Protein AF-A0A6S6TJG1-F1 (afdb_monomer_lite)

Foldseek 3Di:
DDDDDPDPPPPDDDDPDPPPPDPPPPPPPPPDPDPPPPDPPDPPDADDDDPLVVQLVLLVVLLVVLVVLLVLLLLLVVLVCVLVLVPQPCCVVCVPVNVVSVVVNVVSVVVNVDDGHPVNSVVSVVSVVVSVVSVVVSVVCVVVLLVVLVCLLVVLVVLLVLQDAPVLSVLLVVLSVLSVVLNVVLVVLVVVVVVVPDPVSVSVSSSVNSVSSSSNSVSSVSNVVSSVVSVVVLVVLVVLLVVLLVVVVVVVVVVVVVCVVVVPDPVCQQQPQDVHHGNLLLVLLLVLQSVLVVVCPVVDRRSVVPRSNCVSVVLSVVSSVLLRVLLVLVVVVCVVPPDDDSCPSSVLSNNSSNDVVSSVVSVVVSVVVVVCVVVVVPDPPPPDDPDDDDPDDDDDDDDDDDDDDDDDDDDDDDDDDDDDDDDDDDDDDDPDDDDDDDDDDDDD

Radius of gyration: 41.94 Å; chains: 1; bounding box: 108×70×112 Å

Sequence (444 aa):
MPSNNPNKIQQVQPPFIYQQVAPTVPLSQETTPKVILKKALNWSKPSINMRAADVETCAKGFIQNIRENLANLRHLHKALMSANSAALPYQEEYAYKTEEYNTLLHDINELERGEITQDTIVELKIVVDQLTFDRVRIDSIFPEIIDKAMQMEEQMAEVLSTIQFDDFHAKAAIKLSQIKASEQKMILEDQQSAEEGDTKSTISSAVYMIGIFNEMKASENHIIALKAQNDQRGQKTKTSFLVGMASILLAFILLLVSFYYFDISWKDIKDYPILGIPMGVCIWSFIGSFAAMLTQFNKEPIHKFGDPLKWVIIRPVLGVVMGAAIYLALFSLVLTGKSQNPLLPLLVAFFVGYSDTFTFNIMASIQNIISSLFNSADHSDIKNNPQPVYMVAPAVQTATPVMTTQPMATVVAAQTAANLATALPDEYEEFGDNIAPLHTSVTQ

Organism: NCBI:txid1331704

pLDDT: mean 76.15, std 20.41, range [33.38, 95.62]

Secondary structure (DSSP, 8-state):
------------PPP-----------------------PPP--------S-HHHHHHHHHHHHHHHHHHHHHHHHHHHHHHH-GGG--HHHHHTTTHHHHHHHHHHHHHHHTTS---HHHHHHHHHHHHHHHHHHHHHHTTHHHHHHHHHHHHHHHHHHHHH--SHHHHHHHHHHHHHHHHHHHHHHHHHHHHHHH--TTHHHHHHHHHHHHHHHHHHHHHHHHHHHHHHHHHHHHHHHHHHHHHHHHHHHHHHHHHHHHHTT--HHHHHH-EETTEEHHHHHHHHHHHHHHHHHHHHHS-GGGSSSHHHHHHHHHHHHHHHHHHHHHHHHHHHTTS----THHHHHHHHHHHH-HHHHHHHHHHHHHHHHHHHHHHS-TT-SS--------PPP--PPPP----PPPP-----------------------------------

Structure (mmCIF, N/CA/C/O backbone):
data_AF-A0A6S6TJG1-F1
#
_entry.id   AF-A0A6S6TJG1-F1
#
loop_
_atom_site.group_PDB
_atom_site.id
_atom_site.type_symbol
_atom_site.label_atom_id
_atom_site.label_alt_id
_atom_site.label_comp_id
_atom_site.label_asym_id
_atom_site.label_entity_id
_atom_site.label_seq_id
_atom_site.pdbx_PDB_ins_code
_atom_site.Cartn_x
_atom_site.Cartn_y
_atom_site.Cartn_z
_atom_site.occupancy
_atom_site.B_iso_or_equiv
_atom_site.auth_seq_id
_atom_site.auth_comp_id
_atom_site.auth_asym_id
_atom_site.auth_atom_id
_atom_site.pdbx_PDB_model_num
ATOM 1 N N . MET A 1 1 ? 58.229 8.015 -3.952 1.00 38.66 1 MET A N 1
ATOM 2 C CA . MET A 1 1 ? 57.204 9.019 -3.594 1.00 38.66 1 MET A CA 1
ATOM 3 C C . MET A 1 1 ? 56.064 8.301 -2.884 1.00 38.66 1 MET A C 1
ATOM 5 O O . MET A 1 1 ? 55.680 7.244 -3.371 1.00 38.66 1 MET A O 1
ATOM 9 N N . PRO A 1 2 ? 55.600 8.787 -1.722 1.00 42.06 2 PRO A N 1
ATOM 10 C CA . PRO A 1 2 ? 54.623 8.088 -0.892 1.00 42.06 2 PRO A CA 1
ATOM 11 C C . PRO A 1 2 ? 53.196 8.290 -1.422 1.00 42.06 2 PRO A C 1
ATOM 13 O O . PRO A 1 2 ? 52.820 9.398 -1.799 1.00 42.06 2 PRO A O 1
ATOM 16 N N . SER A 1 3 ? 52.401 7.219 -1.443 1.00 39.78 3 SER A N 1
ATOM 17 C CA . SER A 1 3 ? 50.975 7.246 -1.773 1.00 39.78 3 SER A CA 1
ATOM 18 C C . SER A 1 3 ? 50.171 7.693 -0.551 1.00 39.78 3 SER A C 1
ATOM 20 O O . SER A 1 3 ? 50.041 6.955 0.428 1.00 39.78 3 SER A O 1
ATOM 22 N N . ASN A 1 4 ? 49.651 8.913 -0.615 1.00 43.28 4 ASN A N 1
ATOM 23 C CA . ASN A 1 4 ? 48.774 9.499 0.388 1.00 43.28 4 ASN A CA 1
ATOM 24 C C . ASN A 1 4 ? 47.350 8.967 0.156 1.00 43.28 4 ASN A C 1
ATOM 26 O O . ASN A 1 4 ? 46.780 9.198 -0.907 1.00 43.28 4 ASN A O 1
ATOM 30 N N . ASN A 1 5 ? 46.805 8.217 1.114 1.00 45.69 5 ASN A N 1
ATOM 31 C CA . ASN A 1 5 ? 45.474 7.614 1.038 1.00 45.69 5 ASN A CA 1
ATOM 32 C C . ASN A 1 5 ? 44.566 8.299 2.080 1.00 45.69 5 ASN A C 1
ATOM 34 O O . ASN A 1 5 ? 44.650 7.955 3.262 1.00 45.69 5 ASN A O 1
ATOM 38 N N . PRO A 1 6 ? 43.745 9.299 1.708 1.00 53.91 6 PRO A N 1
ATOM 39 C CA . PRO A 1 6 ? 42.924 10.036 2.653 1.00 53.91 6 PRO A CA 1
ATOM 40 C C . PRO A 1 6 ? 41.524 9.427 2.662 1.00 53.91 6 PRO A C 1
ATOM 42 O O . PRO A 1 6 ? 40.637 9.922 1.988 1.00 53.91 6 PRO A O 1
ATOM 45 N N . ASN A 1 7 ? 41.337 8.314 3.370 1.00 44.50 7 ASN A N 1
ATOM 46 C CA . ASN A 1 7 ? 40.012 7.848 3.794 1.00 44.50 7 ASN A CA 1
ATOM 47 C C . ASN A 1 7 ? 40.171 6.789 4.885 1.00 44.50 7 ASN A C 1
ATOM 49 O O . ASN A 1 7 ? 39.952 5.595 4.692 1.00 44.50 7 ASN A O 1
ATOM 53 N N . LYS A 1 8 ? 40.592 7.248 6.065 1.00 43.47 8 LYS A N 1
ATOM 54 C CA . LYS A 1 8 ? 40.466 6.485 7.304 1.00 43.47 8 LYS A CA 1
ATOM 55 C C . LYS A 1 8 ? 39.212 7.002 8.002 1.00 43.47 8 LYS A C 1
ATOM 57 O O . LYS A 1 8 ? 39.265 7.976 8.744 1.00 43.47 8 LYS A O 1
ATOM 62 N N . ILE A 1 9 ? 38.074 6.391 7.683 1.00 48.03 9 ILE A N 1
ATOM 63 C CA . ILE A 1 9 ? 36.818 6.635 8.391 1.00 48.03 9 ILE A CA 1
ATOM 64 C C . ILE A 1 9 ? 37.043 6.172 9.832 1.00 48.03 9 ILE A C 1
ATOM 66 O O . ILE A 1 9 ? 37.312 4.997 10.085 1.00 48.03 9 ILE A O 1
ATOM 70 N N . GLN A 1 10 ? 37.016 7.125 10.760 1.00 45.81 10 GLN A N 1
ATOM 71 C CA . GLN A 1 10 ? 36.992 6.871 12.193 1.00 45.81 10 GLN A CA 1
ATOM 72 C C . GLN A 1 10 ? 35.753 6.022 12.496 1.00 45.81 10 GLN A C 1
ATOM 74 O O . GLN A 1 10 ? 34.625 6.493 12.377 1.00 45.81 10 GLN A O 1
ATOM 79 N N . GLN A 1 11 ? 35.964 4.756 12.863 1.00 43.72 11 GLN A N 1
ATOM 80 C CA . GLN A 1 11 ? 34.932 3.948 13.499 1.00 43.72 11 GLN A CA 1
ATOM 81 C C . GLN A 1 11 ? 34.626 4.578 14.857 1.00 43.72 11 GLN A C 1
ATOM 83 O O . GLN A 1 11 ? 35.399 4.448 15.806 1.00 43.72 11 GLN A O 1
ATOM 88 N N . VAL A 1 12 ? 33.508 5.295 14.928 1.00 47.50 12 VAL A N 1
ATOM 89 C CA . VAL A 1 12 ? 32.898 5.701 16.190 1.00 47.50 12 VAL A CA 1
ATOM 90 C C . VAL A 1 12 ? 32.362 4.426 16.835 1.00 47.50 12 VAL A C 1
ATOM 92 O O . VAL A 1 12 ? 31.430 3.806 16.328 1.00 47.50 12 VAL A O 1
ATOM 95 N N . GLN A 1 13 ? 33.013 3.997 17.915 1.00 48.50 13 GLN A N 1
ATOM 96 C CA . GLN A 1 13 ? 32.517 2.938 18.790 1.00 48.50 13 GLN A CA 1
ATOM 97 C C . GLN A 1 13 ? 31.127 3.347 19.300 1.00 48.50 13 GLN A C 1
ATOM 99 O O . GLN A 1 13 ? 31.011 4.424 19.892 1.00 48.50 13 GLN A O 1
ATOM 104 N N . PRO A 1 14 ? 30.073 2.540 19.087 1.00 51.69 14 PRO A N 1
ATOM 105 C CA . PRO A 1 14 ? 28.789 2.817 19.707 1.00 51.69 14 PRO A CA 1
ATOM 106 C C . PRO A 1 14 ? 28.931 2.693 21.234 1.00 51.69 14 PRO A C 1
ATOM 108 O O . PRO A 1 14 ? 29.676 1.829 21.712 1.00 51.69 14 PRO A O 1
ATOM 111 N N . PRO A 1 15 ? 28.247 3.545 22.016 1.00 52.75 15 PRO A N 1
ATOM 112 C CA . PRO A 1 15 ? 28.256 3.431 23.463 1.00 52.75 15 PRO A CA 1
ATOM 113 C C . PRO A 1 15 ? 27.665 2.078 23.868 1.00 52.75 15 PRO A C 1
ATOM 115 O O . PRO A 1 15 ? 26.568 1.709 23.450 1.00 52.75 15 PRO A O 1
ATOM 118 N N . PHE A 1 16 ? 28.409 1.338 24.689 1.00 43.03 16 PHE A N 1
ATOM 119 C CA . PHE A 1 16 ? 27.901 0.173 25.401 1.00 43.03 16 PHE A CA 1
ATOM 120 C C . PHE A 1 16 ? 26.727 0.618 26.281 1.00 43.03 16 PHE A C 1
ATOM 122 O O . PHE A 1 16 ? 26.923 1.214 27.340 1.00 43.03 16 PHE A O 1
ATOM 129 N N . ILE A 1 17 ? 25.503 0.337 25.837 1.00 42.91 17 ILE A N 1
ATOM 130 C CA . ILE A 1 17 ? 24.326 0.409 26.694 1.00 42.91 17 ILE A CA 1
ATOM 131 C C . ILE A 1 17 ? 24.387 -0.822 27.593 1.00 42.91 17 ILE A C 1
ATOM 133 O O . ILE A 1 17 ? 24.185 -1.950 27.145 1.00 42.91 17 ILE A O 1
ATOM 137 N N . TYR A 1 18 ? 24.704 -0.606 28.869 1.00 41.16 18 TYR A N 1
ATOM 138 C CA . TYR A 1 18 ? 24.461 -1.601 29.903 1.00 41.16 18 TYR A CA 1
ATOM 139 C C . TYR A 1 18 ? 22.956 -1.850 29.949 1.00 41.16 18 TYR A C 1
ATOM 141 O O . TYR A 1 18 ? 22.193 -1.023 30.445 1.00 41.16 18 TYR A O 1
ATOM 149 N N . GLN A 1 19 ? 22.535 -2.986 29.400 1.00 43.06 19 GLN A N 1
ATOM 150 C CA . GLN A 1 19 ? 21.195 -3.514 29.578 1.00 43.06 19 GLN A CA 1
ATOM 151 C C . GLN A 1 19 ? 21.042 -3.840 31.066 1.00 43.06 19 GLN A C 1
ATOM 153 O O . GLN A 1 19 ? 21.477 -4.887 31.543 1.00 43.06 19 GLN A O 1
ATOM 158 N N . GLN A 1 20 ? 20.503 -2.884 31.824 1.00 41.50 20 GLN A N 1
ATOM 159 C CA . GLN A 1 20 ? 20.025 -3.135 33.173 1.00 41.50 20 GLN A CA 1
ATOM 160 C C . GLN A 1 20 ? 18.897 -4.153 33.046 1.00 41.50 20 GLN A C 1
ATOM 162 O O . GLN A 1 20 ? 17.798 -3.846 32.590 1.00 41.50 20 GLN A O 1
ATOM 167 N N . VAL A 1 21 ? 19.215 -5.397 33.393 1.00 40.41 21 VAL A N 1
ATOM 168 C CA . VAL A 1 21 ? 18.238 -6.460 33.578 1.00 40.41 21 VAL A CA 1
ATOM 169 C C . VAL A 1 21 ? 17.347 -5.996 34.723 1.00 40.41 21 VAL A C 1
ATOM 171 O O . VAL A 1 21 ? 17.777 -5.973 35.878 1.00 40.41 21 VAL A O 1
ATOM 174 N N . ALA A 1 22 ? 16.141 -5.534 34.393 1.00 40.31 22 ALA A N 1
ATOM 175 C CA . ALA A 1 22 ? 15.134 -5.240 35.395 1.00 40.31 22 ALA A CA 1
ATOM 176 C C . ALA A 1 22 ? 14.932 -6.504 36.249 1.00 40.31 22 ALA A C 1
ATOM 178 O O . ALA A 1 22 ? 14.878 -7.605 35.688 1.00 40.31 22 ALA A O 1
ATOM 179 N N . PRO A 1 23 ? 14.864 -6.387 37.586 1.00 40.28 23 PRO A N 1
ATOM 180 C CA . PRO A 1 23 ? 14.582 -7.529 38.436 1.00 40.28 23 PRO A CA 1
ATOM 181 C C . PRO A 1 23 ? 13.266 -8.149 37.980 1.00 40.28 23 PRO A C 1
ATOM 183 O O . PRO A 1 23 ? 12.257 -7.457 37.845 1.00 40.28 23 PRO A O 1
ATOM 186 N N . THR A 1 24 ? 13.305 -9.450 37.713 1.00 33.66 24 THR A N 1
ATOM 187 C CA . THR A 1 24 ? 12.147 -10.271 37.389 1.00 33.66 24 THR A CA 1
ATOM 188 C C . THR A 1 24 ? 11.162 -10.149 38.546 1.00 33.66 24 THR A C 1
ATOM 190 O O . THR A 1 24 ? 11.296 -10.824 39.565 1.00 33.66 24 THR A O 1
ATOM 193 N N . VAL A 1 25 ? 10.201 -9.235 38.425 1.00 41.84 25 VAL A N 1
ATOM 194 C CA . VAL A 1 25 ? 9.031 -9.213 39.294 1.00 41.84 25 VAL A CA 1
ATOM 195 C C . VAL A 1 25 ? 8.291 -10.506 38.963 1.00 41.84 25 VAL A C 1
ATOM 197 O O . VAL A 1 25 ? 7.924 -10.691 37.799 1.00 41.84 25 VAL A O 1
ATOM 200 N N . PRO A 1 26 ? 8.137 -11.452 39.905 1.00 36.06 26 PRO A N 1
ATOM 201 C CA . PRO A 1 26 ? 7.325 -12.623 39.639 1.00 36.06 26 PRO A CA 1
ATOM 202 C C . PRO A 1 26 ? 5.933 -12.115 39.273 1.00 36.06 26 PRO A C 1
ATOM 204 O O . PRO A 1 26 ? 5.315 -11.405 40.067 1.00 36.06 26 PRO A O 1
ATOM 207 N N . LEU A 1 27 ? 5.474 -12.436 38.057 1.00 40.00 27 LEU A N 1
ATOM 208 C CA . LEU A 1 27 ? 4.069 -12.307 37.693 1.00 40.00 27 LEU A CA 1
ATOM 209 C C . LEU A 1 27 ? 3.284 -13.003 38.804 1.00 40.00 27 LEU A C 1
ATOM 211 O O . LEU A 1 27 ? 3.310 -14.232 38.915 1.00 40.00 27 LEU A O 1
ATOM 215 N N . SER A 1 28 ? 2.626 -12.212 39.648 1.00 39.94 28 SER A N 1
ATOM 216 C CA . SER A 1 28 ? 1.547 -12.707 40.482 1.00 39.94 28 SER A CA 1
ATOM 217 C C . SER A 1 28 ? 0.580 -13.376 39.524 1.00 39.94 28 SER A C 1
ATOM 219 O O . SER A 1 28 ? 0.011 -12.707 38.665 1.00 39.94 28 SER A O 1
ATOM 221 N N . GLN A 1 29 ? 0.476 -14.702 39.622 1.00 38.44 29 GLN A N 1
ATOM 222 C CA . GLN A 1 29 ? -0.538 -15.473 38.925 1.00 38.44 29 GLN A CA 1
ATOM 223 C C . GLN A 1 29 ? -1.871 -14.782 39.173 1.00 38.44 29 GLN A C 1
ATOM 225 O O . GLN A 1 29 ? -2.368 -14.751 40.302 1.00 38.44 29 GLN A O 1
ATOM 230 N N . GLU A 1 30 ? -2.394 -14.181 38.112 1.00 40.59 30 GLU A N 1
ATOM 231 C CA . GLU A 1 30 ? -3.728 -13.630 38.058 1.00 40.59 30 GLU A CA 1
ATOM 232 C C . GLU A 1 30 ? -4.656 -14.806 38.347 1.00 40.59 30 GLU A C 1
ATOM 234 O O . GLU A 1 30 ? -4.825 -15.734 37.554 1.00 40.59 30 GLU A O 1
ATOM 239 N N . THR A 1 31 ? -5.126 -14.857 39.589 1.00 38.66 31 THR A N 1
ATOM 240 C CA . THR A 1 31 ? -6.076 -15.863 40.025 1.00 38.66 31 THR A CA 1
ATOM 241 C C . THR A 1 31 ? -7.331 -15.566 39.236 1.00 38.66 31 THR A C 1
ATOM 243 O O . THR A 1 31 ? -8.020 -14.590 39.516 1.00 38.66 31 THR A O 1
ATOM 246 N N . THR A 1 32 ? -7.585 -16.381 38.207 1.00 36.81 32 THR A N 1
ATOM 247 C CA . THR A 1 32 ? -8.809 -16.340 37.406 1.00 36.81 32 THR A CA 1
ATOM 248 C C . THR A 1 32 ? -9.986 -16.086 38.344 1.00 36.81 32 THR A C 1
ATOM 250 O O . THR A 1 32 ? -10.170 -16.886 39.276 1.00 36.81 32 THR A O 1
ATOM 253 N N . PRO A 1 33 ? -10.734 -14.980 38.170 1.00 39.66 33 PRO A N 1
ATOM 254 C CA . PRO A 1 33 ? -11.817 -14.629 39.068 1.00 39.66 33 PRO A CA 1
ATOM 255 C C . PRO A 1 33 ? -12.759 -15.822 39.156 1.00 39.66 33 PRO A C 1
ATOM 257 O O . PRO A 1 33 ? -13.234 -16.358 38.154 1.00 39.66 33 PRO A O 1
ATOM 260 N N . LYS A 1 34 ? -12.939 -16.297 40.387 1.00 37.41 34 LYS A N 1
ATOM 261 C CA . LYS A 1 34 ? -13.770 -17.446 40.725 1.00 37.41 34 LYS A CA 1
ATOM 262 C C . LYS A 1 34 ? -15.137 -17.213 40.086 1.00 37.41 34 LYS A C 1
ATOM 264 O O . LYS A 1 34 ? -15.815 -16.265 40.470 1.00 37.41 34 LYS A O 1
ATOM 269 N N . VAL A 1 35 ? -15.512 -18.044 39.111 1.00 38.50 35 VAL A N 1
ATOM 270 C CA . VAL A 1 35 ? -16.829 -17.999 38.461 1.00 38.50 35 VAL A CA 1
ATOM 271 C C . VAL A 1 35 ? -17.874 -18.055 39.570 1.00 38.50 35 VAL A C 1
ATOM 273 O O . VAL A 1 35 ? -18.066 -19.095 40.205 1.00 38.50 35 VAL A O 1
ATOM 276 N N . ILE A 1 36 ? -18.489 -16.908 39.865 1.00 42.81 36 ILE A N 1
ATOM 277 C CA . ILE A 1 36 ? -19.581 -16.817 40.823 1.00 42.81 36 ILE A CA 1
ATOM 278 C C . ILE A 1 36 ? -20.730 -17.559 40.156 1.00 42.81 36 ILE A C 1
ATOM 280 O O . ILE A 1 36 ? -21.345 -17.079 39.206 1.00 42.81 36 ILE A O 1
ATOM 284 N N . LEU A 1 37 ? -20.946 -18.795 40.599 1.00 38.03 37 LEU A N 1
ATOM 285 C CA . LEU A 1 37 ? -22.048 -19.626 40.150 1.00 38.03 37 LEU A CA 1
ATOM 286 C C . LEU A 1 37 ? -23.336 -18.823 40.376 1.00 38.03 37 LEU A C 1
ATOM 288 O O . LEU A 1 37 ? -23.649 -18.494 41.522 1.00 38.03 37 LEU A O 1
ATOM 292 N N . LYS A 1 38 ? -24.042 -18.479 39.289 1.00 47.28 38 LYS A N 1
ATOM 293 C CA . LYS A 1 38 ? -25.323 -17.761 39.310 1.00 47.28 38 LYS A CA 1
ATOM 294 C C . LYS A 1 38 ? -26.325 -18.560 40.143 1.00 47.28 38 LYS A C 1
ATOM 296 O O . LYS A 1 38 ? -26.996 -19.462 39.647 1.00 47.28 38 LYS A O 1
ATOM 301 N N . LYS A 1 39 ? -26.404 -18.256 41.436 1.00 48.22 39 LYS A N 1
ATOM 302 C CA . LYS A 1 39 ? -27.516 -18.678 42.276 1.00 48.22 39 LYS A CA 1
ATOM 303 C C . LYS A 1 39 ? -28.707 -17.846 41.817 1.00 48.22 39 LYS A C 1
ATOM 305 O O . LYS A 1 39 ? -28.625 -16.624 41.852 1.00 48.22 39 LYS A O 1
ATOM 310 N N . ALA A 1 40 ? -29.762 -18.502 41.334 1.00 50.19 40 ALA A N 1
ATOM 311 C CA . ALA A 1 40 ? -31.008 -17.826 40.995 1.00 50.19 40 ALA A CA 1
ATOM 312 C C . ALA A 1 40 ? -31.434 -16.966 42.195 1.00 50.19 40 ALA A C 1
ATOM 314 O O . ALA A 1 40 ? -31.509 -17.481 43.318 1.00 50.19 40 ALA A O 1
ATOM 315 N N . LEU A 1 41 ? -31.614 -15.668 41.952 1.00 51.19 41 LEU A N 1
ATOM 316 C CA . LEU A 1 41 ? -31.981 -14.684 42.966 1.00 51.19 41 LEU A CA 1
ATOM 317 C C . LEU A 1 41 ? -33.288 -15.164 43.618 1.00 51.19 41 LEU A C 1
ATOM 319 O O . LEU A 1 41 ? -34.272 -15.438 42.928 1.00 51.19 41 LEU A O 1
ATOM 323 N N . ASN A 1 42 ? -33.257 -15.424 44.926 1.00 49.28 42 ASN A N 1
ATOM 324 C CA . ASN A 1 42 ? -34.335 -16.117 45.632 1.00 49.28 42 ASN A CA 1
ATOM 325 C C . ASN A 1 42 ? -35.021 -15.137 46.585 1.00 49.28 42 ASN A C 1
ATOM 327 O O . ASN A 1 42 ? -34.634 -15.001 47.743 1.00 49.28 42 ASN A O 1
ATOM 331 N N . TRP A 1 43 ? -36.034 -14.453 46.059 1.00 56.00 43 TRP A N 1
ATOM 332 C CA . TRP A 1 43 ? -36.631 -13.230 46.606 1.00 56.00 43 TRP A CA 1
ATOM 333 C C . TRP A 1 43 ? -37.670 -13.423 47.726 1.00 56.00 43 TRP A C 1
ATOM 335 O O . TRP A 1 43 ? -38.373 -12.488 48.094 1.00 56.00 43 TRP A O 1
ATOM 345 N N . SER A 1 44 ? -37.841 -14.631 48.269 1.00 47.59 44 SER A N 1
ATOM 346 C CA . SER A 1 44 ? -39.080 -14.992 48.977 1.00 47.59 44 SER A CA 1
ATOM 347 C C . SER A 1 44 ? -39.031 -14.942 50.515 1.00 47.59 44 SER A C 1
ATOM 349 O O . SER A 1 44 ? -39.733 -15.734 51.152 1.00 47.59 44 SER A O 1
ATOM 351 N N . LYS A 1 45 ? -38.213 -14.096 51.162 1.00 47.28 45 LYS A N 1
ATOM 352 C CA . LYS A 1 45 ? -38.188 -14.027 52.642 1.00 47.28 45 LYS A CA 1
ATOM 353 C C . LYS A 1 45 ? -38.297 -12.596 53.193 1.00 47.28 45 LYS A C 1
ATOM 355 O O . LYS A 1 45 ? -37.415 -11.786 52.938 1.00 47.28 45 LYS A O 1
ATOM 360 N N . PRO A 1 46 ? -39.338 -12.285 53.991 1.00 46.16 46 PRO A N 1
ATOM 361 C CA . PRO A 1 46 ? -39.485 -10.977 54.618 1.00 46.16 46 PRO A CA 1
ATOM 362 C C . PRO A 1 46 ? -38.555 -10.857 55.834 1.00 46.16 46 PRO A C 1
ATOM 364 O O . PRO A 1 46 ? -38.589 -11.693 56.741 1.00 46.16 46 PRO A O 1
ATOM 367 N N . SER A 1 47 ? -37.725 -9.813 55.859 1.00 50.69 47 SER A N 1
ATOM 368 C CA . SER A 1 47 ? -36.842 -9.468 56.978 1.00 50.69 47 SER A CA 1
ATOM 369 C C . SER A 1 47 ? -37.293 -8.179 57.692 1.00 50.69 47 SER A C 1
ATOM 371 O O . SER A 1 47 ? -38.129 -7.420 57.213 1.00 50.69 47 SER A O 1
ATOM 373 N N . ILE A 1 48 ? -36.813 -8.020 58.926 1.00 51.03 48 ILE A N 1
ATOM 374 C CA . ILE A 1 48 ? -37.413 -7.267 60.039 1.00 51.03 48 ILE A CA 1
ATOM 375 C C . ILE A 1 48 ? -37.280 -5.733 59.916 1.00 51.03 48 ILE A C 1
ATOM 377 O O . ILE A 1 48 ? -36.191 -5.217 59.697 1.00 51.03 48 ILE A O 1
ATOM 381 N N . ASN A 1 49 ? -38.406 -5.045 60.169 1.00 50.44 49 ASN A N 1
ATOM 382 C CA . ASN A 1 49 ? -38.650 -3.620 60.483 1.00 50.44 49 ASN A CA 1
ATOM 383 C C . ASN A 1 49 ? -37.432 -2.671 60.599 1.00 50.44 49 ASN A C 1
ATOM 385 O O . ASN A 1 49 ? -37.092 -2.181 61.678 1.00 50.44 49 ASN A O 1
ATOM 389 N N . MET A 1 50 ? -36.862 -2.300 59.457 1.00 51.88 50 MET A N 1
ATOM 390 C CA . MET A 1 50 ? -36.353 -0.944 59.224 1.00 51.88 50 MET A CA 1
ATOM 391 C C . MET A 1 50 ? -37.545 -0.066 58.786 1.00 51.88 50 MET A C 1
ATOM 393 O O . MET A 1 50 ? -38.538 -0.604 58.294 1.00 51.88 50 MET A O 1
ATOM 397 N N . ARG A 1 51 ? -37.523 1.265 58.978 1.00 64.25 51 ARG A N 1
ATOM 398 C CA . ARG A 1 51 ? -38.625 2.137 58.511 1.00 64.25 51 ARG A CA 1
ATOM 399 C C . ARG A 1 51 ? -38.812 1.930 57.003 1.00 64.25 51 ARG A C 1
ATOM 401 O O . ARG A 1 51 ? -37.956 2.337 56.229 1.00 64.25 51 ARG A O 1
ATOM 408 N N . ALA A 1 52 ? -39.923 1.309 56.601 1.00 70.44 52 ALA A N 1
ATOM 409 C CA . ALA A 1 52 ? -40.181 0.886 55.220 1.00 70.44 52 ALA A CA 1
ATOM 410 C C . ALA A 1 52 ? -39.974 2.004 54.176 1.00 70.44 52 ALA A C 1
ATOM 412 O O . ALA A 1 52 ? -39.494 1.745 53.077 1.00 70.44 52 ALA A O 1
ATOM 413 N N . ALA A 1 53 ? -40.245 3.259 54.552 1.00 77.25 53 ALA A N 1
ATOM 414 C CA . ALA A 1 53 ? -40.039 4.427 53.697 1.00 77.25 53 ALA A CA 1
ATOM 415 C C . ALA A 1 53 ? -38.560 4.689 53.330 1.00 77.25 53 ALA A C 1
ATOM 417 O O . ALA A 1 53 ? -38.274 5.123 52.212 1.00 77.25 53 ALA A O 1
ATOM 418 N N . ASP A 1 54 ? -37.615 4.407 54.235 1.00 85.19 54 ASP A N 1
ATOM 419 C CA . ASP A 1 54 ? -36.181 4.629 53.992 1.00 85.19 54 ASP A CA 1
ATOM 420 C C . ASP A 1 54 ? -35.617 3.558 53.040 1.00 85.19 54 ASP A C 1
ATOM 422 O O . ASP A 1 54 ? -34.798 3.857 52.170 1.00 85.19 54 ASP A O 1
ATOM 426 N N . VAL A 1 55 ? -36.114 2.321 53.161 1.00 86.38 55 VAL A N 1
ATOM 427 C CA . VAL A 1 55 ? -35.751 1.171 52.314 1.00 86.38 55 VAL A CA 1
ATOM 428 C C . VAL A 1 55 ? -36.214 1.401 50.875 1.00 86.38 55 VAL A C 1
ATOM 430 O O . VAL A 1 55 ? -35.418 1.292 49.944 1.00 86.38 55 VAL A O 1
ATOM 433 N N . GLU A 1 56 ? -37.477 1.791 50.686 1.00 87.12 56 GLU A N 1
ATOM 434 C CA . GLU A 1 56 ? -38.039 2.053 49.356 1.00 87.12 56 GLU A CA 1
ATOM 435 C C . GLU A 1 56 ? -37.316 3.214 48.651 1.00 87.12 56 GLU A C 1
ATOM 437 O O . GLU A 1 56 ? -36.967 3.117 47.473 1.00 87.12 56 GLU A O 1
ATOM 442 N N . THR A 1 57 ? -37.034 4.301 49.379 1.00 91.38 57 THR A N 1
ATOM 443 C CA . THR A 1 57 ? -36.314 5.464 48.835 1.00 91.38 57 THR A CA 1
ATOM 444 C C . THR A 1 57 ? -34.887 5.094 48.426 1.00 91.38 57 THR A C 1
ATOM 446 O O . THR A 1 57 ? -34.431 5.468 47.345 1.00 91.38 57 THR A O 1
ATOM 449 N N . CYS A 1 58 ? -34.188 4.316 49.259 1.00 91.12 58 CYS A N 1
ATOM 450 C CA . CYS A 1 58 ? -32.836 3.847 48.973 1.00 91.12 58 CYS A CA 1
ATOM 451 C C . CYS A 1 58 ? -32.800 2.922 47.745 1.00 91.12 58 CYS A C 1
ATOM 453 O O . CYS A 1 58 ? -31.982 3.120 46.845 1.00 91.12 58 CYS A O 1
ATOM 455 N N . ALA A 1 59 ? -33.730 1.967 47.660 1.00 92.31 59 ALA A N 1
ATOM 456 C CA . ALA A 1 59 ? -33.840 1.054 46.528 1.00 92.31 59 ALA A CA 1
ATOM 457 C C . ALA A 1 59 ? -34.138 1.786 45.211 1.00 92.31 59 ALA A C 1
ATOM 459 O O . ALA A 1 59 ? -33.482 1.511 44.208 1.00 92.31 59 ALA A O 1
ATOM 460 N N . LYS A 1 60 ? -35.050 2.772 45.208 1.00 93.50 60 LYS A N 1
ATOM 461 C CA . LYS A 1 60 ? -35.314 3.614 44.025 1.00 93.50 60 LYS A CA 1
ATOM 462 C C . LYS A 1 60 ? -34.062 4.356 43.556 1.00 93.50 60 LYS A C 1
ATOM 464 O O . LYS A 1 60 ? -33.790 4.389 42.357 1.00 93.50 60 LYS A O 1
ATOM 469 N N . GLY A 1 61 ? -33.274 4.891 44.493 1.00 94.06 61 GLY A N 1
ATOM 470 C CA . GLY A 1 61 ? -31.989 5.523 44.187 1.00 94.06 61 GLY A CA 1
ATOM 471 C C . GLY A 1 61 ? -31.003 4.563 43.513 1.00 94.06 61 GLY A C 1
ATOM 472 O O . GLY A 1 61 ? -30.403 4.911 42.495 1.00 94.06 61 GLY A O 1
ATOM 473 N N . PHE A 1 62 ? -30.881 3.332 44.023 1.00 94.56 62 PHE A N 1
ATOM 474 C CA . PHE A 1 62 ? -30.042 2.302 43.404 1.00 94.56 62 PHE A CA 1
ATOM 475 C C . PHE A 1 62 ? -30.546 1.878 42.023 1.00 94.56 62 PHE A C 1
ATOM 477 O O . PHE A 1 62 ? -29.753 1.823 41.090 1.00 94.56 62 PHE A O 1
ATOM 484 N N . ILE A 1 63 ? -31.848 1.634 41.858 1.00 94.81 63 ILE A N 1
ATOM 485 C CA . ILE A 1 63 ? -32.446 1.258 40.566 1.00 94.81 63 ILE A CA 1
ATOM 486 C C . ILE A 1 63 ? -32.168 2.333 39.508 1.00 94.81 63 ILE A C 1
ATOM 488 O O . ILE A 1 63 ? -31.761 2.009 38.391 1.00 94.81 63 ILE A O 1
ATOM 492 N N . GLN A 1 64 ? -32.341 3.613 39.854 1.00 95.38 64 GLN A N 1
ATOM 493 C CA . GLN A 1 64 ? -32.049 4.722 38.947 1.00 95.38 64 GLN A CA 1
ATOM 494 C C . GLN A 1 64 ? -30.563 4.768 38.565 1.00 95.38 64 GLN A C 1
ATOM 496 O O . GLN A 1 64 ? -30.245 4.854 37.379 1.00 95.38 64 GLN A O 1
ATOM 501 N N . ASN A 1 65 ? -29.667 4.657 39.550 1.00 92.94 65 ASN A N 1
ATOM 502 C CA . ASN A 1 65 ? -28.221 4.628 39.327 1.00 92.94 65 ASN A CA 1
ATOM 503 C C . ASN A 1 65 ? -27.810 3.462 38.409 1.00 92.94 65 ASN A C 1
ATOM 505 O O . ASN A 1 65 ? -27.061 3.654 37.451 1.00 92.94 65 ASN A O 1
ATOM 509 N N . ILE A 1 66 ? -28.350 2.265 38.652 1.00 94.31 66 ILE A N 1
ATOM 510 C CA . ILE A 1 66 ? -28.054 1.091 37.834 1.00 94.31 66 ILE A CA 1
ATOM 511 C C . ILE A 1 66 ? -28.555 1.279 36.400 1.00 94.31 66 ILE A C 1
ATOM 513 O O . ILE A 1 66 ? -27.817 0.983 35.463 1.00 94.31 66 ILE A O 1
ATOM 517 N N . ARG A 1 67 ? -29.779 1.782 36.199 1.00 95.31 67 ARG A N 1
ATOM 518 C CA . ARG A 1 67 ? -30.321 2.033 34.852 1.00 95.31 67 ARG A CA 1
ATOM 519 C C . ARG A 1 67 ? -29.440 2.989 34.054 1.00 95.31 67 ARG A C 1
ATOM 521 O O . ARG A 1 67 ? -29.170 2.726 32.884 1.00 95.31 67 ARG A O 1
ATOM 528 N N . GLU A 1 68 ? -28.983 4.065 34.687 1.00 92.56 68 GLU A N 1
ATOM 529 C CA . GLU A 1 68 ? -28.082 5.037 34.069 1.00 92.56 68 GLU A CA 1
ATOM 530 C C . GLU A 1 68 ? -26.730 4.402 33.708 1.00 92.56 68 GLU A C 1
ATOM 532 O O . GLU A 1 68 ? -26.293 4.487 32.559 1.00 92.56 68 GLU A O 1
ATOM 537 N N . ASN A 1 69 ? -26.110 3.675 34.643 1.00 91.56 69 ASN A N 1
ATOM 538 C CA . ASN A 1 69 ? -24.844 2.983 34.397 1.00 91.56 69 ASN A CA 1
ATOM 539 C C . ASN A 1 69 ? -24.959 1.895 33.320 1.00 91.56 69 ASN A C 1
ATOM 541 O O . ASN A 1 69 ? -24.088 1.799 32.461 1.00 91.56 69 ASN A O 1
ATOM 545 N N . LEU A 1 70 ? -26.039 1.111 33.303 1.00 94.38 70 LEU A N 1
ATOM 546 C CA . LEU A 1 70 ? -26.289 0.104 32.268 1.00 94.38 70 LEU A CA 1
ATOM 547 C C . LEU A 1 70 ? -26.491 0.722 30.892 1.00 94.38 70 LEU A C 1
ATOM 549 O O . LEU A 1 70 ? -25.970 0.193 29.914 1.00 94.38 70 LEU A O 1
ATOM 553 N N . ALA A 1 71 ? -27.253 1.813 30.789 1.00 92.62 71 ALA A N 1
ATOM 554 C CA . ALA A 1 71 ? -27.445 2.499 29.515 1.00 92.62 71 ALA A CA 1
ATOM 555 C C . ALA A 1 71 ? -26.093 2.955 28.952 1.00 92.62 71 ALA A C 1
ATOM 557 O O . ALA A 1 71 ? -25.755 2.646 27.808 1.00 92.62 71 ALA A O 1
ATOM 558 N N . ASN A 1 72 ? -25.284 3.587 29.797 1.00 90.94 72 ASN A N 1
ATOM 559 C CA . ASN A 1 72 ? -23.948 4.048 29.454 1.00 90.94 72 ASN A CA 1
ATOM 560 C C . ASN A 1 72 ? -23.008 2.897 29.055 1.00 90.94 72 ASN A C 1
ATOM 562 O O . ASN A 1 72 ? -22.403 2.940 27.985 1.00 90.94 72 ASN A O 1
ATOM 566 N N . LEU A 1 73 ? -22.941 1.829 29.857 1.00 92.75 73 LEU A N 1
ATOM 567 C CA . LEU A 1 73 ? -22.124 0.645 29.572 1.00 92.75 73 LEU A CA 1
ATOM 568 C C . LEU A 1 73 ? -22.560 -0.067 28.291 1.00 92.75 73 LEU A C 1
ATOM 570 O O . LEU A 1 73 ? -21.711 -0.538 27.541 1.00 92.75 73 LEU A O 1
ATOM 574 N N . ARG A 1 74 ? -23.862 -0.120 27.989 1.00 94.31 74 ARG A N 1
ATOM 575 C CA . ARG A 1 74 ? -24.368 -0.687 26.729 1.00 94.31 74 ARG A CA 1
ATOM 576 C C . ARG A 1 74 ? -23.946 0.143 25.524 1.00 94.31 74 ARG A C 1
ATOM 578 O O . ARG A 1 74 ? -23.545 -0.436 24.516 1.00 94.31 74 ARG A O 1
ATOM 585 N N . HIS A 1 75 ? -24.021 1.471 25.610 1.00 91.44 75 HIS A N 1
ATOM 586 C CA . HIS A 1 75 ? -23.545 2.353 24.541 1.00 91.44 75 HIS A CA 1
ATOM 587 C C . HIS A 1 75 ? -22.043 2.193 24.307 1.00 91.44 75 HIS A C 1
ATOM 589 O O . HIS A 1 75 ? -21.616 2.019 23.166 1.00 91.44 75 HIS A O 1
ATOM 595 N N . LEU A 1 76 ? -21.270 2.166 25.389 1.00 92.25 76 LEU A N 1
ATOM 596 C CA . LEU A 1 76 ? -19.826 1.988 25.366 1.00 92.25 76 LEU A CA 1
ATOM 597 C C . LEU A 1 76 ? -19.423 0.631 24.788 1.00 92.25 76 LEU A C 1
ATOM 599 O O . LEU A 1 76 ? -18.621 0.548 23.863 1.00 92.25 76 LEU A O 1
ATOM 603 N N . HIS A 1 77 ? -20.051 -0.436 25.274 1.00 94.12 77 HIS A N 1
ATOM 604 C CA . HIS A 1 77 ? -19.841 -1.787 24.779 1.00 94.12 77 HIS A CA 1
ATOM 605 C C . HIS A 1 77 ? -20.208 -1.898 23.295 1.00 94.12 77 HIS A C 1
ATOM 607 O O . HIS A 1 77 ? -19.439 -2.449 22.516 1.00 94.12 77 HIS A O 1
ATOM 613 N N . LYS A 1 78 ? -21.333 -1.315 22.861 1.00 94.38 78 LYS A N 1
ATOM 614 C CA . LYS A 1 78 ? -21.710 -1.281 21.440 1.00 94.38 78 LYS A CA 1
ATOM 615 C C . LYS A 1 78 ? -20.669 -0.543 20.592 1.00 94.38 78 LYS A C 1
ATOM 617 O O . LYS A 1 78 ? -20.351 -1.014 19.503 1.00 94.38 78 LYS A O 1
ATOM 622 N N . ALA A 1 79 ? -20.134 0.578 21.078 1.00 92.25 79 ALA A N 1
ATOM 623 C CA . ALA A 1 79 ? -19.063 1.302 20.398 1.00 92.25 79 ALA A CA 1
ATOM 624 C C . ALA A 1 79 ? -17.798 0.433 20.280 1.00 92.25 79 ALA A C 1
ATOM 626 O O . ALA A 1 79 ? -17.283 0.259 19.176 1.00 92.25 79 ALA A O 1
ATOM 627 N N . LEU A 1 80 ? -17.368 -0.211 21.370 1.00 91.88 80 LEU A N 1
ATOM 628 C CA . LEU A 1 80 ? -16.220 -1.126 21.379 1.00 91.88 80 LEU A CA 1
ATOM 629 C C . LEU A 1 80 ? -16.413 -2.325 20.444 1.00 91.88 80 LEU A C 1
ATOM 631 O O . LEU A 1 80 ? -15.495 -2.685 19.715 1.00 91.88 80 LEU A O 1
ATOM 635 N N . MET A 1 81 ? -17.608 -2.915 20.402 1.00 92.44 81 MET A N 1
ATOM 636 C CA . MET A 1 81 ? -17.923 -4.022 19.491 1.00 92.44 81 MET A CA 1
ATOM 637 C C . MET A 1 81 ? -18.054 -3.571 18.032 1.00 92.44 81 MET A C 1
ATOM 639 O O . MET A 1 81 ? -17.875 -4.374 17.127 1.00 92.44 81 MET A O 1
ATOM 643 N N . SER A 1 82 ? -18.352 -2.296 17.767 1.00 89.69 82 SER A N 1
ATOM 644 C CA . SER A 1 82 ? -18.339 -1.760 16.398 1.00 89.69 82 SER A CA 1
ATOM 645 C C . SER A 1 82 ? -16.920 -1.553 15.862 1.00 89.69 82 SER A C 1
ATOM 647 O O . SER A 1 82 ? -16.713 -1.542 14.648 1.00 89.69 82 SER A O 1
ATOM 649 N N . ALA A 1 83 ? -15.932 -1.458 16.756 1.00 87.50 83 ALA A N 1
ATOM 650 C CA . ALA A 1 83 ? -14.531 -1.244 16.429 1.00 87.50 83 ALA A CA 1
ATOM 651 C C . ALA A 1 83 ? -13.809 -2.515 15.951 1.00 87.50 83 ALA A C 1
ATOM 653 O O . ALA A 1 83 ? -12.679 -2.780 16.351 1.00 87.50 83 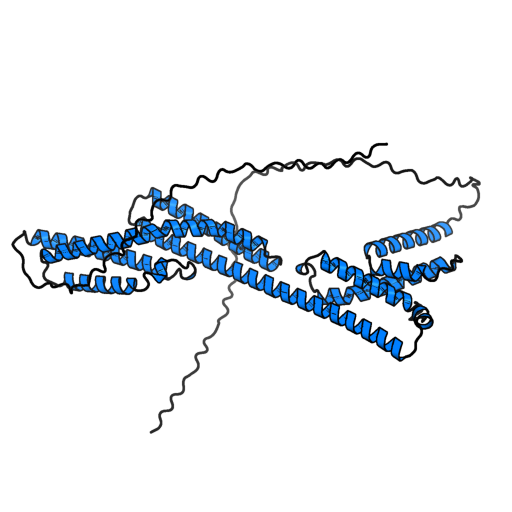ALA A O 1
ATOM 654 N N . ASN A 1 84 ? -14.441 -3.337 15.109 1.00 84.44 84 ASN A N 1
ATOM 655 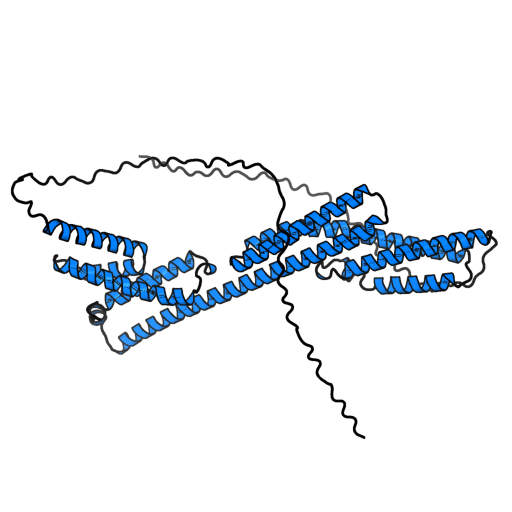C CA . ASN A 1 84 ? -13.928 -4.655 14.694 1.00 84.44 84 ASN A CA 1
ATOM 656 C C . ASN A 1 84 ? -12.514 -4.610 14.090 1.00 84.44 84 ASN A C 1
ATOM 658 O O . ASN A 1 84 ? -11.760 -5.573 14.170 1.00 84.44 84 ASN A O 1
ATOM 662 N N . SER A 1 85 ? -12.134 -3.482 13.492 1.00 75.75 85 SER A N 1
ATOM 663 C CA . SER A 1 85 ? -10.802 -3.266 12.925 1.00 75.75 85 SER A CA 1
ATOM 664 C C . SER A 1 85 ? -9.695 -3.083 13.970 1.00 75.75 85 SER A C 1
ATOM 666 O O . SER A 1 85 ? -8.519 -3.121 13.625 1.00 75.75 85 SER A O 1
ATOM 668 N N . ALA A 1 86 ? -10.055 -2.852 15.231 1.00 77.31 86 ALA A N 1
ATOM 669 C CA . ALA A 1 86 ? -9.132 -2.613 16.332 1.00 77.31 86 ALA A CA 1
ATOM 670 C C . ALA A 1 86 ? -8.484 -3.893 16.877 1.00 77.31 86 ALA A C 1
ATOM 672 O O . ALA A 1 86 ? -7.426 -3.804 17.503 1.00 77.31 86 ALA A O 1
ATOM 673 N N . ALA A 1 87 ? -9.130 -5.049 16.663 1.00 86.00 87 ALA A N 1
ATOM 674 C CA . ALA A 1 87 ? -8.761 -6.333 17.261 1.00 86.00 87 ALA A CA 1
ATOM 675 C C . ALA A 1 87 ? -8.447 -6.193 18.765 1.00 86.00 87 ALA A C 1
ATOM 677 O O . ALA A 1 87 ? -7.386 -6.599 19.242 1.00 86.00 87 ALA A O 1
ATOM 678 N N . LEU A 1 88 ? -9.342 -5.528 19.505 1.00 87.00 88 LEU A N 1
ATOM 679 C CA . LEU A 1 88 ? -9.152 -5.310 20.939 1.00 87.00 88 LEU A CA 1
ATOM 680 C C . LEU A 1 88 ? -9.386 -6.633 21.680 1.00 87.00 88 LEU A C 1
ATOM 682 O O . LEU A 1 88 ? -10.409 -7.270 21.418 1.00 87.00 88 LEU A O 1
ATOM 686 N N . PRO A 1 89 ? -8.543 -7.007 22.663 1.00 87.69 89 PRO A N 1
ATOM 687 C CA . PRO A 1 89 ? -8.766 -8.200 23.492 1.00 87.69 89 PRO A CA 1
ATOM 688 C C . PRO A 1 89 ? -10.166 -8.239 24.129 1.00 87.69 89 PRO A C 1
ATOM 690 O O . PRO A 1 89 ? -10.771 -9.297 24.291 1.00 87.69 89 PRO A O 1
ATOM 693 N N . TYR A 1 90 ? -10.724 -7.058 24.411 1.00 89.94 90 TYR A N 1
ATOM 694 C CA . TYR A 1 90 ? -12.082 -6.887 24.917 1.00 89.94 90 TYR A CA 1
ATOM 695 C C . TYR A 1 90 ? -13.168 -7.491 24.008 1.00 89.94 90 TYR A C 1
ATOM 697 O O . TYR A 1 90 ? -14.165 -8.020 24.490 1.00 89.94 90 TYR A O 1
ATOM 705 N N . GLN A 1 91 ? -13.007 -7.441 22.687 1.00 91.25 91 GLN A N 1
ATOM 706 C CA . GLN A 1 91 ? -14.031 -7.950 21.767 1.00 91.25 91 GLN A CA 1
ATOM 707 C C . GLN A 1 91 ? -14.181 -9.470 21.878 1.00 91.25 91 GLN A C 1
ATOM 709 O O . GLN A 1 91 ? -15.299 -9.984 21.830 1.00 91.25 91 GLN A O 1
ATOM 714 N N . GLU A 1 92 ? -13.069 -10.180 22.075 1.00 91.00 92 GLU A N 1
ATOM 715 C CA . GLU A 1 92 ? -13.063 -11.633 22.239 1.00 91.00 92 GLU A CA 1
ATOM 716 C C . GLU A 1 92 ? -13.569 -12.049 23.626 1.00 91.00 92 GLU A C 1
ATOM 718 O O . GLU A 1 92 ? -14.409 -12.943 23.733 1.00 91.00 92 GLU A O 1
ATOM 723 N N . GLU A 1 93 ? -13.111 -11.379 24.690 1.00 93.06 93 GLU A N 1
ATOM 724 C CA . GLU A 1 93 ? -13.467 -11.742 26.070 1.00 93.06 93 GLU A CA 1
ATOM 725 C C . GLU A 1 93 ? -14.939 -11.415 26.405 1.00 93.06 93 GLU A C 1
ATOM 727 O O . GLU A 1 93 ? -15.564 -12.132 27.192 1.00 93.06 93 GLU A O 1
ATOM 732 N N . TYR A 1 94 ? -15.528 -10.378 25.790 1.00 92.75 94 TYR A N 1
ATOM 733 C CA . TYR A 1 94 ? -16.835 -9.834 26.196 1.00 92.75 94 TYR A CA 1
ATOM 734 C C . TYR A 1 94 ? -17.934 -9.890 25.141 1.00 92.75 94 TYR A C 1
ATOM 736 O O . TYR A 1 94 ? -18.956 -9.225 25.309 1.00 92.75 94 TYR A O 1
ATOM 744 N N . ALA A 1 95 ? -17.810 -10.713 24.100 1.00 93.19 95 ALA A N 1
ATOM 745 C CA . ALA A 1 95 ? -18.840 -10.818 23.061 1.00 93.19 95 ALA A CA 1
ATOM 746 C C . ALA A 1 95 ? -20.268 -11.087 23.603 1.00 93.19 95 ALA A C 1
ATOM 748 O O . ALA A 1 95 ? -21.254 -10.676 22.994 1.00 93.19 95 ALA A O 1
ATOM 749 N N . TYR A 1 96 ? -20.393 -11.728 24.774 1.00 94.19 96 TYR A N 1
ATOM 750 C CA . TYR A 1 96 ? -21.672 -12.051 25.422 1.00 94.19 96 TYR A CA 1
ATOM 751 C C . TYR A 1 96 ? -22.203 -10.973 26.390 1.00 94.19 96 TYR A C 1
ATOM 753 O O . TYR A 1 96 ? -23.339 -11.087 26.858 1.00 94.19 96 TYR A O 1
ATOM 761 N N . LYS A 1 97 ? -21.431 -9.919 26.700 1.00 93.75 97 LYS A N 1
ATOM 762 C CA . LYS A 1 97 ? -21.810 -8.911 27.713 1.00 93.75 97 LYS A CA 1
ATOM 763 C C . LYS A 1 97 ? -23.070 -8.134 27.357 1.00 93.75 97 LYS A C 1
ATOM 765 O O . LYS A 1 97 ? -23.826 -7.769 28.251 1.00 93.75 97 LYS A O 1
ATOM 770 N N . THR A 1 98 ? -23.339 -7.930 26.067 1.00 93.56 98 THR A N 1
ATOM 771 C CA . THR A 1 98 ? -24.590 -7.302 25.611 1.00 93.56 98 THR A CA 1
ATOM 772 C C . THR A 1 98 ? -25.817 -8.020 26.176 1.00 93.56 98 THR A C 1
ATOM 774 O O . THR A 1 98 ? -26.733 -7.367 26.676 1.00 93.56 98 THR A O 1
ATOM 777 N N . GLU A 1 99 ? -25.827 -9.353 26.133 1.00 94.25 99 GLU A N 1
ATOM 778 C CA . GLU A 1 99 ? -26.964 -10.146 26.601 1.00 94.25 99 GLU A CA 1
ATOM 779 C C . GLU A 1 99 ? -27.057 -10.165 28.128 1.00 94.25 99 GLU A C 1
ATOM 781 O O . GLU A 1 99 ? -28.151 -10.088 28.690 1.00 94.25 99 GLU A O 1
ATOM 786 N N . GLU A 1 100 ? -25.907 -10.175 28.809 1.00 94.75 100 GLU A N 1
ATOM 787 C CA . GLU A 1 100 ? -25.845 -10.028 30.264 1.00 94.75 100 GLU A CA 1
ATOM 788 C C . GLU A 1 100 ? -26.458 -8.692 30.711 1.00 94.75 100 GLU A C 1
ATOM 790 O O . GLU A 1 100 ? -27.315 -8.679 31.593 1.00 94.75 100 GLU A O 1
ATOM 795 N N . TYR A 1 101 ? -26.105 -7.580 30.056 1.00 95.62 101 TYR A N 1
ATOM 796 C CA . TYR A 1 101 ? -26.666 -6.261 30.366 1.00 95.62 101 TYR A CA 1
ATOM 797 C C . TYR A 1 101 ? -28.162 -6.159 30.053 1.00 95.62 101 TYR A C 1
ATOM 799 O O . TYR A 1 101 ? -28.897 -5.511 30.797 1.00 95.62 101 TYR A O 1
ATOM 807 N N . ASN A 1 102 ? -28.633 -6.793 28.974 1.00 94.31 102 ASN A N 1
ATOM 808 C CA . ASN A 1 102 ? -30.060 -6.838 28.647 1.00 94.31 102 ASN A CA 1
ATOM 809 C C . ASN A 1 102 ? -30.853 -7.631 29.696 1.00 94.31 102 ASN A C 1
ATOM 811 O O . ASN A 1 102 ? -31.910 -7.173 30.132 1.00 94.31 102 ASN A O 1
ATOM 815 N N . THR A 1 103 ? -30.324 -8.783 30.121 1.00 95.06 103 THR A N 1
ATOM 816 C CA . THR A 1 103 ? -30.932 -9.629 31.159 1.00 95.06 103 THR A CA 1
ATOM 817 C C . THR A 1 103 ? -31.005 -8.877 32.482 1.00 95.06 103 THR A C 1
ATOM 819 O O . THR A 1 103 ? -32.063 -8.785 33.090 1.00 95.06 103 THR A O 1
ATOM 822 N N . LEU A 1 104 ? -29.904 -8.244 32.885 1.00 95.12 104 LEU A N 1
ATOM 823 C CA . LEU A 1 104 ? -29.829 -7.513 34.144 1.00 95.12 104 LEU A CA 1
ATOM 824 C C . LEU A 1 104 ? -30.766 -6.291 34.154 1.00 95.12 104 LEU A C 1
ATOM 826 O O . LEU A 1 104 ? -31.409 -6.002 35.161 1.00 95.12 104 LEU A O 1
ATOM 830 N N . LEU A 1 105 ? -30.916 -5.604 33.016 1.00 95.12 105 LEU A N 1
ATOM 831 C CA . LEU A 1 105 ? -31.904 -4.533 32.865 1.00 95.12 105 LEU A CA 1
ATOM 832 C C . LEU A 1 105 ? -33.345 -5.057 32.982 1.00 95.12 105 LEU A C 1
ATOM 834 O O . LEU A 1 105 ? -34.191 -4.383 33.570 1.00 95.12 105 LEU A O 1
ATOM 838 N N . HIS A 1 106 ? -33.632 -6.236 32.422 1.00 95.44 106 HIS A N 1
ATOM 839 C CA . HIS A 1 106 ? -34.936 -6.884 32.553 1.00 95.44 106 HIS A CA 1
ATOM 840 C C . HIS A 1 106 ? -35.233 -7.249 34.014 1.00 95.44 106 HIS A C 1
ATOM 842 O O . HIS A 1 106 ? -36.277 -6.848 34.525 1.00 95.44 106 HIS A O 1
ATOM 848 N N . ASP A 1 107 ? -34.286 -7.892 34.700 1.00 93.81 107 ASP A N 1
ATOM 849 C CA . ASP A 1 107 ? -34.418 -8.295 36.104 1.00 93.81 107 ASP A CA 1
ATOM 850 C C . ASP A 1 107 ? -34.696 -7.089 37.015 1.00 93.81 107 ASP A C 1
ATOM 852 O O . ASP A 1 107 ? -35.570 -7.141 37.877 1.00 93.81 107 ASP A O 1
ATOM 856 N N . ILE A 1 108 ? -34.026 -5.957 36.779 1.00 94.31 108 ILE A N 1
ATOM 857 C CA . ILE A 1 108 ? -34.248 -4.716 37.540 1.00 94.31 108 ILE A CA 1
ATOM 858 C C . ILE A 1 108 ? -35.625 -4.105 37.278 1.00 94.31 108 ILE A C 1
ATOM 860 O O . ILE A 1 108 ? -36.233 -3.537 38.186 1.00 94.31 108 ILE A O 1
ATOM 864 N N . ASN A 1 109 ? -36.136 -4.212 36.051 1.00 93.75 109 ASN A N 1
ATOM 865 C CA . ASN A 1 109 ? -37.477 -3.729 35.729 1.00 93.75 109 ASN A CA 1
ATOM 866 C C . ASN A 1 109 ? -38.568 -4.580 36.390 1.00 93.75 109 ASN A C 1
ATOM 868 O O . ASN A 1 109 ? -39.600 -4.035 36.776 1.00 93.75 109 ASN A O 1
ATOM 872 N N . GLU A 1 110 ? -38.352 -5.888 36.534 1.00 92.62 110 GLU A N 1
ATOM 873 C CA . GLU A 1 110 ? -39.259 -6.754 37.294 1.00 92.62 110 GLU A CA 1
ATOM 874 C C . GLU A 1 110 ? -39.147 -6.497 38.804 1.00 92.62 110 GLU A C 1
ATOM 876 O O . GLU A 1 110 ? -40.163 -6.456 39.497 1.00 92.62 110 GLU A O 1
ATOM 881 N N . LEU A 1 111 ? -37.940 -6.214 39.304 1.00 89.56 111 LEU A N 1
ATOM 882 C CA . LEU A 1 111 ? -37.697 -5.861 40.703 1.00 89.56 111 LEU A CA 1
ATOM 883 C C . LEU A 1 111 ? -38.459 -4.603 41.143 1.00 89.56 111 LEU A C 1
ATOM 885 O O . LEU A 1 111 ? -39.023 -4.568 42.232 1.00 89.56 111 LEU A O 1
ATOM 889 N N . GLU A 1 112 ? -38.510 -3.580 40.286 1.00 90.75 112 GLU A N 1
ATOM 890 C CA . GLU A 1 112 ? -39.241 -2.332 40.552 1.00 90.75 112 GLU A CA 1
ATOM 891 C C . GLU A 1 112 ? -40.757 -2.556 40.700 1.00 90.75 112 GLU A C 1
ATOM 893 O O . GLU A 1 112 ? -41.440 -1.768 41.355 1.00 90.75 112 GLU A O 1
ATOM 898 N N . ARG A 1 113 ? -41.293 -3.634 40.112 1.00 91.06 113 ARG A N 1
ATOM 899 C CA . ARG A 1 113 ? -42.712 -4.007 40.223 1.00 91.06 113 ARG A CA 1
ATOM 900 C C . ARG A 1 113 ? -43.014 -4.861 41.459 1.00 91.06 113 ARG A C 1
ATOM 902 O O . ARG A 1 113 ? -44.188 -5.027 41.789 1.00 91.06 113 ARG A O 1
ATOM 909 N N . GLY A 1 114 ? -41.991 -5.434 42.097 1.00 90.12 114 GLY A N 1
ATOM 910 C CA . GLY A 1 114 ? -42.106 -6.333 43.245 1.00 90.12 114 GLY A CA 1
ATOM 911 C C . GLY A 1 114 ? -42.094 -5.629 44.607 1.00 90.12 114 GLY A C 1
ATOM 912 O O . GLY A 1 114 ? -41.962 -4.411 44.711 1.00 90.12 114 GLY A O 1
ATOM 913 N N . GLU A 1 115 ? -42.230 -6.413 45.681 1.00 91.12 115 GLU A N 1
ATOM 914 C CA . GLU A 1 115 ? -42.104 -5.918 47.058 1.00 91.12 115 GLU A CA 1
ATOM 915 C C . GLU A 1 115 ? -40.620 -5.734 47.418 1.00 91.12 115 GLU A C 1
ATOM 917 O O . GLU A 1 115 ? -39.841 -6.687 47.405 1.00 91.12 115 GLU A O 1
ATOM 922 N N . ILE A 1 116 ? -40.219 -4.499 47.731 1.00 90.44 116 ILE A N 1
ATOM 923 C CA . ILE A 1 116 ? -38.824 -4.153 48.030 1.00 90.44 116 ILE A CA 1
ATOM 924 C C . ILE A 1 116 ? -38.499 -4.528 49.480 1.00 90.44 116 ILE A C 1
ATOM 926 O O . ILE A 1 116 ? -39.003 -3.923 50.427 1.00 90.44 116 ILE A O 1
ATOM 930 N N . THR A 1 117 ? -37.607 -5.501 49.656 1.00 90.81 117 THR A N 1
ATOM 931 C CA . THR A 1 117 ? -37.120 -5.961 50.967 1.00 90.81 117 THR A CA 1
ATOM 932 C C . THR A 1 117 ? -35.694 -5.474 51.252 1.00 90.81 117 THR A C 1
ATOM 934 O O . THR A 1 117 ? -34.994 -4.987 50.365 1.00 90.81 117 THR A O 1
ATOM 937 N N . GLN A 1 118 ? -35.205 -5.638 52.485 1.00 88.12 118 GLN A N 1
ATOM 938 C CA . GLN A 1 118 ? -33.806 -5.321 52.808 1.00 88.12 118 GLN A CA 1
ATOM 939 C C . GLN A 1 118 ? -32.814 -6.183 52.008 1.00 88.12 118 GLN A C 1
ATOM 941 O O . GLN A 1 118 ? -3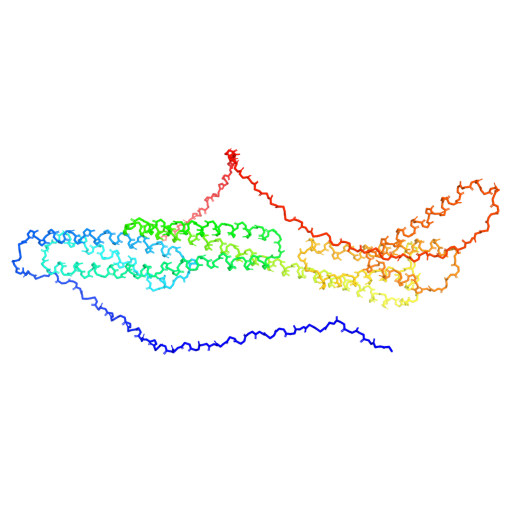1.765 -5.692 51.593 1.00 88.12 118 GLN A O 1
ATOM 946 N N . ASP A 1 119 ? -33.165 -7.444 51.748 1.00 89.19 119 ASP A N 1
ATOM 947 C CA . ASP A 1 119 ? -32.361 -8.355 50.926 1.00 89.19 119 ASP A CA 1
ATOM 948 C C . ASP A 1 119 ? -32.247 -7.814 49.488 1.00 89.19 119 ASP A C 1
ATOM 950 O O . ASP A 1 119 ? -31.178 -7.866 48.883 1.00 89.19 119 ASP A O 1
ATOM 954 N N . THR A 1 120 ? -33.304 -7.154 48.999 1.00 88.88 120 THR A N 1
ATOM 955 C CA . THR A 1 120 ? -33.320 -6.480 47.693 1.00 88.88 120 THR A CA 1
ATOM 956 C C . THR A 1 120 ? -32.271 -5.374 47.591 1.00 88.88 120 THR A C 1
ATOM 958 O O . THR A 1 120 ? -31.586 -5.255 46.578 1.00 88.88 120 THR A O 1
ATOM 961 N N . ILE A 1 121 ? -32.083 -4.588 48.655 1.00 91.94 121 ILE A N 1
ATOM 962 C CA . ILE A 1 121 ? -31.047 -3.545 48.698 1.00 91.94 121 ILE A CA 1
ATOM 963 C C . ILE A 1 121 ? -29.645 -4.157 48.624 1.00 91.94 121 ILE A C 1
ATOM 965 O O . ILE A 1 121 ? -28.769 -3.607 47.956 1.00 91.94 121 ILE A O 1
ATOM 969 N N . VAL A 1 122 ? -29.417 -5.286 49.300 1.00 91.50 122 VAL A N 1
ATOM 970 C CA . VAL A 1 122 ? -28.117 -5.972 49.272 1.00 91.50 122 VAL A CA 1
ATOM 971 C C . VAL A 1 122 ? -27.802 -6.466 47.861 1.00 91.50 122 VAL A C 1
ATOM 973 O O . VAL A 1 122 ? -26.684 -6.275 47.387 1.00 91.50 122 VAL A O 1
ATOM 976 N N . GLU A 1 123 ? -28.782 -7.039 47.167 1.00 89.81 123 GLU A N 1
ATOM 977 C CA . GLU A 1 123 ? -28.606 -7.532 45.797 1.00 89.81 123 GLU A CA 1
ATOM 978 C C . GLU A 1 123 ? -28.408 -6.384 44.794 1.00 89.81 123 GLU A C 1
ATOM 980 O O . GLU A 1 123 ? -27.485 -6.439 43.979 1.00 89.81 123 GLU A O 1
ATOM 985 N N . LEU A 1 124 ? -29.162 -5.284 44.924 1.00 93.44 124 LEU A N 1
ATOM 986 C CA . LEU A 1 124 ? -28.938 -4.057 44.146 1.00 93.44 124 LEU A CA 1
ATOM 987 C C . LEU A 1 124 ? -27.524 -3.498 44.350 1.00 93.44 124 LEU A C 1
ATOM 989 O O . LEU A 1 124 ? -26.886 -3.067 43.391 1.00 93.44 124 LEU A O 1
ATOM 993 N N . LYS A 1 125 ? -27.002 -3.535 45.580 1.00 93.56 125 LYS A N 1
ATOM 994 C CA . LYS A 1 125 ? -25.634 -3.091 45.866 1.00 93.56 125 LYS A CA 1
ATOM 995 C C . LYS A 1 125 ? -24.587 -3.966 45.173 1.00 93.56 125 LYS A C 1
ATOM 997 O O . LYS A 1 125 ? -23.662 -3.424 44.581 1.00 93.56 125 LYS A O 1
ATOM 1002 N N . ILE A 1 126 ? -24.756 -5.291 45.192 1.00 92.88 126 ILE A N 1
ATOM 1003 C CA . ILE A 1 126 ? -23.863 -6.223 44.479 1.00 92.88 126 ILE A CA 1
ATOM 1004 C C . ILE A 1 126 ? -23.843 -5.907 42.979 1.00 92.88 126 ILE A C 1
ATOM 1006 O O . ILE A 1 126 ? -22.778 -5.884 42.365 1.00 92.88 126 ILE A O 1
ATOM 1010 N N . VAL A 1 127 ? -25.009 -5.617 42.398 1.00 94.19 127 VAL A N 1
ATOM 1011 C CA . VAL A 1 127 ? -25.126 -5.221 40.992 1.00 94.19 127 VAL A CA 1
ATOM 1012 C C . VAL A 1 127 ? -24.399 -3.902 40.712 1.00 94.19 127 VAL A C 1
ATOM 1014 O O . VAL A 1 127 ? -23.665 -3.813 39.731 1.00 94.19 127 VAL A O 1
ATOM 1017 N N . VAL A 1 128 ? -24.555 -2.885 41.567 1.00 94.19 128 VAL A N 1
ATO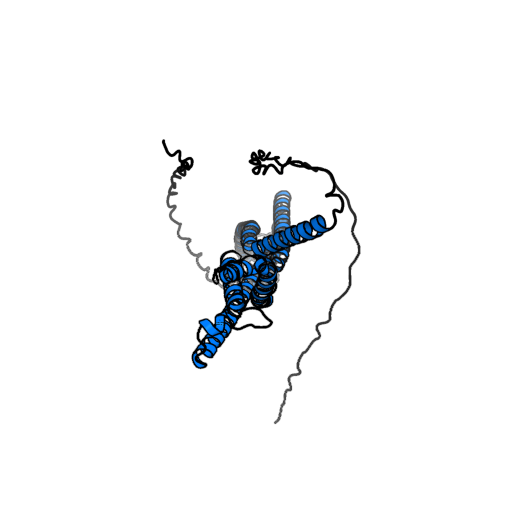M 1018 C CA . VAL A 1 128 ? -23.824 -1.609 41.432 1.00 94.19 128 VAL A CA 1
ATOM 1019 C C . VAL A 1 128 ? -22.315 -1.827 41.495 1.00 94.19 128 VAL A C 1
ATOM 1021 O O . VAL A 1 128 ? -21.587 -1.279 40.665 1.00 94.19 128 VAL A O 1
ATOM 1024 N N . ASP A 1 129 ? -21.844 -2.646 42.435 1.00 93.06 129 ASP A N 1
ATOM 1025 C CA . ASP A 1 129 ? -20.423 -2.963 42.580 1.00 93.06 129 ASP A CA 1
ATOM 1026 C C . ASP A 1 129 ? -19.896 -3.692 41.326 1.00 93.06 129 ASP A C 1
ATOM 1028 O O . ASP A 1 129 ? -18.825 -3.354 40.816 1.00 93.06 129 ASP A O 1
ATOM 1032 N N . GLN A 1 130 ? -20.674 -4.625 40.762 1.00 94.00 130 GLN A N 1
ATOM 1033 C CA . GLN A 1 130 ? -20.331 -5.322 39.517 1.00 94.00 130 GLN A CA 1
ATOM 1034 C C . GLN A 1 130 ? -20.275 -4.375 38.307 1.00 94.00 130 GLN A C 1
ATOM 1036 O O . GLN A 1 130 ? -19.334 -4.446 37.520 1.00 94.00 130 GLN A O 1
ATOM 1041 N N . LEU A 1 131 ? -21.236 -3.460 38.160 1.00 93.69 131 LEU A N 1
ATOM 1042 C CA . LEU A 1 131 ? -21.232 -2.477 37.068 1.00 93.69 131 LEU A CA 1
ATOM 1043 C C . LEU A 1 131 ? -20.097 -1.463 37.214 1.00 93.69 131 LEU A C 1
ATOM 1045 O O . LEU A 1 131 ? -19.512 -1.042 36.219 1.00 93.69 131 LEU A O 1
ATOM 1049 N N . THR A 1 132 ? -19.754 -1.098 38.449 1.00 91.00 132 THR A N 1
ATOM 1050 C CA . THR A 1 132 ? -18.589 -0.253 38.738 1.00 91.00 132 THR A CA 1
ATOM 1051 C C . THR A 1 132 ? -17.301 -0.961 38.327 1.00 91.00 132 THR A C 1
ATOM 1053 O O . THR A 1 132 ? -16.429 -0.343 37.722 1.00 91.00 132 THR A O 1
ATOM 1056 N N . PHE A 1 133 ? -17.195 -2.265 38.589 1.00 93.69 133 PHE A N 1
ATOM 1057 C CA . PHE A 1 133 ? -16.062 -3.068 38.140 1.00 93.69 133 PHE A CA 1
ATOM 1058 C C . PHE A 1 133 ? -15.982 -3.156 36.609 1.00 93.69 133 PHE A C 1
ATOM 1060 O O . PHE A 1 133 ? -14.918 -2.906 36.045 1.00 93.69 133 PHE A O 1
ATOM 1067 N N . ASP A 1 134 ? -17.098 -3.444 35.930 1.00 92.69 134 ASP A N 1
ATOM 1068 C CA . ASP A 1 134 ? -17.152 -3.480 34.462 1.00 92.69 134 ASP A CA 1
ATOM 1069 C C . ASP A 1 134 ? -16.782 -2.108 33.861 1.00 92.69 134 ASP A C 1
ATOM 1071 O O . ASP A 1 134 ? -16.052 -2.053 32.871 1.00 92.69 134 ASP A O 1
ATOM 1075 N N . ARG A 1 135 ? -17.192 -0.999 34.494 1.00 89.81 135 ARG A N 1
ATOM 1076 C CA . ARG A 1 135 ? -16.773 0.358 34.109 1.00 89.81 135 ARG A CA 1
ATOM 1077 C C . ARG A 1 135 ? -15.266 0.549 34.239 1.00 89.81 135 ARG A C 1
ATOM 1079 O O . ARG A 1 135 ? -14.639 0.910 33.255 1.00 89.81 135 ARG A O 1
ATOM 1086 N N . VAL A 1 136 ? -14.679 0.257 35.402 1.00 89.75 136 VAL A N 1
ATOM 1087 C CA . VAL A 1 136 ? -13.223 0.384 35.622 1.00 89.75 136 VAL A CA 1
ATOM 1088 C C . VAL A 1 136 ? -12.437 -0.454 34.613 1.00 89.75 136 VAL A C 1
ATOM 1090 O O . VAL A 1 136 ? -11.391 -0.034 34.121 1.00 89.75 136 VAL A O 1
ATOM 1093 N N . ARG A 1 137 ? -12.951 -1.637 34.270 1.00 90.00 137 ARG A N 1
ATOM 1094 C CA . ARG A 1 137 ? -12.331 -2.512 33.278 1.00 90.00 137 ARG A CA 1
ATOM 1095 C C . ARG A 1 137 ? -12.377 -1.909 31.880 1.00 90.00 137 ARG A C 1
ATOM 1097 O O . ARG A 1 137 ? -11.372 -1.962 31.179 1.00 90.00 137 ARG A O 1
ATOM 1104 N N . ILE A 1 138 ? -13.495 -1.304 31.485 1.00 88.19 138 ILE A N 1
ATOM 1105 C CA . ILE A 1 138 ? -13.567 -0.591 30.207 1.00 88.19 138 ILE A CA 1
ATOM 1106 C C . ILE A 1 138 ? -12.677 0.657 30.224 1.00 88.19 138 ILE A C 1
ATOM 1108 O O . ILE A 1 138 ? -11.941 0.885 29.267 1.00 88.19 138 ILE A O 1
ATOM 1112 N N . ASP A 1 139 ? -12.664 1.401 31.331 1.00 87.38 139 ASP A N 1
ATOM 1113 C CA . ASP A 1 139 ? -11.824 2.587 31.502 1.00 87.38 139 ASP A CA 1
ATOM 1114 C C . ASP A 1 139 ? -10.330 2.248 31.328 1.00 87.38 139 ASP A C 1
ATOM 1116 O O . ASP A 1 139 ? -9.575 3.015 30.732 1.00 87.38 139 ASP A O 1
ATOM 1120 N N . SER A 1 140 ? -9.914 1.049 31.755 1.00 89.62 140 SER A N 1
ATOM 1121 C CA . SER A 1 140 ? -8.540 0.555 31.591 1.00 89.62 140 SER A CA 1
ATOM 1122 C C . SER A 1 140 ? -8.115 0.289 30.139 1.00 89.62 140 SER A C 1
ATOM 1124 O O . SER A 1 140 ? -6.919 0.207 29.871 1.00 89.62 140 SER A O 1
ATOM 1126 N N . ILE A 1 141 ? -9.061 0.193 29.198 1.00 89.44 141 ILE A N 1
ATOM 1127 C CA . ILE A 1 141 ? -8.780 -0.074 27.778 1.00 89.44 141 ILE A CA 1
ATOM 1128 C C . ILE A 1 141 ? -8.510 1.224 27.008 1.00 89.44 141 ILE A C 1
ATOM 1130 O O . ILE A 1 141 ? -7.799 1.201 26.004 1.00 89.44 141 ILE A O 1
ATOM 1134 N N . PHE A 1 142 ? -9.022 2.374 27.462 1.00 87.38 142 PHE A N 1
ATOM 1135 C CA . PHE A 1 142 ? -8.824 3.640 26.741 1.00 87.38 142 PHE A CA 1
ATOM 1136 C C . PHE A 1 142 ? -7.362 4.038 26.571 1.00 87.38 142 PHE A C 1
ATOM 1138 O O . PHE A 1 142 ? -7.009 4.397 25.448 1.00 87.38 142 PHE A O 1
ATOM 1145 N N . PRO A 1 143 ? -6.490 3.924 27.591 1.00 88.19 143 PRO A N 1
ATOM 1146 C CA . PRO A 1 143 ? -5.069 4.186 27.400 1.00 88.19 143 PRO A CA 1
ATOM 1147 C C . PRO A 1 143 ? -4.454 3.335 26.281 1.00 88.19 143 PRO A C 1
ATOM 1149 O O . PRO A 1 143 ? -3.629 3.836 25.526 1.00 88.19 143 PRO A O 1
ATOM 1152 N N . GLU A 1 144 ? -4.889 2.079 26.120 1.00 89.56 144 GLU A N 1
ATOM 1153 C CA . GLU A 1 144 ? -4.421 1.203 25.038 1.00 89.56 144 GLU A CA 1
ATOM 1154 C C . GLU A 1 144 ? -4.927 1.666 23.662 1.00 89.56 144 GLU A C 1
ATOM 1156 O O . GLU A 1 144 ? -4.180 1.638 22.684 1.00 89.56 144 GLU A O 1
ATOM 1161 N N . ILE A 1 145 ? -6.187 2.108 23.570 1.00 88.25 145 ILE A N 1
ATOM 1162 C CA . ILE A 1 145 ? -6.761 2.652 22.328 1.00 88.25 145 ILE A CA 1
ATOM 1163 C C . ILE A 1 145 ? -6.018 3.925 21.914 1.00 8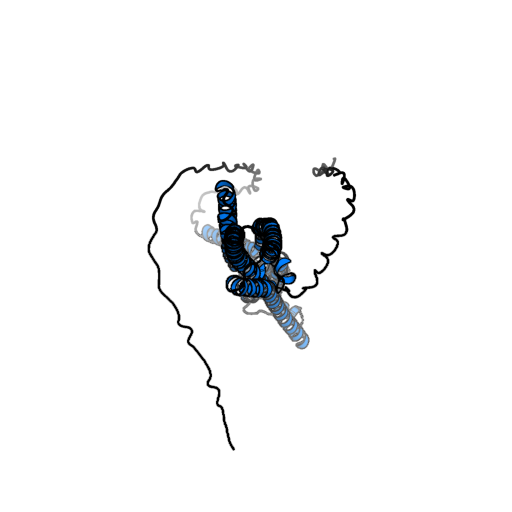8.25 145 ILE A C 1
ATOM 1165 O O . ILE A 1 145 ? -5.658 4.057 20.745 1.00 88.25 145 ILE A O 1
ATOM 1169 N N . ILE A 1 146 ? -5.766 4.832 22.861 1.00 88.44 146 ILE A N 1
ATOM 1170 C CA . ILE A 1 146 ? -5.055 6.093 22.619 1.00 88.44 146 ILE A CA 1
ATOM 1171 C C . ILE A 1 146 ? -3.607 5.812 22.205 1.00 88.44 146 ILE A C 1
ATOM 1173 O O . ILE A 1 146 ? -3.155 6.342 21.195 1.00 88.44 146 ILE A O 1
ATOM 1177 N N . ASP A 1 147 ? -2.896 4.934 22.918 1.00 90.75 147 ASP A N 1
ATOM 1178 C CA . ASP A 1 147 ? -1.523 4.549 22.567 1.00 90.75 147 ASP A CA 1
ATOM 1179 C C . ASP A 1 147 ? -1.441 3.957 21.153 1.00 90.75 147 ASP A C 1
ATOM 1181 O O . ASP A 1 147 ? -0.642 4.402 20.325 1.00 90.75 147 ASP A O 1
ATOM 1185 N N . LYS A 1 148 ? -2.346 3.027 20.818 1.00 90.19 148 LYS A N 1
ATOM 1186 C CA . LYS A 1 148 ? -2.448 2.484 19.458 1.00 90.19 148 LYS A CA 1
ATOM 1187 C C . LYS A 1 148 ? -2.750 3.571 18.432 1.00 90.19 148 LYS A C 1
ATOM 1189 O O . LYS A 1 148 ? -2.151 3.549 17.362 1.00 90.19 148 LYS A O 1
ATOM 1194 N N . ALA A 1 149 ? -3.655 4.503 18.729 1.00 89.38 149 ALA A N 1
ATOM 1195 C CA . ALA A 1 149 ? -3.995 5.601 17.830 1.00 89.38 149 ALA A CA 1
ATOM 1196 C C . ALA A 1 149 ? -2.783 6.496 17.534 1.00 89.38 149 ALA A C 1
ATOM 1198 O O . ALA A 1 149 ? -2.518 6.779 16.369 1.00 89.38 149 ALA A O 1
ATOM 1199 N N . MET A 1 150 ? -2.020 6.882 18.560 1.00 89.31 150 MET A N 1
ATOM 1200 C CA . MET A 1 150 ? -0.815 7.708 18.401 1.00 89.31 150 MET A CA 1
ATOM 1201 C C . MET A 1 150 ? 0.264 6.997 17.572 1.00 89.31 150 MET A C 1
ATOM 1203 O O . MET A 1 150 ? 0.936 7.610 16.747 1.00 89.31 150 MET A O 1
ATOM 1207 N N . GLN A 1 151 ? 0.407 5.679 17.725 1.00 93.06 151 GLN A N 1
ATOM 1208 C CA . GLN A 1 151 ? 1.371 4.902 16.939 1.00 93.06 151 GLN A CA 1
ATOM 1209 C C . GLN A 1 151 ? 0.953 4.725 15.468 1.00 93.06 151 GLN A C 1
ATOM 1211 O O . GLN A 1 151 ? 1.803 4.443 14.619 1.00 93.06 151 GLN A O 1
ATOM 1216 N N . MET A 1 152 ? -0.332 4.899 15.126 1.00 90.94 152 MET A N 1
ATOM 1217 C CA . MET A 1 152 ? -0.807 4.718 13.750 1.00 90.94 152 MET A CA 1
ATOM 1218 C C . MET A 1 152 ? -0.223 5.743 12.774 1.00 90.94 152 MET A C 1
ATOM 1220 O O . MET A 1 152 ? 0.017 5.371 11.625 1.00 90.94 152 MET A O 1
ATOM 1224 N N . GLU A 1 153 ? 0.016 7.001 13.177 1.00 92.38 153 GLU A N 1
ATOM 1225 C CA . GLU A 1 153 ? 0.647 7.991 12.282 1.00 92.38 153 GLU A CA 1
ATOM 1226 C C . GLU A 1 153 ? 2.043 7.508 11.869 1.00 92.38 153 GLU A C 1
ATOM 1228 O O . GLU A 1 153 ? 2.345 7.437 10.676 1.00 92.38 153 GLU A O 1
ATOM 1233 N N . GLU A 1 154 ? 2.871 7.117 12.841 1.00 94.38 154 GLU A N 1
ATOM 1234 C CA . GLU A 1 154 ? 4.244 6.665 12.605 1.00 94.38 154 GLU A CA 1
ATOM 1235 C C . GLU A 1 154 ? 4.281 5.390 11.752 1.00 94.38 154 GLU A C 1
ATOM 1237 O O . GLU A 1 154 ? 4.965 5.342 10.725 1.00 94.38 154 GLU A O 1
ATOM 1242 N N . GLN A 1 155 ? 3.473 4.387 12.110 1.00 92.62 155 GLN A N 1
ATOM 1243 C CA . GLN A 1 155 ? 3.381 3.131 11.360 1.00 92.62 155 GLN A CA 1
ATOM 1244 C C . GLN A 1 155 ? 2.919 3.364 9.917 1.00 92.62 155 GLN A C 1
ATOM 1246 O O . GLN A 1 155 ? 3.458 2.779 8.973 1.00 92.62 155 GLN A O 1
ATOM 1251 N N . MET A 1 156 ? 1.927 4.233 9.707 1.00 94.31 156 MET A N 1
ATOM 1252 C CA . MET A 1 156 ? 1.421 4.517 8.364 1.00 94.31 156 MET A CA 1
ATOM 1253 C C . MET A 1 156 ? 2.360 5.411 7.555 1.00 94.31 156 MET A C 1
ATOM 1255 O O . MET A 1 156 ? 2.401 5.273 6.332 1.00 94.31 156 MET A O 1
ATOM 1259 N N . ALA A 1 157 ? 3.153 6.271 8.196 1.00 93.69 157 ALA A N 1
ATOM 1260 C CA . ALA A 1 157 ? 4.221 7.015 7.535 1.00 93.69 157 ALA A CA 1
ATOM 1261 C C . ALA A 1 157 ? 5.325 6.076 7.020 1.00 93.69 157 ALA A C 1
ATOM 1263 O O . ALA A 1 157 ? 5.785 6.229 5.883 1.00 93.69 157 ALA A O 1
ATOM 1264 N N . GLU A 1 158 ? 5.696 5.053 7.800 1.00 95.44 158 GLU A N 1
ATOM 1265 C CA . GLU A 1 158 ? 6.613 4.007 7.342 1.00 95.44 158 GLU A CA 1
ATOM 1266 C C . GLU A 1 158 ? 6.024 3.260 6.138 1.00 95.44 158 GLU A C 1
ATOM 1268 O O . GLU A 1 158 ? 6.679 3.144 5.099 1.00 95.44 158 GLU A O 1
ATOM 1273 N N . VAL A 1 159 ? 4.761 2.825 6.217 1.00 92.00 159 VAL A N 1
ATOM 1274 C CA . VAL A 1 159 ? 4.086 2.156 5.095 1.00 92.00 159 VAL A CA 1
ATOM 1275 C C . VAL A 1 159 ? 4.036 3.050 3.855 1.00 92.00 159 VAL A C 1
ATOM 1277 O O . VAL A 1 159 ? 4.344 2.577 2.758 1.00 92.00 159 VAL A O 1
ATOM 1280 N N . LEU A 1 160 ? 3.708 4.333 4.010 1.00 93.12 160 LEU A N 1
ATOM 1281 C CA . LEU A 1 160 ? 3.665 5.307 2.921 1.00 93.12 160 LEU A CA 1
ATOM 1282 C C . LEU A 1 160 ? 5.015 5.407 2.199 1.00 93.12 160 LEU A C 1
ATOM 1284 O O . LEU A 1 160 ? 5.043 5.388 0.971 1.00 93.12 160 LEU A O 1
ATOM 1288 N N . SER A 1 161 ? 6.127 5.407 2.943 1.00 92.31 161 SER A N 1
ATOM 1289 C CA . SER A 1 161 ? 7.482 5.455 2.372 1.00 92.31 161 SER A CA 1
ATOM 1290 C C . SER A 1 161 ? 7.821 4.252 1.478 1.00 92.31 161 SER A C 1
ATOM 1292 O O . SER A 1 161 ? 8.694 4.338 0.612 1.00 92.31 161 SER A O 1
ATOM 1294 N N . THR A 1 162 ? 7.112 3.130 1.649 1.00 91.81 162 THR A N 1
ATOM 1295 C CA . THR A 1 162 ? 7.298 1.925 0.826 1.00 91.81 162 THR A CA 1
ATOM 1296 C C . THR A 1 162 ? 6.499 1.946 -0.481 1.00 91.81 162 THR A C 1
ATOM 1298 O O . THR A 1 162 ? 6.789 1.157 -1.385 1.00 91.81 162 THR A O 1
ATOM 1301 N N . ILE A 1 163 ? 5.514 2.841 -0.618 1.00 88.88 163 ILE A N 1
ATOM 1302 C CA . ILE A 1 163 ? 4.683 2.960 -1.822 1.00 88.88 163 ILE A CA 1
ATOM 1303 C C . ILE A 1 163 ? 5.473 3.713 -2.897 1.00 88.88 163 ILE A C 1
ATOM 1305 O O . ILE A 1 163 ? 5.861 4.861 -2.712 1.00 88.88 163 ILE A O 1
ATOM 1309 N N . GLN A 1 164 ? 5.714 3.056 -4.034 1.00 86.31 164 GLN A N 1
ATOM 1310 C CA . GLN A 1 164 ? 6.607 3.566 -5.083 1.00 86.31 164 GLN A CA 1
ATOM 1311 C C . GLN A 1 164 ? 5.878 4.295 -6.214 1.00 86.31 164 GLN A C 1
ATOM 1313 O O . GLN A 1 164 ? 6.489 5.106 -6.902 1.00 86.31 164 GLN A O 1
ATOM 1318 N N . PHE A 1 165 ? 4.608 3.970 -6.465 1.00 84.81 165 PHE A N 1
ATOM 1319 C CA . PHE A 1 165 ? 3.827 4.628 -7.510 1.00 84.81 165 PHE A CA 1
ATOM 1320 C C . PHE A 1 165 ? 3.181 5.915 -6.975 1.00 84.81 165 PHE A C 1
ATOM 1322 O O . PHE A 1 165 ? 2.444 5.877 -5.988 1.00 84.81 165 PHE A O 1
ATOM 1329 N N . ASP A 1 166 ? 3.431 7.041 -7.652 1.00 88.44 166 ASP A N 1
ATOM 1330 C CA . ASP A 1 166 ? 3.016 8.386 -7.221 1.00 88.44 166 ASP A CA 1
ATOM 1331 C C . ASP A 1 166 ? 1.496 8.529 -7.031 1.00 88.44 166 ASP A C 1
ATOM 1333 O O . ASP A 1 166 ? 1.040 9.222 -6.122 1.00 88.44 166 ASP A O 1
ATOM 1337 N N . ASP A 1 167 ? 0.695 7.849 -7.858 1.00 88.69 167 ASP A N 1
ATOM 1338 C CA . ASP A 1 167 ? -0.770 7.861 -7.781 1.00 88.69 167 ASP A CA 1
ATOM 1339 C C . ASP A 1 167 ? -1.288 7.198 -6.494 1.00 88.69 167 ASP A C 1
ATOM 1341 O O . ASP A 1 167 ? -2.185 7.728 -5.832 1.00 88.69 167 ASP A O 1
ATOM 1345 N N . PHE A 1 168 ? -0.708 6.062 -6.107 1.00 88.31 168 PHE A N 1
ATOM 1346 C CA . PHE A 1 168 ? -1.016 5.395 -4.843 1.00 88.31 168 PHE A CA 1
ATOM 1347 C C . PHE A 1 168 ? -0.424 6.140 -3.648 1.00 88.31 168 PHE A C 1
ATOM 1349 O O . PHE A 1 168 ? -1.098 6.262 -2.625 1.00 88.31 168 PHE A O 1
ATOM 1356 N N . HIS A 1 169 ? 0.784 6.691 -3.787 1.00 91.31 169 HIS A N 1
ATOM 1357 C CA . HIS A 1 169 ? 1.433 7.473 -2.741 1.00 91.31 169 HIS A CA 1
ATOM 1358 C C . HIS A 1 169 ? 0.618 8.730 -2.403 1.00 91.31 169 HIS A C 1
ATOM 1360 O O . HIS A 1 169 ? 0.329 8.981 -1.237 1.00 91.31 169 HIS A O 1
ATOM 1366 N N . ALA A 1 170 ? 0.162 9.491 -3.403 1.00 92.56 170 ALA A N 1
ATOM 1367 C CA . ALA A 1 170 ? -0.670 10.675 -3.185 1.00 92.56 170 ALA A CA 1
ATOM 1368 C C . ALA A 1 170 ? -1.993 10.334 -2.473 1.00 92.56 170 ALA A C 1
ATOM 1370 O O . ALA A 1 170 ? -2.382 11.016 -1.524 1.00 92.56 170 ALA A O 1
ATOM 1371 N N . LYS A 1 171 ? -2.664 9.244 -2.875 1.00 90.50 171 LYS A N 1
ATOM 1372 C CA . LYS A 1 171 ? -3.894 8.773 -2.213 1.00 90.50 171 LYS A CA 1
ATOM 1373 C C . LYS A 1 171 ? -3.641 8.350 -0.765 1.00 90.50 171 LYS A C 1
ATOM 1375 O O . LYS A 1 171 ? -4.419 8.710 0.117 1.00 90.50 171 LYS A O 1
ATOM 1380 N N . ALA A 1 172 ? -2.555 7.624 -0.512 1.00 90.44 172 ALA A N 1
ATOM 1381 C CA . ALA A 1 172 ? -2.175 7.205 0.831 1.00 90.44 172 ALA A CA 1
ATOM 1382 C C . ALA A 1 172 ? -1.769 8.400 1.717 1.00 90.44 172 ALA A C 1
ATOM 1384 O O . ALA A 1 172 ? -2.151 8.441 2.881 1.00 90.44 172 ALA A O 1
ATOM 1385 N N . ALA A 1 173 ? -1.106 9.421 1.166 1.00 93.50 173 ALA A N 1
ATOM 1386 C CA . ALA A 1 173 ? -0.748 10.645 1.887 1.00 93.50 173 ALA A CA 1
ATOM 1387 C C . ALA A 1 173 ? -1.979 11.459 2.332 1.00 93.50 173 ALA A C 1
ATOM 1389 O O . ALA A 1 173 ? -2.005 11.995 3.443 1.00 93.50 173 ALA A O 1
ATOM 1390 N N . ILE A 1 174 ? -3.034 11.506 1.507 1.00 94.12 174 ILE A N 1
ATOM 1391 C CA . ILE A 1 174 ? -4.323 12.102 1.899 1.00 94.12 174 ILE A CA 1
ATOM 1392 C C . ILE A 1 174 ? -4.910 11.344 3.098 1.00 94.12 174 ILE A C 1
ATOM 1394 O O . ILE A 1 174 ? -5.365 11.968 4.055 1.00 94.12 174 ILE A O 1
ATOM 1398 N N . LYS A 1 175 ? -4.862 10.005 3.084 1.00 91.69 175 LYS A N 1
ATOM 1399 C CA . LYS A 1 175 ? -5.338 9.172 4.201 1.00 91.69 175 LYS A CA 1
ATOM 1400 C C . LYS A 1 175 ? -4.494 9.326 5.463 1.00 91.69 175 LYS A C 1
ATOM 1402 O O . LYS A 1 175 ? -5.062 9.444 6.542 1.00 91.69 175 LYS A O 1
ATOM 1407 N N . LEU A 1 176 ? -3.175 9.431 5.339 1.00 91.56 176 LEU A N 1
ATOM 1408 C CA . LEU A 1 176 ? -2.297 9.736 6.469 1.00 91.56 176 LEU A CA 1
ATOM 1409 C C . LEU A 1 176 ? -2.631 11.103 7.088 1.00 91.56 176 LEU A C 1
ATOM 1411 O O . LEU A 1 176 ? -2.691 11.239 8.304 1.00 91.56 176 LEU A O 1
ATOM 1415 N N . SER A 1 177 ? -2.944 12.100 6.259 1.00 91.94 177 SER A N 1
ATOM 1416 C CA . SER A 1 177 ? -3.383 13.416 6.744 1.00 91.94 177 SER A CA 1
ATOM 1417 C C . SER A 1 177 ? -4.723 13.340 7.491 1.00 91.94 177 SER A C 1
ATOM 1419 O O . SER A 1 177 ? -4.922 14.064 8.465 1.00 91.94 177 SER A O 1
ATOM 1421 N N . GLN A 1 178 ? -5.630 12.443 7.079 1.00 89.06 178 GLN A N 1
ATOM 1422 C CA . GLN A 1 178 ? -6.875 12.160 7.808 1.00 89.06 178 GLN A CA 1
ATOM 1423 C C . GLN A 1 178 ? -6.602 11.501 9.168 1.00 89.06 178 GLN A C 1
ATOM 1425 O O . GLN A 1 178 ? -7.233 11.887 10.150 1.00 89.06 178 GLN A O 1
ATOM 1430 N N . ILE A 1 179 ? -5.641 10.573 9.246 1.00 87.75 179 ILE A N 1
ATOM 1431 C CA . ILE A 1 179 ? -5.194 9.959 10.511 1.00 87.75 179 ILE A CA 1
ATOM 1432 C C . ILE A 1 179 ? -4.641 11.037 11.448 1.00 87.75 179 ILE A C 1
ATOM 1434 O O . ILE A 1 179 ? -5.124 11.159 12.567 1.00 87.75 179 ILE A O 1
ATOM 1438 N N . LYS A 1 180 ? -3.740 11.898 10.961 1.00 91.06 180 LYS A N 1
ATOM 1439 C CA . LYS A 1 180 ? -3.167 13.008 11.739 1.00 91.06 180 LYS A CA 1
ATOM 1440 C C . LYS A 1 180 ? -4.232 13.976 12.269 1.00 91.06 180 LYS A C 1
ATOM 1442 O O . LYS A 1 180 ? -4.189 14.401 13.419 1.00 91.06 180 LYS A O 1
ATOM 1447 N N . ALA A 1 181 ? -5.213 14.332 11.437 1.00 91.50 181 ALA A N 1
ATOM 1448 C CA . ALA A 1 181 ? -6.321 15.190 11.859 1.00 91.50 181 ALA A CA 1
ATOM 1449 C C . ALA A 1 181 ? -7.212 14.510 12.914 1.00 91.50 181 ALA A C 1
ATOM 1451 O O . ALA A 1 181 ? -7.733 15.174 13.807 1.00 91.50 181 ALA A O 1
ATOM 1452 N N . SER A 1 182 ? -7.388 13.193 12.810 1.00 86.94 182 SER A N 1
ATOM 1453 C CA . SER A 1 182 ? -8.167 12.380 13.751 1.00 86.94 182 SER A CA 1
ATOM 1454 C C . SER A 1 182 ? -7.456 12.242 15.098 1.00 86.94 182 SER A C 1
ATOM 1456 O O . SER A 1 182 ? -8.075 12.430 16.138 1.00 86.94 182 SER A O 1
ATOM 1458 N N . GLU A 1 183 ? -6.142 12.034 15.088 1.00 88.31 183 GLU A N 1
ATOM 1459 C CA . GLU A 1 183 ? -5.303 12.035 16.287 1.00 88.31 183 GLU A CA 1
ATOM 1460 C C . GLU A 1 183 ? -5.378 13.375 17.032 1.00 88.31 183 GLU A C 1
ATOM 1462 O O . GLU A 1 183 ? -5.623 13.403 18.235 1.00 88.31 183 GLU A O 1
ATOM 1467 N N . GLN A 1 184 ? -5.284 14.503 16.318 1.00 92.12 184 GLN A N 1
ATOM 1468 C CA . GLN A 1 184 ? -5.442 15.827 16.933 1.00 92.12 184 GLN A CA 1
ATOM 1469 C C . GLN A 1 184 ? -6.814 16.010 17.590 1.00 92.12 184 GLN A C 1
ATOM 1471 O O . GLN A 1 184 ? -6.895 16.574 18.679 1.00 92.12 184 GLN A O 1
ATOM 1476 N N . LYS A 1 185 ? -7.892 15.520 16.959 1.00 89.44 185 LYS A N 1
ATOM 1477 C CA . LYS A 1 185 ? -9.231 15.534 17.570 1.00 89.44 185 LYS A CA 1
ATOM 1478 C C . LYS A 1 185 ? -9.276 14.698 18.850 1.00 89.44 185 LYS A C 1
ATOM 1480 O O . LYS A 1 185 ? -9.905 15.124 19.808 1.00 89.44 185 LYS A O 1
ATOM 1485 N N . MET A 1 186 ? -8.605 13.547 18.870 1.00 84.81 186 MET A N 1
ATOM 1486 C CA . MET A 1 186 ? -8.541 12.669 20.041 1.00 84.81 186 MET A CA 1
ATOM 1487 C C . MET A 1 186 ? -7.803 13.331 21.210 1.00 84.81 186 MET A C 1
ATOM 1489 O O . MET A 1 186 ? -8.296 13.303 22.330 1.00 84.81 186 MET A O 1
ATOM 1493 N N . ILE A 1 187 ? -6.673 13.995 20.940 1.00 87.75 187 ILE A N 1
ATOM 1494 C CA . ILE A 1 187 ? -5.898 14.732 21.954 1.00 87.75 187 ILE A CA 1
ATOM 1495 C C . ILE A 1 187 ? -6.715 15.889 22.546 1.00 87.75 187 ILE A C 1
ATOM 1497 O O . ILE A 1 187 ? -6.675 16.119 23.752 1.00 87.75 187 ILE A O 1
ATOM 1501 N N . LEU A 1 188 ? -7.452 16.626 21.708 1.00 90.56 188 LEU A N 1
ATOM 1502 C CA . LEU A 1 188 ? -8.304 17.727 22.169 1.00 90.56 188 LEU A CA 1
ATOM 1503 C C . LEU A 1 188 ? -9.452 17.228 23.055 1.00 90.56 188 LEU A C 1
ATOM 1505 O O . LEU A 1 188 ? -9.736 17.844 24.080 1.00 90.56 188 LEU A O 1
ATOM 1509 N N . GLU A 1 189 ? -10.076 16.109 22.687 1.00 87.12 189 GLU A N 1
ATOM 1510 C CA . GLU A 1 189 ? -11.148 15.503 23.482 1.00 87.12 189 GLU A CA 1
ATOM 1511 C C . GLU A 1 189 ? -10.635 14.995 24.843 1.00 87.12 189 GLU A C 1
ATOM 1513 O O . GLU A 1 189 ? -11.293 15.189 25.868 1.00 87.12 189 GLU A O 1
ATOM 1518 N N . ASP A 1 190 ? -9.443 14.391 24.877 1.00 84.50 190 ASP A N 1
ATOM 1519 C CA . ASP A 1 190 ? -8.799 13.926 26.113 1.00 84.50 190 ASP A CA 1
ATOM 1520 C C . ASP A 1 190 ? -8.491 15.099 27.063 1.00 84.50 190 ASP A C 1
ATOM 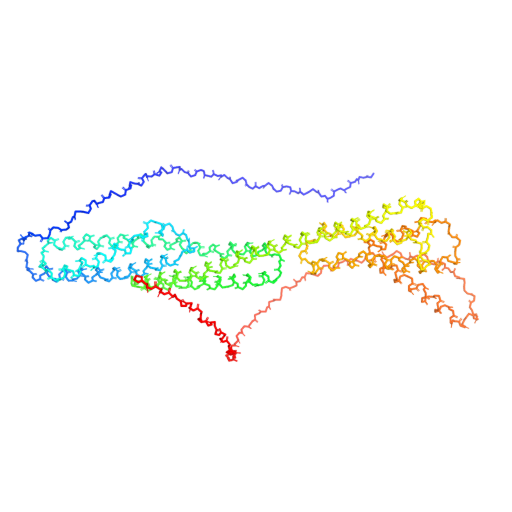1522 O O . ASP A 1 190 ? -8.814 15.059 28.253 1.00 84.50 190 ASP A O 1
ATOM 1526 N N . GLN A 1 191 ? -7.974 16.208 26.521 1.00 88.38 191 GLN A N 1
ATOM 1527 C CA . GLN A 1 191 ? -7.731 17.436 27.285 1.00 88.38 191 GLN A CA 1
ATOM 1528 C C . GLN A 1 191 ? -9.024 18.037 27.844 1.00 88.38 191 GLN A C 1
ATOM 1530 O O . GLN A 1 191 ? -9.076 18.383 29.025 1.00 88.38 191 GLN A O 1
ATOM 1535 N N . GLN A 1 192 ? -10.082 18.118 27.032 1.00 87.38 192 GLN A N 1
ATOM 1536 C CA . GLN A 1 192 ? -11.375 18.637 27.482 1.00 87.38 192 GLN A CA 1
ATOM 1537 C C . GLN A 1 192 ? -11.983 17.756 28.586 1.00 87.38 192 GLN A C 1
ATOM 1539 O O . GLN A 1 192 ? -12.526 18.262 29.572 1.00 87.38 192 GLN A O 1
ATOM 1544 N N . SER A 1 193 ? -11.824 16.437 28.467 1.00 81.81 193 SER A N 1
ATOM 1545 C CA . SER A 1 193 ? -12.291 15.472 29.468 1.00 81.81 193 SER A CA 1
ATOM 1546 C C . SER A 1 193 ? -11.573 15.639 30.813 1.00 81.81 193 SER A C 1
ATOM 1548 O O . SER A 1 193 ? -12.190 15.468 31.866 1.00 81.81 193 SER A O 1
ATOM 1550 N N . ALA A 1 194 ? -10.289 16.010 30.795 1.00 83.88 194 ALA A N 1
ATOM 1551 C CA . ALA A 1 194 ? -9.508 16.275 32.002 1.00 83.88 194 ALA A CA 1
ATOM 1552 C C . ALA A 1 194 ? -9.912 17.582 32.713 1.00 83.88 194 ALA A C 1
ATOM 1554 O O . ALA A 1 194 ? -9.837 17.654 33.941 1.00 83.88 194 ALA A O 1
ATOM 1555 N N . GLU A 1 195 ? -10.350 18.604 31.971 1.00 87.81 195 GLU A N 1
ATOM 1556 C CA . GLU A 1 195 ? -10.750 19.900 32.538 1.00 87.81 195 GLU A CA 1
ATOM 1557 C C . GLU A 1 195 ? -12.147 19.878 33.171 1.00 87.81 195 GLU A C 1
ATOM 1559 O O . GLU A 1 195 ? -12.369 20.525 34.197 1.00 87.81 195 GLU A O 1
ATOM 1564 N N . GLU A 1 196 ? -13.093 19.130 32.595 1.00 83.25 196 GLU A N 1
ATOM 1565 C CA . GLU A 1 196 ? -14.495 19.177 33.031 1.00 83.25 196 GLU A CA 1
ATOM 1566 C C . GLU A 1 196 ? -14.769 18.422 34.342 1.00 83.25 196 GLU A C 1
ATOM 1568 O O . GLU A 1 196 ? -15.775 18.697 34.996 1.00 83.25 196 GLU A O 1
ATOM 1573 N N . GLY A 1 197 ? -13.898 17.500 34.773 1.00 75.19 197 GLY A N 1
ATOM 1574 C CA . GLY A 1 197 ? -13.994 16.799 36.067 1.00 75.19 197 GLY A CA 1
ATOM 1575 C C . GLY A 1 197 ? -15.286 15.991 36.308 1.00 75.19 197 GLY A C 1
ATOM 1576 O O . GLY A 1 197 ? -15.439 15.387 37.372 1.00 75.19 197 GLY A O 1
ATOM 1577 N N . ASP A 1 198 ? -16.218 15.969 35.351 1.00 73.19 198 ASP A N 1
ATOM 1578 C CA . ASP A 1 198 ? -17.518 15.322 35.466 1.00 73.19 198 ASP A CA 1
ATOM 1579 C C . ASP A 1 198 ? -17.476 13.905 34.888 1.00 73.19 198 ASP A C 1
ATOM 1581 O O . ASP A 1 198 ? -17.240 13.661 33.705 1.00 73.19 198 ASP A O 1
ATOM 1585 N N . THR A 1 199 ? -17.796 12.934 35.737 1.00 61.78 199 THR A N 1
ATOM 1586 C CA . THR A 1 199 ? -17.933 11.520 35.377 1.00 61.78 199 THR A CA 1
ATOM 1587 C C . THR A 1 199 ? -18.904 11.237 34.225 1.00 61.78 199 THR A C 1
ATOM 1589 O O . THR A 1 199 ? -18.803 10.157 33.639 1.00 61.78 199 THR A O 1
ATOM 1592 N N . LYS A 1 200 ? -19.830 12.143 33.877 1.00 58.59 200 LYS A N 1
ATOM 1593 C CA . LYS A 1 200 ? -20.700 11.987 32.695 1.00 58.59 200 LYS A CA 1
ATOM 1594 C C . LYS A 1 200 ? -20.013 12.331 31.373 1.00 58.59 200 LYS A C 1
ATOM 1596 O O . LYS A 1 200 ? -20.346 11.696 30.370 1.00 58.59 200 LYS A O 1
ATOM 1601 N N . SER A 1 201 ? -19.044 13.252 31.355 1.00 62.28 201 SER A N 1
ATOM 1602 C CA . SER A 1 201 ? -18.323 13.595 30.118 1.00 62.28 201 SER A CA 1
ATOM 1603 C C . SER A 1 201 ? -17.446 12.428 29.649 1.00 62.28 201 SER A C 1
ATOM 1605 O O . SER A 1 201 ? -17.383 12.151 28.453 1.00 62.28 201 SER A O 1
ATOM 1607 N N . THR A 1 202 ? -16.911 11.639 30.592 1.00 75.38 202 THR A N 1
ATOM 1608 C CA . THR A 1 202 ? -16.002 10.511 30.305 1.00 75.38 202 THR A CA 1
ATOM 1609 C C . THR A 1 202 ? -16.578 9.457 29.356 1.00 75.38 202 THR A C 1
ATOM 1611 O O . THR A 1 202 ? -15.858 8.951 28.505 1.00 75.38 202 THR A O 1
ATOM 1614 N N . ILE A 1 203 ? -17.878 9.145 29.436 1.00 79.00 203 ILE A N 1
ATOM 1615 C CA . ILE A 1 203 ? -18.481 8.078 28.616 1.00 79.00 203 ILE A CA 1
ATOM 1616 C C . ILE A 1 203 ? -18.809 8.579 27.207 1.00 79.00 203 ILE A C 1
ATOM 1618 O O . ILE A 1 203 ? -18.601 7.858 26.233 1.00 79.00 203 ILE A O 1
ATOM 1622 N N . SER A 1 204 ? -19.301 9.815 27.083 1.00 82.69 204 SER A N 1
ATOM 1623 C CA . SER A 1 204 ? -19.545 10.427 25.772 1.00 82.69 204 SER A CA 1
ATOM 1624 C C . SER A 1 204 ? -18.232 10.635 25.016 1.00 82.69 204 SER A C 1
ATOM 1626 O O . SER A 1 204 ? -18.133 10.252 23.850 1.00 82.69 204 SER A O 1
ATOM 1628 N N . SER A 1 205 ? -17.218 11.162 25.708 1.00 85.25 205 SER A N 1
ATOM 1629 C CA . SER A 1 205 ? -15.852 11.320 25.202 1.00 85.25 205 SER A CA 1
ATOM 1630 C C . SER A 1 205 ? -15.263 9.976 24.768 1.00 85.25 205 SER A C 1
ATOM 1632 O O . SER A 1 205 ? -14.824 9.823 23.632 1.00 85.25 205 SER A O 1
ATOM 1634 N N . ALA A 1 206 ? -15.382 8.939 25.599 1.00 86.19 206 ALA A N 1
ATOM 1635 C CA . ALA A 1 206 ? -14.953 7.586 25.263 1.00 86.19 206 ALA A CA 1
ATOM 1636 C C . ALA A 1 206 ? -15.602 7.023 23.986 1.00 86.19 206 ALA A C 1
ATOM 1638 O O . ALA A 1 206 ? -14.913 6.485 23.116 1.00 86.19 206 ALA A O 1
ATOM 1639 N N . VAL A 1 207 ? -16.927 7.142 23.848 1.00 88.69 207 VAL A N 1
ATOM 1640 C CA . VAL A 1 207 ? -17.644 6.704 22.637 1.00 88.69 207 VAL A CA 1
ATOM 1641 C C . VAL A 1 207 ? -17.165 7.482 21.411 1.00 88.69 207 VAL A C 1
ATOM 1643 O O . VAL A 1 207 ? -16.982 6.892 20.344 1.00 88.69 207 VAL A O 1
ATOM 1646 N N . TYR A 1 208 ? -16.929 8.785 21.558 1.00 88.31 208 TYR A N 1
ATOM 1647 C CA . TYR A 1 208 ? -16.413 9.631 20.489 1.00 88.31 208 TYR A CA 1
ATOM 1648 C C . TYR A 1 208 ? -14.975 9.255 20.092 1.00 88.31 208 TYR A C 1
ATOM 1650 O O . TYR A 1 208 ? -14.710 9.071 18.904 1.00 88.31 208 TYR A O 1
ATOM 1658 N N . MET A 1 209 ? -14.080 9.014 21.056 1.00 87.88 209 MET A N 1
ATOM 1659 C CA . MET A 1 209 ? -12.714 8.529 20.813 1.00 87.88 209 MET A CA 1
ATOM 1660 C C . MET A 1 209 ? -12.697 7.184 20.076 1.00 87.88 209 MET A C 1
ATOM 1662 O O . MET A 1 209 ? -11.921 7.010 19.138 1.00 87.88 209 MET A O 1
ATOM 1666 N N . ILE A 1 210 ? -13.592 6.251 20.425 1.00 89.56 210 ILE A N 1
ATOM 1667 C CA . ILE A 1 210 ? -13.751 4.984 19.688 1.00 89.56 210 ILE A CA 1
ATOM 1668 C C . ILE A 1 210 ? -14.204 5.244 18.241 1.00 89.56 210 ILE A C 1
ATOM 1670 O O . ILE A 1 210 ? -13.730 4.587 17.313 1.00 89.56 210 ILE A O 1
ATOM 1674 N N . GLY A 1 211 ? -15.096 6.215 18.031 1.00 89.50 211 GLY A N 1
ATOM 1675 C CA . GLY A 1 211 ? -15.510 6.656 16.698 1.00 89.50 211 GLY A CA 1
ATOM 1676 C C . GLY A 1 211 ? -14.333 7.156 15.858 1.00 89.50 211 GLY A C 1
ATOM 1677 O O . GLY A 1 211 ? -14.122 6.665 14.749 1.00 89.50 211 GLY A O 1
ATOM 1678 N N . ILE A 1 212 ? -13.520 8.057 16.417 1.00 87.94 212 ILE A N 1
ATOM 1679 C CA . ILE A 1 212 ? -12.296 8.570 15.780 1.00 87.94 212 ILE A CA 1
ATOM 1680 C C . ILE A 1 212 ? -11.330 7.422 15.462 1.00 87.94 212 ILE A C 1
ATOM 1682 O O . ILE A 1 212 ? -10.812 7.324 14.349 1.00 87.94 212 ILE A O 1
ATOM 1686 N N . PHE A 1 213 ? -11.116 6.513 16.414 1.00 90.12 213 PHE A N 1
ATOM 1687 C CA . PHE A 1 213 ? -10.241 5.361 16.226 1.00 90.12 213 PHE A CA 1
ATOM 1688 C C . PHE A 1 213 ? -10.693 4.470 15.056 1.00 90.12 213 PHE A C 1
ATOM 1690 O O . PHE A 1 213 ? -9.874 4.002 14.262 1.00 90.12 213 PHE A O 1
ATOM 1697 N N . ASN A 1 214 ? -12.002 4.275 14.887 1.00 90.06 214 ASN A N 1
ATOM 1698 C CA . ASN A 1 214 ? -12.550 3.520 13.760 1.00 90.06 214 ASN A CA 1
ATOM 1699 C C . ASN A 1 214 ? -12.299 4.207 12.412 1.00 90.06 214 ASN A C 1
ATOM 1701 O O . ASN A 1 214 ? -11.968 3.529 11.436 1.00 90.06 214 ASN A O 1
ATOM 1705 N N . GLU A 1 215 ? -12.397 5.536 12.346 1.00 88.00 215 GLU A N 1
ATOM 1706 C CA . GLU A 1 215 ? -12.048 6.306 11.144 1.00 88.00 215 GLU A CA 1
ATOM 1707 C C . GLU A 1 215 ? -10.555 6.180 10.801 1.00 88.00 215 GLU A C 1
ATOM 1709 O O . GLU A 1 215 ? -10.187 5.990 9.632 1.00 88.00 215 GLU A O 1
ATOM 1714 N N . MET A 1 216 ? -9.690 6.216 11.820 1.00 86.06 216 MET A N 1
ATOM 1715 C CA . MET A 1 216 ? -8.252 5.991 11.663 1.00 86.06 216 MET A CA 1
ATOM 1716 C C . MET A 1 216 ? -7.981 4.586 11.121 1.00 86.06 216 MET A C 1
ATOM 1718 O O . MET A 1 216 ? -7.265 4.441 10.129 1.00 86.06 216 MET A O 1
ATOM 1722 N N . LYS A 1 217 ? -8.610 3.550 11.689 1.00 89.56 217 LYS A N 1
ATOM 1723 C CA . LYS A 1 217 ? -8.464 2.162 11.226 1.00 89.56 217 LYS A CA 1
ATOM 1724 C C . LYS A 1 217 ? -8.986 1.930 9.814 1.00 89.56 217 LYS A C 1
ATOM 1726 O O . LYS A 1 217 ? -8.358 1.216 9.033 1.00 89.56 217 LYS A O 1
ATOM 1731 N N . ALA A 1 218 ? -10.106 2.548 9.447 1.00 90.06 218 ALA A N 1
ATOM 1732 C CA . ALA A 1 218 ? -10.599 2.509 8.074 1.00 90.06 218 ALA A CA 1
ATOM 1733 C C . ALA A 1 218 ? -9.584 3.134 7.099 1.00 90.06 218 ALA A C 1
ATOM 1735 O O . ALA A 1 218 ? -9.359 2.607 6.006 1.00 90.06 218 ALA A O 1
ATOM 1736 N N . SER A 1 219 ? -8.934 4.225 7.512 1.00 86.12 219 SER A N 1
ATOM 1737 C CA . SER A 1 219 ? -7.888 4.893 6.732 1.00 86.12 219 SER A CA 1
ATOM 1738 C C . SER A 1 219 ? -6.617 4.045 6.615 1.00 86.12 219 SER A C 1
ATOM 1740 O O . SER A 1 219 ? -6.091 3.913 5.511 1.00 86.12 219 SER A O 1
ATOM 1742 N N . GLU A 1 220 ? -6.173 3.400 7.695 1.00 90.38 220 GLU A N 1
ATOM 1743 C CA . GLU A 1 220 ? -5.068 2.429 7.685 1.00 90.38 220 GLU A CA 1
ATOM 1744 C C . GLU A 1 220 ? -5.348 1.265 6.731 1.00 90.38 220 GLU A C 1
ATOM 1746 O O . GLU A 1 220 ? -4.543 0.988 5.843 1.00 90.38 220 GLU A O 1
ATOM 1751 N N . ASN A 1 221 ? -6.517 0.627 6.839 1.00 92.00 221 ASN A N 1
ATOM 1752 C CA . ASN A 1 221 ? -6.899 -0.472 5.951 1.00 92.00 221 ASN A CA 1
ATOM 1753 C C . ASN A 1 221 ? -6.874 -0.042 4.478 1.00 92.00 221 ASN A C 1
ATOM 1755 O O . ASN A 1 221 ? -6.470 -0.813 3.605 1.00 92.00 221 ASN A O 1
ATOM 1759 N N . HIS A 1 222 ? -7.255 1.206 4.194 1.00 91.75 222 HIS A N 1
ATOM 1760 C CA . HIS A 1 222 ? -7.164 1.769 2.853 1.00 91.75 222 HIS A CA 1
ATOM 1761 C C . HIS A 1 222 ? -5.709 1.947 2.393 1.00 91.75 222 HIS A C 1
ATOM 1763 O O . HIS A 1 222 ? -5.386 1.597 1.260 1.00 91.75 222 HIS A O 1
ATOM 1769 N N . ILE A 1 223 ? -4.814 2.438 3.257 1.00 91.38 223 ILE A N 1
ATOM 1770 C CA . ILE A 1 223 ? -3.375 2.561 2.964 1.00 91.38 223 ILE A CA 1
ATOM 1771 C C . ILE A 1 223 ? -2.754 1.179 2.712 1.00 91.38 223 ILE A C 1
ATOM 1773 O O . ILE A 1 223 ? -2.035 0.999 1.729 1.00 91.38 223 ILE A O 1
ATOM 1777 N N . ILE A 1 224 ? -3.083 0.177 3.532 1.00 93.12 224 ILE A N 1
ATOM 1778 C CA . ILE A 1 224 ? -2.620 -1.208 3.361 1.00 93.12 224 ILE A CA 1
ATOM 1779 C C . ILE A 1 224 ? -3.133 -1.794 2.038 1.00 93.12 224 ILE A C 1
ATOM 1781 O O . ILE A 1 224 ? -2.368 -2.414 1.296 1.00 93.12 224 ILE A O 1
ATOM 1785 N N . ALA A 1 225 ? -4.400 -1.557 1.690 1.00 94.62 225 ALA A N 1
ATOM 1786 C CA . ALA A 1 225 ? -4.960 -1.985 0.411 1.00 94.62 225 ALA A CA 1
ATOM 1787 C C . ALA A 1 225 ? -4.261 -1.304 -0.781 1.00 94.62 225 ALA A C 1
ATOM 1789 O O . ALA A 1 225 ? -3.956 -1.967 -1.775 1.00 94.62 225 ALA A O 1
ATOM 1790 N N . LEU A 1 226 ? -3.952 -0.006 -0.678 1.00 90.44 226 LEU A N 1
ATOM 1791 C CA . LEU A 1 226 ? -3.184 0.725 -1.692 1.00 90.44 226 LEU A CA 1
ATOM 1792 C C . LEU A 1 226 ? -1.761 0.173 -1.832 1.00 90.44 226 LEU A C 1
ATOM 1794 O O . LEU A 1 226 ? -1.285 0.005 -2.954 1.00 90.44 226 LEU A O 1
ATOM 1798 N N . LYS A 1 227 ? -1.104 -0.185 -0.723 1.00 92.62 227 LYS A N 1
ATOM 1799 C CA . LYS A 1 227 ? 0.197 -0.864 -0.742 1.00 92.62 227 LYS A CA 1
ATOM 1800 C C . LYS A 1 227 ? 0.112 -2.214 -1.459 1.00 92.62 227 LYS A C 1
ATOM 1802 O O . LYS A 1 227 ? 0.911 -2.486 -2.350 1.00 92.62 227 LYS A O 1
ATOM 1807 N N . ALA A 1 228 ? -0.891 -3.034 -1.146 1.00 94.06 228 ALA A N 1
ATOM 1808 C CA . ALA A 1 228 ? -1.087 -4.324 -1.807 1.00 94.06 228 ALA A CA 1
ATOM 1809 C C . ALA A 1 228 ? -1.322 -4.168 -3.324 1.00 94.06 228 ALA A C 1
ATOM 1811 O O . ALA A 1 228 ? -0.770 -4.928 -4.124 1.00 94.06 228 ALA A O 1
ATOM 1812 N N . GLN A 1 229 ? -2.084 -3.150 -3.740 1.00 91.00 229 GLN A N 1
ATOM 1813 C CA . GLN A 1 229 ? -2.274 -2.818 -5.157 1.00 91.00 229 GLN A CA 1
ATOM 1814 C C . GLN A 1 229 ? -0.980 -2.330 -5.822 1.00 91.00 229 GLN A C 1
ATOM 1816 O O . GLN A 1 229 ? -0.677 -2.742 -6.945 1.00 91.00 229 GLN A O 1
ATOM 1821 N N . ASN A 1 230 ? -0.198 -1.493 -5.134 1.00 88.88 230 ASN A N 1
ATOM 1822 C CA . ASN A 1 230 ? 1.127 -1.047 -5.567 1.00 88.88 230 ASN A CA 1
ATOM 1823 C C . ASN A 1 230 ? 2.058 -2.246 -5.804 1.00 88.88 230 ASN A C 1
ATOM 1825 O O . ASN A 1 230 ? 2.669 -2.347 -6.869 1.00 88.88 230 ASN A O 1
ATOM 1829 N N . ASP A 1 231 ? 2.099 -3.194 -4.870 1.00 89.19 231 ASP A N 1
ATOM 1830 C CA . ASP A 1 231 ? 2.948 -4.383 -4.956 1.00 89.19 231 ASP A CA 1
ATOM 1831 C C . ASP A 1 231 ? 2.500 -5.311 -6.090 1.00 89.19 231 ASP A C 1
ATOM 1833 O O . ASP A 1 231 ? 3.322 -5.774 -6.889 1.00 89.19 231 ASP A O 1
ATOM 1837 N N . GLN A 1 232 ? 1.187 -5.518 -6.240 1.00 90.94 232 GLN A N 1
ATOM 1838 C CA . GLN A 1 232 ? 0.624 -6.308 -7.333 1.00 90.94 232 GLN A CA 1
ATOM 1839 C C . GLN A 1 232 ? 0.917 -5.673 -8.699 1.00 90.94 232 GLN A C 1
ATOM 1841 O O . GLN A 1 232 ? 1.298 -6.372 -9.644 1.00 90.94 232 GLN A O 1
ATOM 1846 N N . ARG A 1 233 ? 0.764 -4.349 -8.824 1.00 85.69 233 ARG A N 1
ATOM 1847 C CA . ARG A 1 233 ? 1.115 -3.615 -10.045 1.00 85.69 233 ARG A CA 1
ATOM 1848 C C . ARG A 1 233 ? 2.610 -3.731 -10.312 1.00 85.69 233 ARG A C 1
ATOM 1850 O O . ARG A 1 233 ? 2.987 -4.073 -11.426 1.00 85.69 233 ARG A O 1
ATOM 1857 N N . GLY A 1 234 ? 3.447 -3.565 -9.291 1.00 84.38 234 GLY A N 1
ATOM 1858 C CA . GLY A 1 234 ? 4.893 -3.745 -9.377 1.00 84.38 234 GLY A CA 1
ATOM 1859 C C . GLY A 1 234 ? 5.275 -5.116 -9.938 1.00 84.38 234 GLY A C 1
ATOM 1860 O O . GLY A 1 234 ? 6.056 -5.199 -10.885 1.00 84.38 234 GLY A O 1
ATOM 1861 N N . GLN A 1 235 ? 4.678 -6.194 -9.426 1.00 86.81 235 GLN A N 1
ATOM 1862 C CA . GLN A 1 235 ? 4.906 -7.552 -9.930 1.00 86.81 235 GLN A CA 1
ATOM 1863 C C . GLN A 1 235 ? 4.426 -7.742 -11.377 1.00 86.81 235 GLN A C 1
ATOM 1865 O O . GLN A 1 235 ? 5.151 -8.321 -12.193 1.00 86.81 235 GLN A O 1
ATOM 1870 N N . LYS A 1 236 ? 3.241 -7.226 -11.733 1.00 86.44 236 LYS A N 1
ATOM 1871 C CA . LYS A 1 236 ? 2.719 -7.283 -13.111 1.00 86.44 236 LYS A CA 1
ATOM 1872 C C . LYS A 1 236 ? 3.626 -6.543 -14.091 1.00 86.44 236 LYS A C 1
ATOM 1874 O O . LYS A 1 236 ? 3.909 -7.065 -15.169 1.00 86.44 236 LYS A O 1
ATOM 1879 N N . THR A 1 237 ? 4.130 -5.373 -13.708 1.00 82.81 237 THR A N 1
ATOM 1880 C CA . THR A 1 237 ? 5.042 -4.571 -14.528 1.00 82.81 237 THR A CA 1
ATOM 1881 C C . THR A 1 237 ? 6.385 -5.281 -14.713 1.00 82.81 237 THR A C 1
ATOM 1883 O O . THR A 1 237 ? 6.859 -5.390 -15.843 1.00 82.81 237 THR A O 1
ATOM 1886 N N . LYS A 1 238 ? 6.959 -5.860 -13.644 1.00 84.25 238 LYS A N 1
ATOM 1887 C CA . LYS A 1 238 ? 8.178 -6.693 -13.723 1.00 84.25 238 LYS A CA 1
ATOM 1888 C C . LYS A 1 238 ? 8.002 -7.870 -14.679 1.00 84.25 238 LYS A C 1
ATOM 1890 O O . LYS A 1 238 ? 8.851 -8.104 -15.535 1.00 84.25 238 LYS A O 1
ATOM 1895 N N . THR A 1 239 ? 6.886 -8.582 -14.549 1.00 86.88 239 THR A N 1
ATOM 1896 C CA . THR A 1 239 ? 6.583 -9.756 -15.375 1.00 86.88 239 THR A CA 1
ATOM 1897 C C . THR A 1 239 ? 6.398 -9.362 -16.836 1.00 86.88 239 THR A C 1
ATOM 1899 O O . THR A 1 239 ? 7.015 -9.959 -17.709 1.00 86.88 239 THR A O 1
ATOM 1902 N N . SER A 1 240 ? 5.618 -8.313 -17.110 1.00 83.69 240 SER A N 1
ATOM 1903 C CA . SER A 1 240 ? 5.372 -7.830 -18.476 1.00 83.69 240 SER A CA 1
ATOM 1904 C C . SER A 1 240 ? 6.661 -7.371 -19.157 1.00 83.69 240 SER A C 1
ATOM 1906 O O . SER A 1 240 ? 6.894 -7.682 -20.323 1.00 83.69 240 SER A O 1
ATOM 1908 N N . PHE A 1 241 ? 7.537 -6.688 -18.415 1.00 83.38 241 PHE A N 1
ATOM 1909 C CA . PHE A 1 241 ? 8.854 -6.297 -18.906 1.00 83.38 241 PHE A CA 1
ATOM 1910 C C . PHE A 1 241 ? 9.733 -7.513 -19.230 1.00 83.38 241 PHE A C 1
ATOM 1912 O O . PHE A 1 241 ? 10.332 -7.570 -20.302 1.00 83.38 241 PHE A O 1
ATOM 1919 N N . LEU A 1 242 ? 9.788 -8.502 -18.331 1.00 86.88 242 LEU A N 1
ATOM 1920 C CA . LEU A 1 242 ? 10.591 -9.712 -18.518 1.00 86.88 242 LEU A CA 1
ATOM 1921 C C . LEU A 1 242 ? 10.085 -10.549 -19.699 1.00 86.88 242 LEU A C 1
ATOM 1923 O O . LEU A 1 242 ? 10.890 -11.029 -20.490 1.00 86.88 242 LEU A O 1
ATOM 1927 N N . VAL A 1 243 ? 8.764 -10.659 -19.864 1.00 89.75 243 VAL A N 1
ATOM 1928 C CA . VAL A 1 243 ? 8.134 -11.297 -21.029 1.00 89.75 243 VAL A CA 1
ATOM 1929 C C . VAL A 1 243 ? 8.491 -10.547 -22.314 1.00 89.75 243 VAL A C 1
ATOM 1931 O O . VAL A 1 243 ? 8.889 -11.178 -23.291 1.00 89.75 243 VAL A O 1
ATOM 1934 N N . GLY A 1 244 ? 8.426 -9.211 -22.310 1.00 87.25 244 GLY A N 1
ATOM 1935 C CA . GLY A 1 244 ? 8.844 -8.388 -23.445 1.00 87.25 244 GLY A CA 1
ATOM 1936 C C . GLY A 1 244 ? 10.309 -8.627 -23.824 1.00 87.25 244 GLY A C 1
ATOM 1937 O O . GLY A 1 244 ? 10.607 -8.954 -24.971 1.00 87.25 244 GLY A O 1
ATOM 1938 N N . MET A 1 245 ? 11.218 -8.571 -22.849 1.00 86.88 245 MET A N 1
ATOM 1939 C CA . MET A 1 245 ? 12.644 -8.860 -23.040 1.00 86.88 245 MET A CA 1
ATOM 1940 C C . MET A 1 245 ? 12.898 -10.270 -23.576 1.00 86.88 245 MET A C 1
ATOM 1942 O O . MET A 1 245 ? 13.649 -10.441 -24.537 1.00 86.88 245 MET A O 1
ATOM 1946 N N . ALA A 1 246 ? 12.250 -11.277 -22.988 1.00 90.12 246 ALA A N 1
ATOM 1947 C CA . ALA A 1 246 ? 12.361 -12.662 -23.428 1.00 90.12 246 ALA A CA 1
ATOM 1948 C C . ALA A 1 246 ? 11.848 -12.842 -24.864 1.00 90.12 246 ALA A C 1
ATOM 1950 O O . ALA A 1 246 ? 12.475 -13.552 -25.644 1.00 90.12 246 ALA A O 1
ATOM 1951 N N . SER A 1 247 ? 10.759 -12.163 -25.240 1.00 91.31 247 SER A N 1
ATOM 1952 C CA . SER A 1 247 ? 10.201 -12.231 -26.596 1.00 91.31 247 SER A CA 1
ATOM 1953 C C . SER A 1 247 ? 11.143 -11.643 -27.653 1.00 91.31 247 SER A C 1
ATOM 1955 O O . SER A 1 247 ? 11.339 -12.252 -28.703 1.00 91.31 247 SER A O 1
ATOM 1957 N N . ILE A 1 248 ? 11.793 -10.512 -27.354 1.00 89.12 248 ILE A N 1
ATOM 1958 C CA . ILE A 1 248 ? 12.773 -9.879 -28.247 1.00 89.12 248 ILE A CA 1
ATOM 1959 C C . ILE A 1 248 ? 14.012 -10.763 -28.395 1.00 89.12 248 ILE A C 1
ATOM 1961 O O . ILE A 1 248 ? 14.495 -10.979 -29.507 1.00 89.12 248 ILE A O 1
ATOM 1965 N N . LEU A 1 249 ? 14.509 -11.312 -27.285 1.00 88.94 249 LEU A N 1
ATOM 1966 C CA . LEU A 1 249 ? 15.655 -12.216 -27.295 1.00 88.94 249 LEU A CA 1
ATOM 1967 C C . LEU A 1 249 ? 15.347 -13.508 -28.067 1.00 88.94 249 LEU A C 1
ATOM 1969 O O . LEU A 1 249 ? 16.168 -13.952 -28.865 1.00 88.94 249 LEU A O 1
ATOM 1973 N N . LEU A 1 250 ? 14.149 -14.073 -27.895 1.00 93.62 250 LEU A N 1
ATOM 1974 C CA . LEU A 1 250 ? 13.684 -15.233 -28.656 1.00 93.62 250 LEU A CA 1
ATOM 1975 C C . LEU A 1 250 ? 13.620 -14.927 -30.158 1.00 93.62 250 LEU A C 1
ATOM 1977 O O . LEU A 1 250 ? 14.138 -15.704 -30.956 1.00 93.62 250 LEU A O 1
ATOM 1981 N N . ALA A 1 251 ? 13.037 -13.789 -30.547 1.00 91.38 251 ALA A N 1
ATOM 1982 C CA . ALA A 1 251 ? 12.974 -13.364 -31.945 1.00 91.38 251 ALA A CA 1
ATOM 1983 C C . ALA A 1 251 ? 14.377 -13.202 -32.555 1.00 91.38 251 ALA A C 1
ATOM 1985 O O . ALA A 1 251 ? 14.617 -13.634 -33.682 1.00 91.38 251 ALA A O 1
ATOM 1986 N N . PHE A 1 252 ? 15.322 -12.647 -31.792 1.00 87.25 252 PHE A N 1
ATOM 1987 C CA . PHE A 1 252 ? 16.714 -12.514 -32.216 1.00 87.25 252 PHE A CA 1
ATOM 1988 C C . PHE A 1 252 ? 17.407 -13.875 -32.390 1.00 87.25 252 PHE A C 1
ATOM 1990 O O . PHE A 1 252 ? 18.087 -14.093 -33.391 1.00 87.25 252 PHE A O 1
ATOM 1997 N N . ILE A 1 253 ? 17.196 -14.823 -31.470 1.00 90.81 253 ILE A N 1
ATOM 1998 C CA . ILE A 1 253 ? 17.727 -16.191 -31.591 1.00 90.81 253 ILE A CA 1
ATOM 1999 C C . ILE A 1 253 ? 17.143 -16.895 -32.819 1.00 90.81 253 ILE A C 1
ATOM 2001 O O . ILE A 1 253 ? 17.895 -17.495 -33.580 1.00 90.81 253 ILE A O 1
ATOM 2005 N N . LEU A 1 254 ? 15.829 -16.803 -33.046 1.00 94.62 254 LEU A N 1
ATOM 2006 C CA . LEU A 1 254 ? 15.181 -17.396 -34.221 1.00 94.62 254 LEU A CA 1
ATOM 2007 C C . LEU A 1 254 ? 15.747 -16.829 -35.527 1.00 94.62 254 LEU A C 1
ATOM 2009 O O . LEU A 1 254 ? 15.988 -17.583 -36.468 1.00 94.62 254 LEU A O 1
ATOM 2013 N N . LEU A 1 255 ? 16.021 -15.525 -35.566 1.00 88.38 255 LEU A N 1
ATOM 2014 C CA . LEU A 1 255 ? 16.672 -14.872 -36.699 1.00 88.38 255 LEU A CA 1
ATOM 2015 C C . LEU A 1 255 ? 18.095 -15.414 -36.931 1.00 88.38 255 LEU A C 1
ATOM 2017 O O . LEU A 1 255 ? 18.438 -15.748 -38.064 1.00 88.38 255 LEU A O 1
ATOM 2021 N N . LEU A 1 256 ? 18.902 -15.582 -35.876 1.00 86.38 256 LEU A N 1
ATOM 2022 C CA . LEU A 1 256 ? 20.245 -16.174 -35.986 1.00 86.38 256 LEU A CA 1
ATOM 2023 C C . LEU A 1 256 ? 20.210 -17.641 -36.437 1.00 86.38 256 LEU A C 1
ATOM 2025 O O . LEU A 1 256 ? 21.000 -18.043 -37.290 1.00 86.38 256 LEU A O 1
ATOM 2029 N N . VAL A 1 257 ? 19.285 -18.435 -35.893 1.00 91.75 257 VAL A N 1
ATOM 2030 C CA . VAL A 1 257 ? 19.080 -19.837 -36.288 1.00 91.75 257 VAL A CA 1
ATOM 2031 C C . VAL A 1 257 ? 18.651 -19.919 -37.751 1.00 91.75 257 VAL A C 1
ATOM 2033 O O . VAL A 1 257 ? 19.145 -20.775 -38.480 1.00 91.75 257 VAL A O 1
ATOM 2036 N N . SER A 1 258 ? 17.795 -19.006 -38.213 1.00 91.56 258 SER A N 1
ATOM 2037 C CA . SER A 1 258 ? 17.410 -18.937 -39.621 1.00 91.56 258 SER A CA 1
ATOM 2038 C C . SER A 1 258 ? 18.622 -18.698 -40.521 1.00 91.56 258 SER A C 1
ATOM 2040 O O . SER A 1 258 ? 18.764 -19.395 -41.519 1.00 91.56 258 SER A O 1
ATOM 2042 N N . PHE A 1 259 ? 19.519 -17.771 -40.170 1.00 87.88 259 PHE A N 1
ATOM 2043 C CA . PHE A 1 259 ? 20.746 -17.547 -40.943 1.00 87.88 259 PHE A CA 1
ATOM 2044 C C . PHE A 1 259 ? 21.663 -18.768 -40.970 1.00 87.88 259 PHE A C 1
ATOM 2046 O O . PHE A 1 259 ? 22.239 -19.067 -42.014 1.00 87.88 259 PHE A O 1
ATOM 2053 N N . TYR A 1 260 ? 21.755 -19.486 -39.849 1.00 88.50 260 TYR A N 1
ATOM 2054 C CA . TYR A 1 260 ? 22.511 -20.731 -39.770 1.00 88.50 260 TYR A CA 1
ATOM 2055 C C . TYR A 1 260 ? 21.945 -21.809 -40.708 1.00 88.50 260 TYR A C 1
ATOM 2057 O O . TYR A 1 260 ? 22.703 -22.422 -41.448 1.00 88.50 260 TYR A O 1
ATOM 2065 N N . TYR A 1 261 ? 20.621 -22.000 -40.741 1.00 93.44 261 TYR A N 1
ATOM 2066 C CA . TYR A 1 261 ? 19.976 -22.986 -41.622 1.00 93.44 261 TYR A CA 1
ATOM 2067 C C . TYR A 1 261 ? 20.096 -22.668 -43.118 1.00 93.44 261 TYR A C 1
ATOM 2069 O O . TYR A 1 261 ? 20.009 -23.579 -43.936 1.00 93.44 261 TYR A O 1
ATOM 2077 N N . PHE A 1 262 ? 20.278 -21.399 -43.482 1.00 93.06 262 PHE A N 1
ATOM 2078 C CA . PHE A 1 262 ? 20.470 -20.979 -44.872 1.00 93.06 262 PHE A CA 1
ATOM 2079 C C . PHE A 1 262 ? 21.943 -21.000 -45.321 1.00 93.06 262 PHE A C 1
ATOM 2081 O O . PHE A 1 262 ? 22.240 -20.493 -46.401 1.00 93.06 262 PHE A O 1
ATOM 2088 N N . ASP A 1 263 ? 22.859 -21.552 -44.512 1.00 90.62 263 ASP A N 1
ATOM 2089 C CA . ASP A 1 263 ? 24.306 -21.599 -44.782 1.00 90.62 263 ASP A CA 1
ATOM 2090 C C . ASP A 1 263 ? 24.920 -20.221 -45.107 1.00 90.62 263 ASP A C 1
ATOM 2092 O O . ASP A 1 263 ? 25.922 -20.102 -45.818 1.00 90.62 263 ASP A O 1
ATOM 2096 N N . ILE A 1 264 ? 24.340 -19.143 -44.568 1.00 87.75 264 ILE A N 1
ATOM 2097 C CA . ILE A 1 264 ? 24.835 -17.788 -44.812 1.00 87.75 264 ILE A CA 1
ATOM 2098 C C . ILE A 1 264 ? 26.052 -17.556 -43.916 1.00 87.75 264 ILE A C 1
ATOM 2100 O O . ILE A 1 264 ? 25.949 -17.511 -42.687 1.00 87.75 264 ILE A O 1
ATOM 2104 N N . SER A 1 265 ? 27.231 -17.396 -44.520 1.00 89.19 265 SER A N 1
ATOM 2105 C CA . SER A 1 265 ? 28.448 -17.163 -43.749 1.00 89.19 265 SER A CA 1
ATOM 2106 C C . SER A 1 265 ? 28.412 -15.782 -43.085 1.00 89.19 265 SER A C 1
ATOM 2108 O O . SER A 1 265 ? 27.907 -14.812 -43.648 1.00 89.19 265 SER A O 1
ATOM 2110 N N . TRP A 1 266 ? 29.009 -15.642 -41.894 1.00 84.88 266 TRP A N 1
ATOM 2111 C CA . TRP A 1 266 ? 29.096 -14.340 -41.210 1.00 84.88 266 TRP A CA 1
ATOM 2112 C C . TRP A 1 266 ? 29.755 -13.251 -42.071 1.00 84.88 266 TRP A C 1
ATOM 2114 O O . TRP A 1 266 ? 29.454 -12.069 -41.915 1.00 84.88 266 TRP A O 1
ATOM 2124 N N . LYS A 1 267 ? 30.649 -13.641 -42.992 1.00 86.25 267 LYS A N 1
ATOM 2125 C CA . LYS A 1 267 ? 31.273 -12.711 -43.938 1.00 86.25 267 LYS A CA 1
ATOM 2126 C C . LYS A 1 267 ? 30.245 -12.124 -44.901 1.00 86.25 267 LYS A C 1
ATOM 2128 O O . LYS A 1 267 ? 30.290 -10.925 -45.144 1.00 86.25 267 LYS A O 1
ATOM 2133 N N . ASP A 1 268 ? 29.305 -12.940 -45.358 1.00 87.44 268 ASP A N 1
ATOM 2134 C CA . ASP A 1 268 ? 28.238 -12.509 -46.256 1.00 87.44 268 ASP A CA 1
ATOM 2135 C C . ASP A 1 268 ? 27.182 -11.706 -45.490 1.00 87.44 268 ASP A C 1
ATOM 2137 O O . ASP A 1 268 ? 26.759 -10.658 -45.961 1.00 87.44 268 ASP A O 1
ATOM 2141 N N . ILE A 1 269 ? 26.826 -12.123 -44.265 1.00 85.88 269 ILE A N 1
ATOM 2142 C CA . ILE A 1 269 ? 25.867 -11.399 -43.410 1.00 85.88 269 ILE A CA 1
ATOM 2143 C C . ILE A 1 269 ? 26.382 -10.001 -43.088 1.00 85.88 269 ILE A C 1
ATOM 2145 O O . ILE A 1 269 ? 25.663 -9.025 -43.275 1.00 85.88 269 ILE A O 1
ATOM 2149 N N . LYS A 1 270 ? 27.615 -9.875 -42.582 1.00 86.69 270 LYS A N 1
ATOM 2150 C CA . LYS A 1 270 ? 28.109 -8.580 -42.096 1.00 86.69 270 LYS A CA 1
ATOM 2151 C C . LYS A 1 270 ? 28.180 -7.533 -43.212 1.00 86.69 270 LYS A C 1
ATOM 2153 O O . LYS A 1 270 ? 27.973 -6.359 -42.919 1.00 86.69 270 LYS A O 1
ATOM 2158 N N . ASP A 1 271 ? 28.445 -7.968 -44.446 1.00 87.44 271 ASP A N 1
ATOM 2159 C CA . ASP A 1 271 ? 28.602 -7.110 -45.620 1.00 87.44 271 ASP A CA 1
ATOM 2160 C C . ASP A 1 271 ? 27.300 -6.990 -46.444 1.00 87.44 271 ASP A C 1
ATOM 2162 O O . ASP A 1 271 ? 27.240 -6.169 -47.358 1.00 87.44 271 ASP A O 1
ATOM 2166 N N . TYR A 1 272 ? 26.242 -7.748 -46.110 1.00 88.69 272 TYR A N 1
ATOM 2167 C CA . TYR A 1 272 ? 24.958 -7.710 -46.815 1.00 88.69 272 TYR A CA 1
ATOM 2168 C C . TYR A 1 272 ? 24.300 -6.326 -46.680 1.00 88.69 272 TYR A C 1
ATOM 2170 O O . TYR A 1 272 ? 23.971 -5.918 -45.560 1.00 88.69 272 TYR A O 1
ATOM 2178 N N . PRO A 1 273 ? 24.088 -5.584 -47.782 1.00 90.56 273 PRO A N 1
ATOM 2179 C CA . PRO A 1 273 ? 23.545 -4.237 -47.712 1.00 90.56 273 PRO A CA 1
ATOM 2180 C C . PRO A 1 273 ? 22.016 -4.271 -47.604 1.00 90.56 273 PRO A C 1
ATOM 2182 O O . PRO A 1 273 ? 21.319 -4.672 -48.534 1.00 90.56 273 PRO A O 1
ATOM 2185 N N . ILE A 1 274 ? 21.476 -3.767 -46.497 1.00 88.25 274 ILE A N 1
ATOM 2186 C CA . ILE A 1 274 ? 20.051 -3.456 -46.351 1.00 88.25 274 ILE A CA 1
ATOM 2187 C C . ILE A 1 274 ? 19.891 -1.949 -46.517 1.00 88.25 274 ILE A C 1
ATOM 2189 O O . ILE A 1 274 ? 20.371 -1.179 -45.690 1.00 88.25 274 ILE A O 1
ATOM 2193 N N . LEU A 1 275 ? 19.257 -1.515 -47.612 1.00 88.62 275 LEU A N 1
ATOM 2194 C CA . LEU A 1 275 ? 19.118 -0.088 -47.959 1.00 88.62 275 LEU A CA 1
ATOM 2195 C C . LEU A 1 275 ? 20.470 0.662 -48.001 1.00 88.62 275 LEU A C 1
ATOM 2197 O O . LEU A 1 275 ? 20.547 1.844 -47.680 1.00 88.62 275 LEU A O 1
ATOM 2201 N N . GLY A 1 276 ? 21.550 -0.035 -48.378 1.00 86.75 276 GLY A N 1
ATOM 2202 C CA . GLY A 1 276 ? 22.911 0.517 -48.416 1.00 86.75 276 GLY A CA 1
ATOM 2203 C C . GLY A 1 276 ? 23.663 0.492 -47.079 1.00 86.75 276 GLY A C 1
ATOM 2204 O O . GLY A 1 276 ? 24.815 0.915 -47.034 1.00 86.75 276 GLY A O 1
ATOM 2205 N N . ILE A 1 277 ? 23.059 -0.027 -46.006 1.00 90.94 277 ILE A N 1
ATOM 2206 C CA . ILE A 1 277 ? 23.699 -0.191 -44.694 1.00 90.94 277 ILE A CA 1
ATOM 2207 C C . ILE A 1 277 ? 24.079 -1.668 -44.505 1.00 90.94 277 ILE A C 1
ATOM 2209 O O . ILE A 1 277 ? 23.214 -2.532 -44.659 1.00 90.94 277 ILE A O 1
ATOM 2213 N N . PRO A 1 278 ? 25.336 -1.998 -44.161 1.00 91.69 278 PRO A N 1
ATOM 2214 C CA . PRO A 1 278 ? 25.735 -3.373 -43.889 1.00 91.69 278 PRO A CA 1
ATOM 2215 C C . PRO A 1 278 ? 24.946 -3.944 -42.709 1.00 91.69 278 PRO A C 1
ATOM 2217 O O . PRO A 1 278 ? 24.891 -3.330 -41.641 1.00 91.69 278 PRO A O 1
ATOM 2220 N N . MET A 1 279 ? 24.379 -5.140 -42.858 1.00 91.19 279 MET A N 1
ATOM 2221 C CA . MET A 1 279 ? 23.561 -5.769 -41.815 1.00 91.19 279 MET A CA 1
ATOM 2222 C C . MET A 1 279 ? 24.334 -5.964 -40.502 1.00 91.19 279 MET A C 1
ATOM 2224 O O . MET A 1 279 ? 23.751 -5.902 -39.419 1.00 91.19 279 MET A O 1
ATOM 2228 N N . GLY A 1 280 ? 25.664 -6.111 -40.568 1.00 91.69 280 GLY A N 1
ATOM 2229 C CA . GLY A 1 280 ? 26.517 -6.139 -39.381 1.00 91.69 280 GLY A CA 1
ATOM 2230 C C . GLY A 1 280 ? 26.355 -4.896 -38.495 1.00 91.69 280 GLY A C 1
ATOM 2231 O O . GLY A 1 280 ? 26.314 -5.026 -37.274 1.00 91.69 280 GLY A O 1
ATOM 2232 N N . VAL A 1 281 ? 26.196 -3.708 -39.088 1.00 92.94 281 VAL A N 1
ATOM 2233 C CA . VAL A 1 281 ? 25.955 -2.447 -38.363 1.00 92.94 281 VAL A CA 1
ATOM 2234 C C . VAL A 1 281 ? 24.625 -2.523 -37.617 1.00 92.94 281 VAL A C 1
ATOM 2236 O O . VAL A 1 281 ? 24.584 -2.252 -36.420 1.00 92.94 281 VAL A O 1
ATOM 2239 N N . CYS A 1 282 ? 23.556 -2.968 -38.284 1.00 93.12 282 CYS A N 1
ATOM 2240 C CA . CYS A 1 282 ? 22.236 -3.112 -37.670 1.00 93.12 282 CYS A CA 1
ATOM 2241 C C . CYS A 1 282 ? 22.255 -4.089 -36.485 1.00 93.12 282 CYS A C 1
ATOM 2243 O O . CYS A 1 282 ? 21.722 -3.775 -35.422 1.00 93.12 282 CYS A O 1
ATOM 2245 N N . ILE A 1 283 ? 22.909 -5.247 -36.641 1.00 92.06 283 ILE A N 1
ATOM 2246 C CA . ILE A 1 283 ? 23.028 -6.258 -35.579 1.00 92.06 283 ILE A CA 1
ATOM 2247 C C . ILE A 1 283 ? 23.804 -5.695 -34.383 1.00 92.06 283 ILE A C 1
ATOM 2249 O O . ILE A 1 283 ? 23.355 -5.818 -33.246 1.00 92.06 283 ILE A O 1
ATOM 2253 N N . TRP A 1 284 ? 24.946 -5.043 -34.614 1.00 94.31 284 TRP A N 1
ATOM 2254 C CA . TRP A 1 284 ? 25.752 -4.488 -33.524 1.00 94.31 284 TRP A CA 1
ATOM 2255 C C . TRP A 1 284 ? 25.065 -3.324 -32.807 1.00 94.31 284 TRP A C 1
ATOM 2257 O O . TRP A 1 284 ? 25.140 -3.248 -31.580 1.00 94.31 284 TRP A O 1
ATOM 2267 N N . SER A 1 285 ? 24.337 -2.468 -33.525 1.00 94.00 285 SER A N 1
ATOM 2268 C CA . SER A 1 285 ? 23.510 -1.423 -32.913 1.00 94.00 285 SER A CA 1
ATOM 2269 C C . SER A 1 285 ? 22.359 -1.984 -32.089 1.00 94.00 285 SER A C 1
ATOM 2271 O O . SER A 1 285 ? 22.086 -1.484 -30.998 1.00 94.00 285 SER A O 1
ATOM 2273 N N . PHE A 1 286 ? 21.724 -3.057 -32.561 1.00 93.31 286 PHE A N 1
ATOM 2274 C CA . PHE A 1 286 ? 20.710 -3.766 -31.790 1.00 93.31 286 PHE A CA 1
ATOM 2275 C C . PHE A 1 286 ? 21.291 -4.340 -30.489 1.00 93.31 286 PHE A C 1
ATOM 2277 O O . PHE A 1 286 ? 20.734 -4.108 -29.418 1.00 93.31 286 PHE A O 1
ATOM 2284 N N . ILE A 1 287 ? 22.442 -5.021 -30.558 1.00 93.12 287 ILE A N 1
ATOM 2285 C CA . ILE A 1 287 ? 23.127 -5.581 -29.380 1.00 93.12 287 ILE A CA 1
ATOM 2286 C C . ILE A 1 287 ? 23.508 -4.471 -28.392 1.00 93.12 287 ILE A C 1
ATOM 2288 O O . ILE A 1 287 ? 23.302 -4.627 -27.188 1.00 93.12 287 ILE A O 1
ATOM 2292 N N . GLY A 1 288 ? 24.024 -3.341 -28.885 1.00 92.56 288 GLY A N 1
ATOM 2293 C CA . GLY A 1 288 ? 24.330 -2.174 -28.057 1.00 92.56 288 GLY A CA 1
ATOM 2294 C C . GLY A 1 288 ? 23.100 -1.662 -27.312 1.00 92.56 288 GLY A C 1
ATOM 2295 O O . GLY A 1 288 ? 23.130 -1.521 -26.089 1.00 92.56 288 GLY A O 1
ATOM 2296 N N . SER A 1 289 ? 21.990 -1.472 -28.026 1.00 92.38 289 SER A N 1
ATOM 2297 C CA . SER A 1 289 ? 20.728 -1.012 -27.434 1.00 92.38 289 SER A CA 1
ATOM 2298 C C . SER A 1 289 ? 20.156 -1.995 -26.416 1.00 92.38 289 SER A C 1
ATOM 2300 O O . SER A 1 289 ? 19.723 -1.599 -25.333 1.00 92.38 289 SER A O 1
ATOM 2302 N N . PHE A 1 290 ? 20.251 -3.294 -26.696 1.00 90.19 290 PHE A N 1
ATOM 2303 C CA . PHE A 1 290 ? 19.853 -4.336 -25.756 1.00 90.19 290 PHE A CA 1
ATOM 2304 C C . PHE A 1 290 ? 20.723 -4.340 -24.488 1.00 90.19 290 PHE A C 1
ATOM 2306 O O . PHE A 1 290 ? 20.211 -4.465 -23.375 1.00 90.19 290 PHE A O 1
ATOM 2313 N N . ALA A 1 291 ? 22.037 -4.138 -24.618 1.00 91.25 291 ALA A N 1
ATOM 2314 C CA . ALA A 1 291 ? 22.933 -4.012 -23.471 1.00 91.25 291 ALA A CA 1
ATOM 2315 C C . ALA A 1 291 ? 22.603 -2.773 -22.617 1.00 91.25 291 ALA A C 1
ATOM 2317 O O . ALA A 1 291 ? 22.562 -2.865 -21.388 1.00 91.25 291 ALA A O 1
ATOM 2318 N N . ALA A 1 292 ? 22.289 -1.634 -23.242 1.00 89.06 292 ALA A N 1
ATOM 2319 C CA . ALA A 1 292 ? 21.813 -0.446 -22.532 1.00 89.06 292 ALA A CA 1
ATOM 2320 C C . ALA A 1 292 ? 20.537 -0.753 -21.744 1.00 89.06 292 ALA A C 1
ATOM 2322 O O . ALA A 1 292 ? 20.421 -0.413 -20.569 1.00 89.06 292 ALA A O 1
ATOM 2323 N N . MET A 1 293 ? 19.619 -1.486 -22.369 1.00 87.12 293 MET A N 1
ATOM 2324 C CA . MET A 1 293 ? 18.367 -1.911 -21.764 1.00 87.12 293 MET A CA 1
ATOM 2325 C C . MET A 1 293 ? 18.580 -2.771 -20.510 1.00 87.12 293 MET A C 1
ATOM 2327 O O . MET A 1 293 ? 17.969 -2.508 -19.475 1.00 87.12 293 MET A O 1
ATOM 2331 N N . LEU A 1 294 ? 19.495 -3.744 -20.571 1.00 85.88 294 LEU A N 1
ATOM 2332 C CA . LEU A 1 294 ? 19.874 -4.574 -19.422 1.00 85.88 294 LEU A CA 1
ATOM 2333 C C . LEU A 1 294 ? 20.499 -3.748 -18.293 1.00 85.88 294 LEU A C 1
ATOM 2335 O O . LEU A 1 294 ? 20.168 -3.938 -17.123 1.00 85.88 294 LEU A O 1
ATOM 2339 N N . THR A 1 295 ? 21.394 -2.816 -18.630 1.00 86.25 295 THR A N 1
ATOM 2340 C CA . THR A 1 295 ? 22.035 -1.970 -17.612 1.00 86.25 295 THR A CA 1
ATOM 2341 C C . THR A 1 295 ? 21.047 -1.016 -16.954 1.00 86.25 295 THR A C 1
ATOM 2343 O O . THR A 1 295 ? 21.113 -0.823 -15.742 1.00 86.25 295 THR A O 1
ATOM 2346 N N . GLN A 1 296 ? 20.110 -0.453 -17.717 1.00 83.12 296 GLN A N 1
ATOM 2347 C CA . GLN A 1 296 ? 19.089 0.441 -17.187 1.00 83.12 296 GLN A CA 1
ATOM 2348 C C . GLN A 1 296 ? 18.061 -0.309 -16.337 1.00 83.12 296 GLN A C 1
ATOM 2350 O O . GLN A 1 296 ? 17.709 0.174 -15.267 1.00 83.12 296 GLN A O 1
ATOM 2355 N N . PHE A 1 297 ? 17.681 -1.527 -16.728 1.00 80.88 297 PHE A N 1
ATOM 2356 C CA . PHE A 1 297 ? 16.846 -2.398 -15.899 1.00 80.88 297 PHE A CA 1
ATOM 2357 C C . PHE A 1 297 ? 17.475 -2.705 -14.532 1.00 80.88 297 PHE A C 1
ATOM 2359 O O . PHE A 1 297 ? 16.771 -2.795 -13.531 1.00 80.88 297 PHE A O 1
ATOM 2366 N N . ASN A 1 298 ? 18.802 -2.850 -14.475 1.00 80.50 298 ASN A N 1
ATOM 2367 C CA . ASN A 1 298 ? 19.501 -3.109 -13.218 1.00 80.50 298 ASN A CA 1
ATOM 2368 C C . ASN A 1 298 ? 19.672 -1.847 -12.348 1.00 80.50 298 ASN A C 1
ATOM 2370 O O . ASN A 1 298 ? 19.851 -1.948 -11.139 1.00 80.50 298 ASN A O 1
ATOM 2374 N N . LYS A 1 299 ? 19.658 -0.654 -12.956 1.00 81.81 299 LYS A N 1
ATOM 2375 C CA . LYS A 1 299 ? 19.907 0.619 -12.257 1.00 81.81 299 LYS A CA 1
ATOM 2376 C C . LYS A 1 299 ? 18.636 1.320 -11.798 1.00 81.81 299 LYS A C 1
ATOM 2378 O O . LYS A 1 299 ? 18.650 1.954 -10.747 1.00 81.81 299 LYS A O 1
ATOM 2383 N N . GLU A 1 300 ? 17.567 1.255 -12.585 1.00 79.62 300 GLU A N 1
ATOM 2384 C CA . GLU A 1 300 ? 16.353 2.026 -12.344 1.00 79.62 300 GLU A CA 1
ATOM 2385 C C . GLU A 1 300 ? 15.169 1.115 -12.015 1.00 79.62 300 GLU A C 1
ATOM 2387 O O . GLU A 1 300 ? 14.908 0.136 -12.719 1.00 79.62 300 GLU A O 1
ATOM 2392 N N . PRO A 1 301 ? 14.411 1.430 -10.954 1.00 69.06 301 PRO A N 1
ATOM 2393 C CA . PRO A 1 301 ? 13.252 0.644 -10.594 1.00 69.06 301 PRO A CA 1
ATOM 2394 C C . PRO A 1 301 ? 12.137 0.827 -11.633 1.00 69.06 301 PRO A C 1
ATOM 2396 O O . PRO A 1 301 ? 11.837 1.924 -12.106 1.00 69.06 301 PRO A O 1
ATOM 2399 N N . ILE A 1 302 ? 11.511 -0.296 -11.978 1.00 65.06 302 ILE A N 1
ATOM 2400 C CA . ILE A 1 302 ? 10.671 -0.456 -13.173 1.00 65.06 302 ILE A CA 1
ATOM 2401 C C . ILE A 1 302 ? 9.423 0.451 -13.166 1.00 65.06 302 ILE A C 1
ATOM 2403 O O . ILE A 1 302 ? 8.849 0.724 -14.216 1.00 65.06 302 ILE A O 1
ATOM 2407 N N . HIS A 1 303 ? 9.025 0.971 -12.001 1.00 66.25 303 HIS A N 1
ATOM 2408 C CA . HIS A 1 303 ? 7.872 1.863 -11.854 1.00 66.25 303 HIS A CA 1
ATOM 2409 C C . HIS A 1 303 ? 8.036 3.217 -12.564 1.00 66.25 303 HIS A C 1
ATOM 2411 O O . HIS A 1 303 ? 7.030 3.842 -12.882 1.00 66.25 303 HIS A O 1
ATOM 2417 N N . LYS A 1 304 ? 9.269 3.663 -12.852 1.00 70.31 304 LYS A N 1
ATOM 2418 C CA . LYS A 1 304 ? 9.516 4.924 -13.579 1.00 70.31 304 LYS A CA 1
ATOM 2419 C C . LYS A 1 304 ? 9.302 4.808 -15.087 1.00 70.31 304 LYS A C 1
ATOM 2421 O O . LYS A 1 304 ? 9.120 5.814 -15.770 1.00 70.31 304 LYS A O 1
ATOM 2426 N N . PHE A 1 305 ? 9.320 3.589 -15.621 1.00 66.19 305 PHE A N 1
ATOM 2427 C CA . PHE A 1 305 ? 9.109 3.347 -17.042 1.00 66.19 305 PHE A CA 1
ATOM 2428 C C . PHE A 1 305 ? 7.609 3.275 -17.289 1.00 66.19 305 PHE A C 1
ATOM 2430 O O . PHE A 1 305 ? 7.024 2.211 -17.132 1.00 66.19 305 PHE A O 1
ATOM 2437 N N . GLY A 1 306 ? 7.001 4.414 -17.640 1.00 72.12 306 GLY A N 1
ATOM 2438 C CA . GLY A 1 306 ? 5.552 4.567 -17.817 1.00 72.12 306 GLY A CA 1
ATOM 2439 C C . GLY A 1 306 ? 4.860 3.347 -18.436 1.00 72.12 306 GLY A C 1
ATOM 2440 O O . GLY A 1 306 ? 4.242 2.569 -17.720 1.00 72.12 306 GLY A O 1
ATOM 2441 N N . ASP A 1 307 ? 4.958 3.172 -19.754 1.00 77.44 307 ASP A N 1
ATOM 2442 C CA . ASP A 1 307 ? 4.485 1.971 -20.453 1.00 77.44 307 ASP A CA 1
ATOM 2443 C C . ASP A 1 307 ? 5.707 1.094 -20.798 1.00 77.44 307 ASP A C 1
ATOM 2445 O O . ASP A 1 307 ? 6.393 1.361 -21.797 1.00 77.44 307 ASP A O 1
ATOM 2449 N N . PRO A 1 308 ? 6.050 0.086 -19.967 1.00 78.12 308 PRO A N 1
ATOM 2450 C CA . PRO A 1 308 ? 7.300 -0.655 -20.105 1.00 78.12 308 PRO A CA 1
ATOM 2451 C C . PRO A 1 308 ? 7.368 -1.400 -21.430 1.00 78.12 308 PRO A C 1
ATOM 2453 O O . PRO A 1 308 ? 8.444 -1.524 -22.002 1.00 78.12 308 PRO A O 1
ATOM 2456 N N . LEU A 1 309 ? 6.226 -1.871 -21.939 1.00 78.25 309 LEU A N 1
ATOM 2457 C CA . LEU A 1 309 ? 6.163 -2.606 -23.196 1.00 78.25 309 LEU A CA 1
ATOM 2458 C C . LEU A 1 309 ? 6.535 -1.702 -24.377 1.00 78.25 309 LEU A C 1
ATOM 2460 O O . LEU A 1 309 ? 7.341 -2.090 -25.222 1.00 78.25 309 LEU A O 1
ATOM 2464 N N . LYS A 1 310 ? 6.010 -0.468 -24.406 1.00 83.06 310 LYS A N 1
ATOM 2465 C CA . LYS A 1 310 ? 6.405 0.521 -25.419 1.00 83.06 310 LYS A CA 1
ATOM 2466 C C . LYS A 1 310 ? 7.897 0.800 -25.351 1.00 83.06 310 LYS A C 1
ATOM 2468 O O . LYS A 1 310 ? 8.554 0.811 -26.384 1.00 83.06 310 LYS A O 1
ATOM 2473 N N . TRP A 1 311 ? 8.445 0.975 -24.152 1.00 83.44 311 TRP A N 1
ATOM 2474 C CA . TRP A 1 311 ? 9.873 1.234 -23.982 1.00 83.44 311 TRP A CA 1
ATOM 2475 C C . TRP A 1 311 ? 10.746 0.054 -24.444 1.00 83.44 311 TRP A C 1
ATOM 2477 O O . TRP A 1 311 ? 11.723 0.261 -25.164 1.00 83.44 311 TRP A O 1
ATOM 2487 N N . VAL A 1 312 ? 10.345 -1.179 -24.109 1.00 86.12 312 VAL A N 1
ATOM 2488 C CA . VAL A 1 312 ? 11.000 -2.435 -24.519 1.00 86.12 312 VAL A CA 1
ATOM 2489 C C . VAL A 1 312 ? 11.062 -2.580 -26.040 1.00 86.12 312 VAL A C 1
ATOM 2491 O O . VAL A 1 312 ? 12.077 -3.023 -26.566 1.00 86.12 312 VAL A O 1
ATOM 2494 N N . ILE A 1 313 ? 10.005 -2.184 -26.752 1.00 85.50 313 ILE A N 1
ATOM 2495 C CA . ILE A 1 313 ? 9.931 -2.298 -28.215 1.00 85.50 313 ILE A CA 1
ATOM 2496 C C . ILE A 1 313 ? 10.642 -1.129 -28.907 1.00 85.50 313 ILE A C 1
ATOM 2498 O O . ILE A 1 313 ? 11.392 -1.330 -29.861 1.00 85.50 313 ILE A O 1
ATOM 2502 N N . ILE A 1 314 ? 10.418 0.102 -28.441 1.00 87.69 314 ILE A N 1
ATOM 2503 C CA . ILE A 1 314 ? 10.922 1.312 -29.103 1.00 87.69 314 ILE A CA 1
ATOM 2504 C C . ILE A 1 314 ? 12.446 1.396 -29.004 1.00 87.69 314 ILE A C 1
ATOM 2506 O O . ILE A 1 314 ? 13.097 1.798 -29.968 1.00 87.69 314 ILE A O 1
ATOM 2510 N N . ARG A 1 315 ? 13.037 1.012 -27.867 1.00 87.94 315 ARG A N 1
ATOM 2511 C CA . ARG A 1 315 ? 14.463 1.250 -27.614 1.00 87.94 315 ARG A CA 1
ATOM 2512 C C . ARG A 1 315 ? 15.404 0.485 -28.563 1.00 87.94 315 ARG A C 1
ATOM 2514 O O . ARG A 1 315 ? 16.281 1.134 -29.141 1.00 87.94 315 ARG A O 1
ATOM 2521 N N . PRO A 1 316 ? 15.229 -0.826 -28.814 1.00 89.38 316 PRO A N 1
ATOM 2522 C CA . PRO A 1 316 ? 16.046 -1.543 -29.794 1.00 89.38 316 PRO A CA 1
ATOM 2523 C C . PRO A 1 316 ? 15.884 -0.998 -31.216 1.00 89.38 316 PRO A C 1
ATOM 2525 O O . PRO A 1 316 ? 16.877 -0.848 -31.927 1.00 89.38 316 PRO A O 1
ATOM 2528 N N . VAL A 1 317 ? 14.657 -0.634 -31.611 1.00 90.44 317 VAL A N 1
ATOM 2529 C CA . VAL A 1 317 ? 14.381 -0.032 -32.927 1.00 90.44 317 VAL A CA 1
ATOM 2530 C C . VAL A 1 317 ? 15.107 1.305 -33.069 1.00 90.44 317 VAL A C 1
ATOM 2532 O O . VAL A 1 317 ? 15.789 1.527 -34.068 1.00 90.44 317 VAL A O 1
ATOM 2535 N N . LEU A 1 318 ? 15.032 2.167 -32.051 1.00 89.62 318 LEU A N 1
ATOM 2536 C CA . LEU A 1 318 ? 15.728 3.453 -32.035 1.00 89.62 318 LEU A CA 1
ATOM 2537 C C . LEU A 1 318 ? 17.247 3.273 -32.140 1.00 89.62 318 LEU A C 1
ATOM 2539 O O . LEU A 1 318 ? 17.890 3.978 -32.914 1.00 89.62 318 LEU A O 1
ATOM 2543 N N . GLY A 1 319 ? 17.811 2.296 -31.423 1.00 91.69 319 GLY A N 1
ATOM 2544 C CA . GLY A 1 319 ? 19.238 1.979 -31.488 1.00 91.69 319 GLY A CA 1
ATOM 2545 C C . GLY A 1 319 ? 19.693 1.584 -32.894 1.00 91.69 319 GLY A C 1
ATOM 2546 O O . GLY A 1 319 ? 20.713 2.079 -33.370 1.00 91.69 319 GLY A O 1
ATOM 2547 N N . VAL A 1 320 ? 18.914 0.751 -33.592 1.00 93.44 320 VAL A N 1
ATOM 2548 C CA . VAL A 1 320 ? 19.195 0.362 -34.986 1.00 93.44 320 VAL A CA 1
ATOM 2549 C C . VAL A 1 320 ? 19.093 1.559 -35.933 1.00 93.44 320 VAL A C 1
ATOM 2551 O O . VAL A 1 320 ? 19.982 1.748 -36.762 1.00 93.44 320 VAL A O 1
ATOM 2554 N N . VAL A 1 321 ? 18.053 2.389 -35.798 1.00 94.00 321 VAL A N 1
ATOM 2555 C CA . VAL A 1 321 ? 17.853 3.586 -36.637 1.00 94.00 321 VAL A CA 1
ATOM 2556 C C . VAL A 1 321 ? 18.988 4.596 -36.445 1.00 94.00 321 VAL A C 1
ATOM 2558 O O . VAL A 1 321 ? 19.546 5.087 -37.426 1.00 94.00 321 VAL A O 1
ATOM 2561 N N . MET A 1 322 ? 19.380 4.874 -35.200 1.00 92.00 322 MET A N 1
ATOM 2562 C CA . MET A 1 322 ? 20.486 5.789 -34.898 1.00 92.00 322 MET A CA 1
ATOM 2563 C C . MET A 1 322 ? 21.833 5.238 -35.374 1.00 92.00 322 MET A C 1
ATOM 2565 O O . MET A 1 322 ? 22.630 5.970 -35.962 1.00 92.00 322 MET A O 1
ATOM 2569 N N . GLY A 1 323 ? 22.070 3.938 -35.184 1.00 92.25 323 GLY A N 1
ATOM 2570 C CA . GLY A 1 323 ? 23.252 3.243 -35.692 1.00 92.25 323 GLY A CA 1
ATOM 2571 C C . GLY A 1 323 ? 23.398 3.346 -37.206 1.00 92.25 323 GLY A C 1
ATOM 2572 O O . GLY A 1 323 ? 24.465 3.694 -37.711 1.00 92.25 323 GLY A O 1
ATOM 2573 N N . ALA A 1 324 ? 22.299 3.116 -37.924 1.00 93.38 324 ALA A N 1
ATOM 2574 C CA . ALA A 1 324 ? 22.210 3.279 -39.368 1.00 93.38 324 ALA A CA 1
ATOM 2575 C C . ALA A 1 324 ? 22.488 4.724 -39.817 1.00 93.38 324 ALA A C 1
ATOM 2577 O O . ALA A 1 324 ? 23.280 4.942 -40.734 1.00 93.38 324 ALA A O 1
ATOM 2578 N N . ALA A 1 325 ? 21.880 5.716 -39.158 1.00 91.44 325 ALA A N 1
ATOM 2579 C CA . ALA A 1 325 ? 22.072 7.126 -39.490 1.00 91.44 325 ALA A CA 1
ATOM 2580 C C . ALA A 1 325 ? 23.533 7.569 -39.308 1.00 91.44 325 ALA A C 1
ATOM 2582 O O . ALA A 1 325 ? 24.111 8.196 -40.198 1.00 91.44 325 ALA A O 1
ATOM 2583 N N . ILE A 1 326 ? 24.160 7.190 -38.189 1.00 90.38 326 ILE A N 1
ATOM 2584 C CA . ILE A 1 326 ? 25.569 7.504 -37.928 1.00 90.38 326 ILE A CA 1
ATOM 2585 C C . ILE A 1 326 ? 26.487 6.762 -38.896 1.00 90.38 326 ILE A C 1
ATOM 2587 O O . ILE A 1 326 ? 27.458 7.349 -39.370 1.00 90.38 326 ILE A O 1
ATOM 2591 N N . TYR A 1 327 ? 26.172 5.515 -39.251 1.00 91.12 327 TYR A N 1
ATOM 2592 C CA . TYR A 1 327 ? 26.915 4.801 -40.284 1.00 91.12 327 TYR A CA 1
ATOM 2593 C C . TYR A 1 327 ? 26.891 5.550 -41.621 1.00 91.12 327 TYR A C 1
ATOM 2595 O O . TYR A 1 327 ? 27.950 5.750 -42.207 1.00 91.12 327 TYR A O 1
ATOM 2603 N N . LEU A 1 328 ? 25.727 6.020 -42.082 1.00 89.75 328 LEU A N 1
ATOM 2604 C CA . LEU A 1 328 ? 25.619 6.778 -43.336 1.00 89.75 328 LEU A CA 1
ATOM 2605 C C . LEU A 1 328 ? 26.381 8.109 -43.278 1.00 89.75 328 LEU A C 1
ATOM 2607 O O . LEU A 1 328 ? 27.052 8.484 -44.245 1.00 89.75 328 LEU A O 1
ATOM 2611 N N . ALA A 1 329 ? 26.322 8.803 -42.141 1.00 87.25 329 ALA A N 1
ATOM 2612 C CA . ALA A 1 329 ? 27.053 10.048 -41.937 1.00 87.25 329 ALA A CA 1
ATOM 2613 C C . ALA A 1 329 ? 28.575 9.821 -41.951 1.00 87.25 329 ALA A C 1
ATOM 2615 O O . ALA A 1 329 ? 29.309 10.538 -42.632 1.00 87.25 329 ALA A O 1
ATOM 2616 N N . LEU A 1 330 ? 29.052 8.779 -41.262 1.00 85.12 330 LEU A N 1
ATOM 2617 C CA . LEU A 1 330 ? 30.462 8.398 -41.266 1.00 85.12 330 LEU A CA 1
ATOM 2618 C C . LEU A 1 330 ? 30.912 7.884 -42.626 1.00 85.12 330 LEU A C 1
ATOM 2620 O O . LEU A 1 330 ? 31.999 8.236 -43.057 1.00 85.12 330 LEU A O 1
ATOM 2624 N N . PHE A 1 331 ? 30.099 7.095 -43.326 1.00 85.00 331 PHE A N 1
ATOM 2625 C CA . PHE A 1 331 ? 30.411 6.628 -44.674 1.00 85.00 331 PHE A CA 1
ATOM 2626 C C . PHE A 1 331 ? 30.597 7.812 -45.630 1.00 85.00 331 PHE A C 1
ATOM 2628 O O . PHE A 1 331 ? 31.598 7.870 -46.343 1.00 85.00 331 PHE A O 1
ATOM 2635 N N . SER A 1 332 ? 29.707 8.807 -45.555 1.00 81.12 332 SER A N 1
ATOM 2636 C CA . SER A 1 332 ? 29.800 10.055 -46.327 1.00 81.12 332 SER A CA 1
ATOM 2637 C C . SER A 1 332 ? 31.069 10.856 -46.006 1.00 81.12 332 SER A C 1
ATOM 2639 O O . SER A 1 332 ? 31.674 11.429 -46.906 1.00 81.12 332 SER A O 1
ATOM 2641 N N . LEU A 1 333 ? 31.511 10.855 -44.743 1.00 77.88 333 LEU A N 1
ATOM 2642 C CA . LEU A 1 333 ? 32.734 11.532 -44.295 1.00 77.88 333 LEU A CA 1
ATOM 2643 C C . LEU A 1 333 ? 34.021 10.741 -44.616 1.00 77.88 333 LEU A C 1
ATOM 2645 O O . LEU A 1 333 ? 35.071 11.321 -44.893 1.00 77.88 333 LEU A O 1
ATOM 2649 N N . VAL A 1 334 ? 33.967 9.409 -44.576 1.00 74.31 334 VAL A N 1
ATOM 2650 C CA . VAL A 1 334 ? 35.109 8.500 -44.793 1.00 74.31 334 VAL A CA 1
ATOM 2651 C C . VAL A 1 334 ? 35.359 8.243 -46.279 1.00 74.31 334 VAL A C 1
ATOM 2653 O O . VAL A 1 334 ? 36.491 7.944 -46.647 1.00 74.31 334 VAL A O 1
ATOM 2656 N N . LEU A 1 335 ? 34.381 8.468 -47.163 1.00 62.09 335 LEU A N 1
ATOM 2657 C CA . LEU A 1 335 ? 34.600 8.531 -48.618 1.00 62.09 335 LEU A CA 1
ATOM 2658 C C . LEU A 1 335 ? 35.741 9.499 -49.013 1.00 62.09 335 LEU A C 1
ATOM 2660 O O . LEU A 1 335 ? 36.352 9.332 -50.067 1.00 62.09 335 LEU A O 1
ATOM 2664 N N . THR A 1 336 ? 36.100 10.443 -48.137 1.00 60.34 336 THR A N 1
ATOM 2665 C CA . THR A 1 336 ? 37.241 11.362 -48.279 1.00 60.34 336 THR A CA 1
ATOM 2666 C C . THR A 1 336 ? 38.585 10.859 -47.716 1.00 60.34 336 THR A C 1
ATOM 2668 O O . THR A 1 336 ? 39.616 11.468 -47.994 1.00 60.34 336 THR A O 1
ATOM 2671 N N . GLY A 1 337 ? 38.633 9.755 -46.956 1.00 57.94 337 GLY A N 1
ATOM 2672 C CA . GLY A 1 337 ? 39.840 9.281 -46.263 1.00 57.94 337 GLY A CA 1
ATOM 2673 C C . GLY A 1 337 ? 40.032 7.761 -46.319 1.00 57.94 337 GLY A C 1
ATOM 2674 O O . GLY A 1 337 ? 39.214 6.996 -45.821 1.00 57.94 337 GLY A O 1
ATOM 2675 N N . LYS A 1 338 ? 41.160 7.302 -46.879 1.00 58.66 338 LYS A N 1
ATOM 2676 C CA . LYS A 1 338 ? 41.559 5.881 -46.956 1.00 58.66 338 LYS A CA 1
ATOM 2677 C C . LYS A 1 338 ? 41.763 5.269 -45.558 1.00 58.66 338 LYS A C 1
ATOM 2679 O O . LYS A 1 338 ? 42.893 5.188 -45.086 1.00 58.66 338 LYS A O 1
ATOM 2684 N N . SER A 1 339 ? 40.707 4.808 -44.893 1.00 55.84 339 SER A N 1
ATOM 2685 C CA . SER A 1 339 ? 40.818 4.025 -43.654 1.00 55.84 339 SER A CA 1
ATOM 2686 C C . SER A 1 339 ? 40.263 2.613 -43.873 1.00 55.84 339 SER A C 1
ATOM 2688 O O . SER A 1 339 ? 39.135 2.448 -44.329 1.00 55.84 339 SER A O 1
ATOM 2690 N N . GLN A 1 340 ? 41.087 1.596 -43.596 1.00 63.47 340 GLN A N 1
ATOM 2691 C CA . GLN A 1 340 ? 40.862 0.188 -43.963 1.00 63.47 340 GLN A CA 1
ATOM 2692 C C . GLN A 1 340 ? 40.354 -0.697 -42.809 1.00 63.47 340 GLN A C 1
ATOM 2694 O O . GLN A 1 340 ? 40.437 -1.915 -42.912 1.00 63.47 340 GLN A O 1
ATOM 2699 N N . ASN A 1 341 ? 39.853 -0.139 -41.701 1.00 82.75 341 ASN A N 1
ATOM 2700 C CA . ASN A 1 341 ? 39.439 -0.954 -40.551 1.00 82.75 341 ASN A CA 1
ATOM 2701 C C . ASN A 1 341 ? 37.937 -1.298 -40.608 1.00 82.75 341 ASN A C 1
ATOM 2703 O O . ASN A 1 341 ? 37.125 -0.489 -40.158 1.00 82.75 341 ASN A O 1
ATOM 2707 N N . PRO A 1 342 ? 37.538 -2.501 -41.074 1.00 80.25 342 PRO A N 1
ATOM 2708 C CA . PRO A 1 342 ? 36.126 -2.893 -41.174 1.00 80.25 342 PRO A CA 1
ATOM 2709 C C . PRO A 1 342 ? 35.437 -3.055 -39.809 1.00 80.25 342 PRO A C 1
ATOM 2711 O O . PRO A 1 342 ? 34.214 -3.112 -39.740 1.00 80.25 342 PRO A O 1
ATOM 2714 N N . LEU A 1 343 ? 36.204 -3.128 -38.716 1.00 86.56 343 LEU A N 1
ATOM 2715 C CA . LEU A 1 343 ? 35.682 -3.257 -37.351 1.00 86.56 343 LEU A CA 1
ATOM 2716 C C . LEU A 1 343 ? 35.239 -1.926 -36.738 1.00 86.56 343 LEU A C 1
ATOM 2718 O O . LEU A 1 343 ? 34.378 -1.918 -35.863 1.00 86.56 343 LEU A O 1
ATOM 2722 N N . LEU A 1 344 ? 35.810 -0.804 -37.184 1.00 87.69 344 LEU A N 1
ATOM 2723 C CA . LEU A 1 344 ? 35.523 0.503 -36.595 1.00 87.69 344 LEU A CA 1
ATOM 2724 C C . LEU A 1 344 ? 34.047 0.906 -36.767 1.00 87.69 344 LEU A C 1
ATOM 2726 O O . LEU A 1 344 ? 33.441 1.291 -35.767 1.00 87.69 344 LEU A O 1
ATOM 2730 N N . PRO A 1 345 ? 33.417 0.743 -37.950 1.00 88.00 345 PRO A N 1
ATOM 2731 C CA . PRO A 1 345 ? 31.990 1.017 -38.109 1.00 88.00 345 PRO A CA 1
ATOM 2732 C C . PRO A 1 345 ? 31.105 0.156 -37.200 1.00 88.00 345 PRO A C 1
ATOM 2734 O O . PRO A 1 345 ? 30.129 0.660 -36.659 1.00 88.00 345 PRO A O 1
ATOM 2737 N N . LEU A 1 346 ? 31.464 -1.115 -36.985 1.00 90.19 346 LEU A N 1
ATOM 2738 C CA . LEU A 1 346 ? 30.712 -2.041 -36.128 1.00 90.19 346 LEU A CA 1
ATOM 2739 C C . LEU A 1 346 ? 30.803 -1.643 -34.647 1.00 90.19 346 LEU A C 1
ATOM 2741 O O . LEU A 1 346 ? 29.801 -1.645 -33.936 1.00 90.19 346 LEU A O 1
ATOM 2745 N N . LEU A 1 347 ? 31.994 -1.249 -34.190 1.00 91.25 347 LEU A N 1
ATOM 2746 C CA . LEU A 1 347 ? 32.211 -0.774 -32.824 1.00 91.25 347 LEU A CA 1
ATOM 2747 C C . LEU A 1 347 ? 31.466 0.542 -32.562 1.00 91.25 347 LEU A C 1
ATOM 2749 O O . LEU A 1 347 ? 30.819 0.692 -31.527 1.00 91.25 347 LEU A O 1
ATOM 2753 N N . VAL A 1 348 ? 31.514 1.483 -33.509 1.00 90.50 348 VAL A N 1
ATOM 2754 C CA . VAL A 1 348 ? 30.743 2.730 -33.408 1.00 90.50 348 VAL A CA 1
ATOM 2755 C C . VAL A 1 348 ? 29.246 2.427 -33.378 1.00 90.50 348 VAL A C 1
ATOM 2757 O O . VAL A 1 348 ? 28.549 2.948 -32.513 1.00 90.50 348 VAL A O 1
ATOM 2760 N N . ALA A 1 349 ? 28.764 1.540 -34.250 1.00 92.19 349 ALA A N 1
ATOM 2761 C CA . ALA A 1 349 ? 27.368 1.115 -34.291 1.00 92.19 349 ALA A CA 1
ATOM 2762 C C . ALA A 1 349 ? 26.890 0.556 -32.940 1.00 92.19 349 ALA A C 1
ATOM 2764 O O . ALA A 1 349 ? 25.796 0.901 -32.488 1.00 92.19 349 ALA A O 1
ATOM 2765 N N . PHE A 1 350 ? 27.726 -0.244 -32.270 1.00 93.81 350 PHE A N 1
ATOM 2766 C CA . PHE A 1 350 ? 27.462 -0.737 -30.919 1.00 93.81 350 PHE A CA 1
ATOM 2767 C C . PHE A 1 350 ? 27.348 0.394 -29.894 1.00 93.81 350 PHE A C 1
ATOM 2769 O O . PHE A 1 350 ? 26.357 0.460 -29.172 1.00 93.81 350 PHE A O 1
ATOM 2776 N N . PHE A 1 351 ? 28.329 1.301 -29.830 1.00 93.31 351 PHE A N 1
ATOM 2777 C CA . PHE A 1 351 ? 28.317 2.391 -28.847 1.00 93.31 351 PHE A CA 1
ATOM 2778 C C . PHE A 1 351 ? 27.168 3.377 -29.060 1.00 93.31 351 PHE A C 1
ATOM 2780 O O . PHE A 1 351 ? 26.605 3.870 -28.085 1.00 93.31 351 PHE A O 1
ATOM 2787 N N . VAL A 1 352 ? 26.794 3.619 -30.316 1.00 92.00 352 VAL A N 1
ATOM 2788 C CA . VAL A 1 352 ? 25.611 4.403 -30.690 1.00 92.00 352 VAL A CA 1
ATOM 2789 C C . VAL A 1 352 ? 24.339 3.738 -30.180 1.00 92.00 352 VAL A C 1
ATOM 2791 O O . VAL A 1 352 ? 23.538 4.380 -29.510 1.00 92.00 352 VAL A O 1
ATOM 2794 N N . GLY A 1 353 ? 24.180 2.434 -30.418 1.00 89.69 353 GLY A N 1
ATOM 2795 C CA . GLY A 1 353 ? 23.051 1.688 -29.867 1.00 89.69 353 GLY A CA 1
ATOM 2796 C C . GLY A 1 353 ? 23.036 1.696 -28.336 1.00 89.69 353 GLY A C 1
ATOM 2797 O O . GLY A 1 353 ? 21.975 1.799 -27.733 1.00 89.69 353 GLY A O 1
ATOM 2798 N N . TYR A 1 354 ? 24.209 1.606 -27.705 1.00 92.00 354 TYR A N 1
ATOM 2799 C CA . TYR A 1 354 ? 24.349 1.521 -26.252 1.00 92.00 354 TYR A CA 1
ATOM 2800 C C . TYR A 1 354 ? 24.107 2.848 -25.516 1.00 92.00 354 TYR A C 1
ATOM 2802 O O . TYR A 1 354 ? 23.629 2.845 -24.383 1.00 92.00 354 TYR A O 1
ATOM 2810 N N . SER A 1 355 ? 24.461 3.988 -26.109 1.00 91.69 355 SER A N 1
ATOM 2811 C CA . SER A 1 355 ? 24.441 5.275 -25.412 1.00 91.69 355 SER A CA 1
ATOM 2812 C C . SER A 1 355 ? 23.786 6.369 -26.245 1.00 91.69 355 SER A C 1
ATOM 2814 O O . SER A 1 355 ? 24.338 6.853 -27.236 1.00 91.69 355 SER A O 1
ATOM 2816 N N . ASP A 1 356 ? 22.631 6.831 -25.767 1.00 87.44 356 ASP A N 1
ATOM 2817 C CA . ASP A 1 356 ? 21.919 7.972 -26.347 1.00 87.44 356 ASP A CA 1
ATOM 2818 C C . ASP A 1 356 ? 22.788 9.238 -26.268 1.00 87.44 356 ASP A C 1
ATOM 2820 O O . ASP A 1 356 ? 22.935 9.966 -27.247 1.00 87.44 356 ASP A O 1
ATOM 2824 N N . THR A 1 357 ? 23.460 9.467 -25.132 1.00 87.00 357 THR A N 1
ATOM 2825 C CA . THR A 1 357 ? 24.378 10.604 -24.948 1.00 87.00 357 THR A CA 1
ATOM 2826 C C . THR A 1 357 ? 25.521 10.578 -25.960 1.00 87.00 357 THR A C 1
ATOM 2828 O O . THR A 1 357 ? 25.882 11.612 -26.519 1.00 87.00 357 THR A O 1
ATOM 2831 N N . PHE A 1 358 ? 26.089 9.399 -26.220 1.00 85.56 358 PHE A N 1
ATOM 2832 C CA . PHE A 1 358 ? 27.146 9.245 -27.216 1.00 85.56 358 PHE A CA 1
ATOM 2833 C C . PHE A 1 358 ? 26.638 9.577 -28.622 1.00 85.56 358 PHE A C 1
ATOM 2835 O O . PHE A 1 358 ? 27.284 10.334 -29.345 1.00 85.56 358 PHE A O 1
ATOM 2842 N N . THR A 1 359 ? 25.450 9.080 -28.969 1.00 80.56 359 THR A N 1
ATOM 2843 C CA . THR A 1 359 ? 24.769 9.364 -30.239 1.00 80.56 359 THR A CA 1
ATOM 2844 C C . THR A 1 359 ? 24.559 10.864 -30.443 1.00 80.56 359 THR A C 1
ATOM 2846 O O . THR A 1 359 ? 24.947 11.400 -31.482 1.00 80.56 359 THR A O 1
ATOM 2849 N N . PHE A 1 360 ? 24.021 11.569 -29.443 1.00 85.56 360 PHE A N 1
ATOM 2850 C CA . PHE A 1 360 ? 23.808 13.017 -29.526 1.00 85.56 360 PHE A CA 1
ATOM 2851 C C . PHE A 1 360 ? 25.119 13.798 -29.658 1.00 85.56 360 PHE A C 1
ATOM 2853 O O . PHE A 1 360 ? 25.200 14.722 -30.467 1.00 85.56 360 PHE A O 1
ATOM 2860 N N . ASN A 1 361 ? 26.166 13.398 -28.932 1.00 87.56 361 ASN A N 1
ATOM 2861 C CA . ASN A 1 361 ? 27.479 14.040 -29.018 1.00 87.56 361 ASN A CA 1
ATOM 2862 C C . ASN A 1 361 ? 28.126 13.858 -30.399 1.00 87.56 361 ASN A C 1
ATOM 2864 O O . ASN A 1 361 ? 28.689 14.809 -30.943 1.00 87.56 361 ASN A O 1
ATOM 2868 N N . ILE A 1 362 ? 28.022 12.662 -30.992 1.00 83.69 362 ILE A N 1
ATOM 2869 C CA . ILE A 1 362 ? 28.488 12.422 -32.365 1.00 83.69 362 ILE A CA 1
ATOM 2870 C C . ILE A 1 362 ? 27.694 13.273 -33.350 1.00 83.69 362 ILE A C 1
ATOM 2872 O O . ILE A 1 362 ? 28.294 13.926 -34.200 1.00 83.69 362 ILE A O 1
ATOM 2876 N N . MET A 1 363 ? 26.366 13.300 -33.230 1.00 83.31 363 MET A N 1
ATOM 2877 C CA . MET A 1 363 ? 25.520 14.068 -34.141 1.00 83.31 363 MET A CA 1
ATOM 2878 C C . MET A 1 363 ? 25.867 15.561 -34.098 1.00 83.31 363 MET A C 1
ATOM 2880 O O . MET A 1 363 ? 26.052 16.177 -35.147 1.00 83.31 363 MET A O 1
ATOM 2884 N N . ALA A 1 364 ? 26.046 16.121 -32.899 1.00 86.69 364 ALA A N 1
ATOM 2885 C CA . ALA A 1 364 ? 26.480 17.504 -32.718 1.00 86.69 364 ALA A CA 1
ATOM 2886 C C . ALA A 1 364 ? 27.875 17.756 -33.319 1.00 86.69 364 ALA A C 1
ATOM 2888 O O . ALA A 1 364 ? 28.099 18.767 -33.984 1.00 86.69 364 ALA A O 1
ATOM 2889 N N . SER A 1 365 ? 28.815 16.821 -33.145 1.00 86.88 365 SER A N 1
ATOM 2890 C CA . SER A 1 365 ? 30.152 16.919 -33.742 1.00 86.88 365 SER A CA 1
ATOM 2891 C C . SER A 1 365 ? 30.103 16.911 -35.274 1.00 86.88 365 SER A C 1
ATOM 2893 O O . SER A 1 365 ? 30.746 17.748 -35.908 1.00 86.88 365 SER A O 1
ATOM 2895 N N . ILE A 1 366 ? 29.295 16.031 -35.870 1.00 83.56 366 ILE A N 1
ATOM 2896 C CA . ILE A 1 366 ? 29.101 15.951 -37.324 1.00 83.56 366 ILE A CA 1
ATOM 2897 C C . ILE A 1 366 ? 28.463 17.241 -37.853 1.00 83.56 366 ILE A C 1
ATOM 2899 O O . ILE A 1 366 ? 28.945 17.797 -38.838 1.00 83.56 366 ILE A O 1
ATOM 2903 N N . GLN A 1 367 ? 27.431 17.762 -37.182 1.00 85.94 367 GLN A N 1
ATOM 2904 C CA . GLN A 1 367 ? 26.799 19.037 -37.541 1.00 85.94 367 GLN A CA 1
ATOM 2905 C C . GLN A 1 367 ? 27.794 20.202 -37.523 1.00 85.94 367 GLN A C 1
ATOM 2907 O O . GLN A 1 367 ? 27.792 21.020 -38.445 1.00 85.94 367 GLN A O 1
ATOM 2912 N N . ASN A 1 368 ? 28.679 20.256 -36.524 1.00 88.12 368 ASN A N 1
ATOM 2913 C CA . ASN A 1 368 ? 29.718 21.284 -36.436 1.00 88.12 368 ASN A CA 1
ATOM 2914 C C . ASN A 1 368 ? 30.738 21.177 -37.578 1.00 88.12 368 ASN A C 1
ATOM 2916 O O . ASN A 1 368 ? 31.086 22.193 -38.178 1.00 88.12 368 ASN A O 1
ATOM 2920 N N . ILE A 1 369 ? 31.183 19.961 -37.921 1.00 85.19 369 ILE A N 1
ATOM 2921 C CA . ILE A 1 369 ? 32.103 19.734 -39.047 1.00 85.19 369 ILE A CA 1
ATOM 2922 C C . ILE A 1 369 ? 31.445 20.173 -40.357 1.00 85.19 369 ILE A C 1
ATOM 2924 O O . ILE A 1 369 ? 32.035 20.952 -41.102 1.00 85.19 369 ILE A O 1
ATOM 2928 N N . ILE A 1 370 ? 30.208 19.744 -40.614 1.00 82.62 370 ILE A N 1
ATOM 2929 C CA . ILE A 1 370 ? 29.456 20.120 -41.817 1.00 82.62 370 ILE A CA 1
ATOM 2930 C C . ILE A 1 370 ? 29.305 21.643 -41.898 1.00 82.62 370 ILE A C 1
ATOM 2932 O O . ILE A 1 370 ? 29.641 22.238 -42.919 1.00 82.62 370 ILE A O 1
ATOM 2936 N N . SER A 1 371 ? 28.884 22.284 -40.805 1.00 86.19 371 SER A N 1
ATOM 2937 C CA . SER A 1 371 ? 28.738 23.743 -40.748 1.00 86.19 371 SER A CA 1
ATOM 2938 C C . SER A 1 371 ? 30.064 24.457 -41.023 1.00 86.19 371 SER A C 1
ATOM 2940 O O . SER A 1 371 ? 30.090 25.440 -41.756 1.00 86.19 371 SER A O 1
ATOM 2942 N N . SER A 1 372 ? 31.183 23.941 -40.501 1.00 84.50 372 SER A N 1
ATOM 2943 C CA . SER A 1 372 ? 32.514 24.508 -40.754 1.00 84.50 372 SER A CA 1
ATOM 2944 C C . SER A 1 372 ? 32.962 24.361 -42.212 1.00 84.50 372 SER A C 1
ATOM 2946 O O . SER A 1 372 ? 33.562 25.284 -42.757 1.00 84.50 372 SER A O 1
ATOM 2948 N N . LEU A 1 373 ? 32.627 23.246 -42.869 1.00 81.06 373 LEU A N 1
ATOM 2949 C CA . LEU A 1 373 ? 32.965 23.006 -44.272 1.00 81.06 373 LEU A CA 1
ATOM 2950 C C . LEU A 1 373 ? 32.168 23.919 -45.209 1.00 81.06 373 LEU A C 1
ATOM 2952 O O . LEU A 1 373 ? 32.741 24.475 -46.141 1.00 81.06 373 LEU A O 1
ATOM 2956 N N . PHE A 1 374 ? 30.873 24.116 -44.941 1.00 81.38 374 PHE A N 1
ATOM 2957 C CA . PHE A 1 374 ? 30.034 25.010 -45.743 1.00 81.38 374 PHE A CA 1
ATOM 2958 C C . PHE A 1 374 ? 30.361 26.487 -45.501 1.00 81.38 374 PHE A C 1
ATOM 2960 O O . PHE A 1 374 ? 30.508 27.235 -46.463 1.00 81.38 374 PHE A O 1
ATOM 2967 N N . ASN A 1 375 ? 30.585 26.897 -44.249 1.00 80.62 375 ASN A N 1
ATOM 2968 C CA . ASN A 1 375 ? 30.972 28.278 -43.939 1.00 80.62 375 ASN A CA 1
ATOM 2969 C C . ASN A 1 375 ? 32.388 28.620 -44.438 1.00 80.62 375 ASN A C 1
ATOM 2971 O O . ASN A 1 375 ? 32.667 29.773 -44.749 1.00 80.62 375 ASN A O 1
ATOM 2975 N N . SER A 1 376 ? 33.288 27.635 -44.557 1.00 65.12 376 SER A N 1
ATOM 2976 C CA . SER A 1 376 ? 34.624 27.839 -45.136 1.00 65.12 376 SER A CA 1
ATOM 2977 C C . SER A 1 376 ? 34.618 27.934 -46.667 1.00 65.12 376 SER A C 1
ATOM 2979 O O . SER A 1 376 ? 35.603 28.408 -47.234 1.00 65.12 376 SER A O 1
ATOM 2981 N N . ALA A 1 377 ? 33.561 27.475 -47.343 1.00 59.25 377 ALA A N 1
ATOM 2982 C CA . ALA A 1 377 ? 33.461 27.492 -48.803 1.00 59.25 377 ALA A CA 1
ATOM 2983 C C . ALA A 1 377 ? 32.920 28.822 -49.364 1.00 59.25 377 ALA A C 1
ATOM 2985 O O . ALA A 1 377 ? 33.065 29.068 -50.559 1.00 59.25 377 ALA A O 1
ATOM 2986 N N . ASP A 1 378 ? 32.348 29.684 -48.514 1.00 58.97 378 ASP A N 1
ATOM 2987 C CA . ASP A 1 378 ? 31.683 30.936 -48.917 1.00 58.97 378 ASP A CA 1
ATOM 2988 C C . ASP A 1 378 ? 32.546 32.201 -48.710 1.00 58.97 378 ASP A C 1
ATOM 2990 O O . ASP A 1 378 ? 32.084 33.327 -48.877 1.00 58.97 378 ASP A O 1
ATOM 2994 N N . HIS A 1 379 ? 33.833 32.053 -48.367 1.00 52.03 379 HIS A N 1
ATOM 2995 C CA . HIS A 1 379 ? 34.732 33.200 -48.210 1.00 52.03 379 HIS A CA 1
ATOM 2996 C C . HIS A 1 379 ? 35.544 33.478 -49.482 1.00 52.03 379 HIS A C 1
ATOM 2998 O O . HIS A 1 379 ? 36.675 33.023 -49.664 1.00 52.03 379 HIS A O 1
ATOM 3004 N N . SER A 1 380 ? 34.995 34.349 -50.329 1.00 56.84 380 SER A N 1
ATOM 3005 C CA . SER A 1 380 ? 35.717 35.068 -51.387 1.00 56.84 380 SER A CA 1
ATOM 3006 C C . SER A 1 380 ? 36.791 36.049 -50.875 1.00 56.84 380 SER A C 1
ATOM 3008 O O . SER A 1 380 ? 37.385 36.763 -51.680 1.00 56.84 380 SER A O 1
ATOM 3010 N N . ASP A 1 381 ? 37.093 36.065 -49.572 1.00 54.53 381 ASP A N 1
ATOM 3011 C CA . ASP A 1 381 ? 38.106 36.938 -48.958 1.00 54.53 381 ASP A CA 1
ATOM 3012 C C . ASP A 1 381 ? 39.506 36.306 -48.857 1.00 54.53 381 ASP A C 1
ATOM 3014 O O . ASP A 1 381 ? 40.439 36.919 -48.338 1.00 54.53 381 ASP A O 1
ATOM 3018 N N . ILE A 1 382 ? 39.730 35.120 -49.440 1.00 52.88 382 ILE A N 1
ATOM 3019 C CA . ILE A 1 382 ? 41.085 34.561 -49.621 1.00 52.88 382 ILE A CA 1
ATOM 3020 C C . ILE A 1 382 ? 41.746 35.174 -50.871 1.00 52.88 382 ILE A C 1
ATOM 3022 O O . ILE A 1 382 ? 42.196 34.491 -51.789 1.00 52.88 382 ILE A O 1
ATOM 3026 N N . LYS A 1 383 ? 41.814 36.503 -50.925 1.00 49.47 383 LYS A N 1
ATOM 3027 C CA . LYS A 1 383 ? 42.790 37.232 -51.738 1.00 49.47 383 LYS A CA 1
ATOM 3028 C C . LYS A 1 383 ? 43.350 38.348 -50.863 1.00 49.47 383 LYS A C 1
ATOM 3030 O O . LYS A 1 383 ? 42.686 39.353 -50.660 1.00 49.47 383 LYS A O 1
ATOM 3035 N N . ASN A 1 384 ? 44.589 38.152 -50.402 1.00 52.12 384 ASN A N 1
ATOM 3036 C CA . ASN A 1 384 ? 45.489 39.137 -49.768 1.00 52.12 384 ASN A CA 1
ATOM 3037 C C . ASN A 1 384 ? 45.710 39.048 -48.249 1.00 52.12 384 ASN A C 1
ATOM 3039 O O . ASN A 1 384 ? 45.812 40.082 -47.595 1.00 52.12 384 ASN A O 1
ATOM 3043 N N . ASN A 1 385 ? 45.930 37.857 -47.682 1.00 45.25 385 ASN A N 1
ATOM 3044 C CA . ASN A 1 385 ? 46.699 37.810 -46.434 1.00 45.25 385 ASN A CA 1
ATOM 3045 C C . ASN A 1 385 ? 47.591 36.560 -46.325 1.00 45.25 385 ASN A C 1
ATOM 3047 O O . ASN A 1 385 ? 47.110 35.496 -45.936 1.00 45.25 385 ASN A O 1
ATOM 3051 N N . PRO A 1 386 ? 48.892 36.646 -46.665 1.00 48.91 386 PRO A N 1
ATOM 3052 C CA . PRO A 1 386 ? 49.850 35.607 -46.329 1.00 48.91 386 PRO A CA 1
ATOM 3053 C C . PRO A 1 386 ? 50.222 35.753 -44.849 1.00 48.91 386 PRO A C 1
ATOM 3055 O O . PRO A 1 386 ? 51.225 36.379 -44.513 1.00 48.91 386 PRO A O 1
ATOM 3058 N N . GLN A 1 387 ? 49.416 35.183 -43.954 1.00 52.19 387 GLN A N 1
ATOM 3059 C CA . GLN A 1 387 ? 49.874 34.911 -42.593 1.00 52.19 387 GLN A CA 1
ATOM 3060 C C . GLN A 1 387 ? 50.035 33.404 -42.387 1.00 52.19 387 GLN A C 1
ATOM 3062 O O . GLN A 1 387 ? 49.126 32.639 -42.716 1.00 52.19 387 GLN A O 1
ATOM 3067 N N . PRO A 1 388 ? 51.196 32.950 -41.882 1.00 50.72 388 PRO A N 1
ATOM 3068 C CA . PRO A 1 388 ? 51.430 31.543 -41.612 1.00 50.72 388 PRO A CA 1
ATOM 3069 C C . PRO A 1 388 ? 50.487 31.061 -40.507 1.00 50.72 388 PRO A C 1
ATOM 3071 O O . PRO A 1 388 ? 50.420 31.640 -39.422 1.00 50.72 388 PRO A O 1
ATOM 3074 N N . VAL A 1 389 ? 49.769 29.977 -40.799 1.00 49.47 389 VAL A N 1
ATOM 3075 C CA . VAL A 1 389 ? 48.934 29.248 -39.843 1.00 49.47 389 VAL A CA 1
ATOM 3076 C C . VAL A 1 389 ? 49.848 28.640 -38.780 1.00 49.47 389 VAL A C 1
ATOM 3078 O O . VAL A 1 389 ? 50.459 27.593 -38.991 1.00 49.47 389 VAL A O 1
ATOM 3081 N N . TYR A 1 390 ? 49.958 29.298 -37.629 1.00 46.25 390 TYR A N 1
ATOM 3082 C CA . TYR A 1 390 ? 50.483 28.666 -36.426 1.00 46.25 390 TYR A CA 1
ATOM 3083 C C . TYR A 1 390 ? 49.389 27.767 -35.848 1.00 46.25 390 TYR A C 1
ATOM 3085 O O . TYR A 1 390 ? 48.321 28.239 -35.461 1.00 46.25 390 TYR A O 1
ATOM 3093 N N . MET A 1 391 ? 49.655 26.460 -35.786 1.00 46.28 391 MET A N 1
ATOM 3094 C CA . MET A 1 391 ? 48.864 25.534 -34.979 1.00 46.28 391 MET A CA 1
ATOM 3095 C C . MET A 1 391 ? 49.023 25.926 -33.507 1.00 46.28 391 MET A C 1
ATOM 3097 O O . MET A 1 391 ? 50.039 25.629 -32.881 1.00 46.28 391 MET A O 1
ATOM 3101 N N . VAL A 1 392 ? 48.032 26.628 -32.960 1.00 52.59 392 VAL A N 1
ATOM 3102 C CA . VAL A 1 392 ? 47.954 26.906 -31.525 1.00 52.59 392 VAL A CA 1
ATOM 3103 C C . VAL A 1 392 ? 47.467 25.631 -30.842 1.00 52.59 392 VAL A C 1
ATOM 3105 O O . VAL A 1 392 ? 46.347 25.177 -31.074 1.00 52.59 392 VAL A O 1
ATOM 3108 N N . ALA A 1 393 ? 48.335 25.030 -30.028 1.00 49.97 393 ALA A N 1
ATOM 3109 C CA . ALA A 1 393 ? 47.975 23.921 -29.155 1.00 49.97 393 ALA A CA 1
ATOM 3110 C C . ALA A 1 393 ? 46.817 24.339 -28.225 1.00 49.97 393 ALA A C 1
ATOM 3112 O O . ALA A 1 393 ? 46.808 25.481 -27.755 1.00 49.97 393 ALA A O 1
ATOM 3113 N N . PRO A 1 394 ? 45.845 23.453 -27.944 1.00 47.25 394 PRO A N 1
ATOM 3114 C CA . PRO A 1 394 ? 44.709 23.793 -27.099 1.00 47.25 394 PRO A CA 1
ATOM 3115 C C . PRO A 1 394 ? 45.196 24.230 -25.715 1.00 47.25 394 PRO A C 1
ATOM 3117 O O . PRO A 1 394 ? 45.939 23.513 -25.043 1.00 47.25 394 PRO A O 1
ATOM 3120 N N . ALA A 1 395 ? 44.785 25.432 -25.310 1.00 44.31 395 ALA A N 1
ATOM 3121 C CA . ALA A 1 395 ? 45.056 25.960 -23.985 1.00 44.31 395 ALA A CA 1
ATOM 3122 C C . ALA A 1 395 ? 44.457 25.025 -22.927 1.00 44.31 395 ALA A C 1
ATOM 3124 O O . ALA A 1 395 ? 43.284 24.651 -22.990 1.00 44.31 395 ALA A O 1
ATOM 3125 N N . VAL A 1 396 ? 45.284 24.656 -21.950 1.00 49.91 396 VAL A N 1
ATOM 3126 C CA . VAL A 1 396 ? 44.875 23.919 -20.755 1.00 49.91 396 VAL A CA 1
ATOM 3127 C C . VAL A 1 396 ? 43.825 24.758 -20.026 1.00 49.91 396 VAL A C 1
ATOM 3129 O O . VAL A 1 396 ? 44.141 25.821 -19.495 1.00 49.91 396 VAL A O 1
ATOM 3132 N N . GLN A 1 397 ? 42.573 24.294 -20.017 1.00 47.16 397 GLN A N 1
ATOM 3133 C CA . GLN A 1 397 ? 41.521 24.864 -19.180 1.00 47.16 397 GLN A CA 1
ATOM 3134 C C . GLN A 1 397 ? 41.913 24.666 -17.713 1.00 47.16 397 GLN A C 1
ATOM 3136 O O . GLN A 1 397 ? 41.917 23.549 -17.195 1.00 47.16 397 GLN A O 1
ATOM 3141 N N . THR A 1 398 ? 42.271 25.756 -17.041 1.00 43.78 398 THR A N 1
ATOM 3142 C CA . THR A 1 398 ? 42.414 25.788 -15.590 1.00 43.78 398 THR A CA 1
ATOM 3143 C C . THR A 1 398 ? 41.037 25.629 -14.953 1.00 43.78 398 THR A C 1
ATOM 3145 O O . THR A 1 398 ? 40.097 26.361 -15.261 1.00 43.78 398 THR A O 1
ATOM 3148 N N . ALA A 1 399 ? 40.921 24.630 -14.077 1.00 42.94 399 ALA A N 1
ATOM 3149 C CA . ALA A 1 399 ? 39.714 24.335 -13.324 1.00 42.94 399 ALA A CA 1
ATOM 3150 C C . ALA A 1 399 ? 39.242 25.576 -12.550 1.00 42.94 399 ALA A C 1
ATOM 3152 O O . ALA A 1 399 ? 39.973 26.134 -11.730 1.00 42.94 399 ALA A O 1
ATOM 3153 N N . THR A 1 400 ? 38.011 26.001 -12.816 1.00 48.25 400 THR A N 1
ATOM 3154 C CA . THR A 1 400 ? 37.315 27.020 -12.034 1.00 48.25 400 THR A CA 1
ATOM 3155 C C . THR A 1 400 ? 36.923 26.412 -10.681 1.00 48.25 400 THR A C 1
ATOM 3157 O O . THR A 1 400 ? 36.341 25.324 -10.659 1.00 48.25 400 THR A O 1
ATOM 3160 N N . PRO A 1 401 ? 37.227 27.057 -9.541 1.00 44.56 401 PRO A N 1
ATOM 3161 C CA . PRO A 1 401 ? 36.767 26.578 -8.245 1.00 44.56 401 PRO A CA 1
ATOM 3162 C C . PRO A 1 401 ? 35.245 26.727 -8.145 1.00 44.56 401 PRO A C 1
ATOM 3164 O O . PRO A 1 401 ? 34.694 27.814 -8.319 1.00 44.56 401 PRO A O 1
ATOM 3167 N N . VAL A 1 402 ? 34.574 25.614 -7.856 1.00 44.00 402 VAL A N 1
ATOM 3168 C CA . VAL A 1 402 ? 33.146 25.555 -7.540 1.00 44.00 402 VAL A CA 1
ATOM 3169 C C . VAL A 1 402 ? 32.916 26.319 -6.235 1.00 44.00 402 VAL A C 1
ATOM 3171 O O . VAL A 1 402 ? 33.294 25.851 -5.163 1.00 44.00 402 VAL A O 1
ATOM 3174 N N . MET A 1 403 ? 32.306 27.503 -6.316 1.00 40.56 403 MET A N 1
ATOM 3175 C CA . MET A 1 403 ? 31.734 28.157 -5.142 1.00 40.56 403 MET A CA 1
ATOM 3176 C C . MET A 1 403 ? 30.447 27.431 -4.752 1.00 40.56 403 MET A C 1
ATOM 3178 O O . MET A 1 403 ? 29.432 27.524 -5.437 1.00 40.56 403 MET A O 1
ATOM 3182 N N . THR A 1 404 ? 30.488 26.710 -3.635 1.00 41.97 404 THR A N 1
ATOM 3183 C CA . THR A 1 404 ? 29.299 26.241 -2.922 1.00 41.97 404 THR A CA 1
ATOM 3184 C C . THR A 1 404 ? 28.576 27.435 -2.310 1.00 41.97 404 THR A C 1
ATOM 3186 O O . THR A 1 404 ? 28.999 27.960 -1.280 1.00 41.97 404 THR A O 1
ATOM 3189 N N . THR A 1 405 ? 27.478 27.865 -2.925 1.00 45.72 405 THR A N 1
ATOM 3190 C CA . THR A 1 405 ? 26.498 28.731 -2.272 1.00 45.72 405 THR A CA 1
ATOM 3191 C C . THR A 1 405 ? 25.629 27.878 -1.348 1.00 45.72 405 THR A C 1
ATOM 3193 O O . THR A 1 405 ? 24.914 26.977 -1.783 1.00 45.72 405 THR A O 1
ATOM 3196 N N . GLN A 1 406 ? 25.726 28.135 -0.042 1.00 40.91 406 GLN A N 1
ATOM 3197 C CA . GLN A 1 406 ? 24.769 27.631 0.942 1.00 40.91 406 GLN A CA 1
ATOM 3198 C C . GLN A 1 406 ? 23.383 28.235 0.662 1.00 40.91 406 GLN A C 1
ATOM 3200 O O . GLN A 1 406 ? 23.297 29.441 0.413 1.00 40.91 406 GLN A O 1
ATOM 3205 N N . PRO A 1 407 ? 22.290 27.458 0.741 1.00 45.09 407 PRO A N 1
ATOM 3206 C CA . PRO A 1 407 ? 20.954 28.028 0.703 1.00 45.09 407 PRO A CA 1
ATOM 3207 C C . PRO A 1 407 ? 20.665 28.746 2.029 1.00 45.09 407 PRO A C 1
ATOM 3209 O O . PRO A 1 407 ? 20.656 28.131 3.097 1.00 45.09 407 PRO A O 1
ATOM 3212 N N . MET A 1 408 ? 20.428 30.059 1.956 1.00 37.19 408 MET A N 1
ATOM 3213 C CA . MET A 1 408 ? 19.840 30.819 3.057 1.00 37.19 408 MET A CA 1
ATOM 3214 C C . MET A 1 408 ? 18.414 30.326 3.308 1.00 37.19 408 MET A C 1
ATOM 3216 O O . MET A 1 408 ? 17.600 30.232 2.387 1.00 37.19 408 MET A O 1
ATOM 3220 N N . ALA A 1 409 ? 18.113 30.047 4.574 1.00 39.59 409 ALA A N 1
ATOM 3221 C CA . ALA A 1 409 ? 16.766 29.798 5.052 1.00 39.59 409 ALA A CA 1
ATOM 3222 C C . ALA A 1 409 ? 15.893 31.034 4.791 1.00 39.59 409 ALA A C 1
ATOM 3224 O O . ALA A 1 409 ? 16.150 32.114 5.324 1.00 39.59 409 ALA A O 1
ATOM 3225 N N . THR A 1 410 ? 14.855 30.873 3.971 1.00 41.56 410 THR A N 1
ATOM 3226 C CA . THR A 1 410 ? 13.819 31.897 3.830 1.00 41.56 410 THR A CA 1
ATOM 3227 C C . THR A 1 410 ? 12.826 31.707 4.968 1.00 41.56 410 THR A C 1
ATOM 3229 O O . THR A 1 410 ? 12.044 30.760 4.978 1.00 41.56 410 THR A O 1
ATOM 3232 N N . VAL A 1 411 ? 12.887 32.608 5.944 1.00 41.47 411 VAL A N 1
ATOM 3233 C CA . VAL A 1 411 ? 11.838 32.803 6.944 1.00 41.47 411 VAL A CA 1
ATOM 3234 C C . VAL A 1 411 ? 10.696 33.548 6.254 1.00 41.47 411 VAL A C 1
ATOM 3236 O O . VAL A 1 411 ? 10.851 34.716 5.908 1.00 41.47 411 VAL A O 1
ATOM 3239 N N . VAL A 1 412 ? 9.555 32.887 6.051 1.00 40.41 412 VAL A N 1
ATOM 3240 C CA . VAL A 1 412 ? 8.293 33.567 5.724 1.00 40.41 412 VAL A CA 1
ATOM 3241 C C . VAL A 1 412 ? 7.340 33.368 6.892 1.00 40.41 412 VAL A C 1
ATOM 3243 O O . VAL A 1 412 ? 6.766 32.300 7.080 1.00 40.41 412 VAL A O 1
ATOM 3246 N N . ALA A 1 413 ? 7.197 34.424 7.683 1.00 41.16 413 ALA A N 1
ATOM 3247 C CA . ALA A 1 413 ? 6.062 34.626 8.564 1.00 41.16 413 ALA A CA 1
ATOM 3248 C C . ALA A 1 413 ? 5.040 35.508 7.834 1.00 41.16 413 ALA A C 1
ATOM 3250 O O . ALA A 1 413 ? 5.433 36.538 7.289 1.00 41.16 413 ALA A O 1
ATOM 3251 N N . ALA A 1 414 ? 3.764 35.103 7.840 1.00 35.47 414 ALA A N 1
ATOM 3252 C CA . ALA A 1 414 ? 2.595 35.930 8.188 1.00 35.47 414 ALA A CA 1
ATOM 3253 C C . ALA A 1 414 ? 1.282 35.376 7.587 1.00 35.47 414 ALA A C 1
ATOM 3255 O O . ALA A 1 414 ? 1.063 35.406 6.383 1.00 35.47 414 ALA A O 1
ATOM 3256 N N . GLN A 1 415 ? 0.419 34.905 8.493 1.00 33.97 415 GLN A N 1
ATOM 3257 C CA . GLN A 1 415 ? -0.964 35.358 8.714 1.00 33.97 415 GLN A CA 1
ATOM 3258 C C . GLN A 1 415 ? -1.998 35.407 7.562 1.00 33.97 415 GLN A C 1
ATOM 3260 O O . GLN A 1 415 ? -1.981 36.279 6.705 1.00 33.97 415 GLN A O 1
ATOM 3265 N N . THR A 1 416 ? -3.003 34.534 7.735 1.00 35.44 416 THR A N 1
ATOM 3266 C CA . THR A 1 416 ? -4.453 34.827 7.837 1.00 35.44 416 THR A CA 1
ATOM 3267 C C . THR A 1 416 ? -5.174 35.485 6.650 1.00 35.44 416 THR A C 1
ATOM 3269 O O . THR A 1 416 ? -5.019 36.675 6.412 1.00 35.44 416 THR A O 1
ATOM 3272 N N . ALA A 1 417 ? -6.128 34.767 6.039 1.00 33.38 417 ALA A N 1
ATOM 3273 C CA . ALA A 1 417 ? -7.575 34.991 6.226 1.00 33.38 417 ALA A CA 1
ATOM 3274 C C . ALA A 1 417 ? -8.427 34.332 5.122 1.00 33.38 417 ALA A C 1
ATOM 3276 O O . ALA A 1 417 ? -8.155 34.470 3.937 1.00 33.38 417 ALA A O 1
ATOM 3277 N N . ALA A 1 418 ? -9.483 33.652 5.577 1.00 39.44 418 ALA A N 1
ATOM 3278 C CA . ALA A 1 418 ? -10.847 33.639 5.045 1.00 39.44 418 ALA A CA 1
ATOM 3279 C C . ALA A 1 418 ? -11.077 33.925 3.546 1.00 39.44 418 ALA A C 1
ATOM 3281 O O . ALA A 1 418 ? -10.956 35.061 3.099 1.00 39.44 418 ALA A O 1
ATOM 3282 N N . ASN A 1 419 ? -11.553 32.900 2.828 1.00 38.72 419 ASN A N 1
ATOM 3283 C CA . ASN A 1 419 ? -12.750 32.908 1.967 1.00 38.72 419 ASN A CA 1
ATOM 3284 C C . ASN A 1 419 ? -12.629 31.793 0.924 1.00 38.72 419 ASN A C 1
ATOM 3286 O O . ASN A 1 419 ? -11.938 31.977 -0.070 1.00 38.72 419 ASN A O 1
ATOM 3290 N N . LEU A 1 420 ? -13.330 30.671 1.115 1.00 35.31 420 LEU A N 1
ATOM 3291 C CA . LEU A 1 420 ? -13.930 29.929 -0.000 1.00 35.31 420 LEU A CA 1
ATOM 3292 C C . LEU A 1 420 ? -14.982 28.945 0.532 1.00 35.31 420 LEU A C 1
ATOM 3294 O O . LEU A 1 420 ? -14.745 27.757 0.725 1.00 35.31 420 LEU A O 1
ATOM 3298 N N . ALA A 1 421 ? -16.163 29.491 0.805 1.00 37.09 421 ALA A N 1
ATOM 3299 C CA . ALA A 1 421 ? -17.401 28.737 0.724 1.00 37.09 421 ALA A CA 1
ATOM 3300 C C . ALA A 1 421 ? -17.886 28.762 -0.736 1.00 37.09 421 ALA A C 1
ATOM 3302 O O . ALA A 1 421 ? -17.652 29.742 -1.448 1.00 37.09 421 ALA A O 1
ATOM 3303 N N . THR A 1 422 ? -18.670 27.747 -1.106 1.00 39.06 422 THR A N 1
ATOM 3304 C CA . THR A 1 422 ? -19.499 27.616 -2.326 1.00 39.06 422 THR A CA 1
ATOM 3305 C C . THR A 1 422 ? -18.815 27.049 -3.580 1.00 39.06 422 THR A C 1
ATOM 3307 O O . THR A 1 422 ? -18.282 27.794 -4.393 1.00 39.06 422 THR A O 1
ATOM 3310 N N . ALA A 1 423 ? -18.913 25.725 -3.760 1.00 34.34 423 ALA A N 1
ATOM 3311 C CA . ALA A 1 423 ? -19.352 25.071 -5.006 1.00 34.34 423 ALA A CA 1
ATOM 3312 C C . ALA A 1 423 ? -19.379 23.538 -4.818 1.00 34.34 423 ALA A C 1
ATOM 3314 O O . ALA A 1 423 ? -18.361 22.863 -4.952 1.00 34.34 423 ALA A O 1
ATOM 3315 N N . LEU A 1 424 ? -20.557 23.007 -4.484 1.00 41.25 424 LEU A N 1
ATOM 3316 C CA . LEU A 1 424 ? -20.932 21.610 -4.731 1.00 41.25 424 LEU A CA 1
ATOM 3317 C C . LEU A 1 424 ? -21.146 21.411 -6.240 1.00 41.25 424 LEU A C 1
ATOM 3319 O O . LEU A 1 424 ? -21.664 22.320 -6.893 1.00 41.25 424 LEU A O 1
ATOM 3323 N N . PRO A 1 425 ? -20.876 20.209 -6.760 1.00 49.47 425 PRO A N 1
ATOM 3324 C CA . PRO A 1 425 ? -21.766 19.611 -7.738 1.00 49.47 425 PRO A CA 1
ATOM 3325 C C . PRO A 1 425 ? -22.432 18.362 -7.157 1.00 49.47 425 PRO A C 1
ATOM 3327 O O . PRO A 1 425 ? -21.775 17.475 -6.611 1.00 49.47 425 PRO A O 1
ATOM 3330 N N . ASP A 1 426 ? -23.755 18.345 -7.293 1.00 40.47 426 ASP A N 1
ATOM 3331 C CA . ASP A 1 426 ? -24.613 17.173 -7.198 1.00 40.47 426 ASP A CA 1
ATOM 3332 C C . ASP A 1 426 ? -24.192 16.124 -8.233 1.00 40.47 426 ASP A C 1
ATOM 3334 O O . ASP A 1 426 ? -24.155 16.425 -9.422 1.00 40.47 426 ASP A O 1
ATOM 3338 N N . GLU A 1 427 ? -23.934 14.894 -7.792 1.00 38.78 427 GLU A N 1
ATOM 3339 C CA . GLU A 1 427 ? -24.110 13.689 -8.611 1.00 38.78 427 GLU A CA 1
ATOM 3340 C C . GLU A 1 427 ? -24.199 12.472 -7.676 1.00 38.78 427 GLU A C 1
ATOM 3342 O O . GLU A 1 427 ? -23.204 11.882 -7.256 1.00 38.78 427 GLU A O 1
ATOM 3347 N N . TYR A 1 428 ? -25.431 12.134 -7.290 1.00 40.41 428 TYR A N 1
ATOM 3348 C CA . TYR A 1 428 ? -25.771 10.824 -6.745 1.00 40.41 428 TYR A CA 1
ATOM 3349 C C . TYR A 1 428 ? -26.214 9.951 -7.919 1.00 40.41 428 TYR A C 1
ATOM 3351 O O . TYR A 1 428 ? -27.323 10.120 -8.424 1.00 40.41 428 TYR A O 1
ATOM 3359 N N . GLU A 1 429 ? -25.354 9.029 -8.359 1.00 42.47 429 GLU A N 1
ATOM 3360 C CA . GLU A 1 429 ? -25.790 7.913 -9.199 1.00 42.47 429 GLU A CA 1
ATOM 3361 C C . GLU A 1 429 ? -26.474 6.849 -8.331 1.00 42.47 429 GLU A C 1
ATOM 3363 O O . GLU A 1 429 ? -25.909 6.247 -7.416 1.00 42.47 429 GLU A O 1
ATOM 3368 N N . GLU A 1 430 ? -27.743 6.679 -8.662 1.00 35.66 430 GLU A N 1
ATOM 3369 C CA . GLU A 1 430 ? -28.731 5.712 -8.224 1.00 35.66 430 GLU A CA 1
ATOM 3370 C C . GLU A 1 430 ? -28.277 4.274 -8.551 1.00 35.66 430 GLU A C 1
ATOM 3372 O O . GLU A 1 430 ? -28.389 3.808 -9.685 1.00 35.66 430 GLU A O 1
ATOM 3377 N N . PHE A 1 431 ? -27.761 3.535 -7.562 1.00 41.81 431 PHE A N 1
ATOM 3378 C CA . PHE A 1 431 ? -27.605 2.082 -7.687 1.00 41.81 431 PHE A CA 1
ATOM 3379 C C . PHE A 1 431 ? -28.925 1.403 -7.325 1.00 41.81 431 PHE A C 1
ATOM 3381 O O . PHE A 1 431 ? -29.270 1.245 -6.156 1.00 41.81 431 PHE A O 1
ATOM 3388 N N . GLY A 1 432 ? -29.660 1.047 -8.377 1.00 37.47 432 GLY A N 1
ATOM 3389 C CA . GLY A 1 432 ? -30.966 0.413 -8.320 1.00 37.47 432 GLY A CA 1
ATOM 3390 C C . GLY A 1 432 ? -30.973 -0.976 -7.682 1.00 37.47 432 GLY A C 1
ATOM 3391 O O . GLY A 1 432 ? -30.087 -1.811 -7.888 1.00 37.47 432 GLY A O 1
ATOM 3392 N N . ASP A 1 433 ? -32.060 -1.199 -6.952 1.00 36.75 433 ASP A N 1
ATOM 3393 C CA . ASP A 1 433 ? -32.560 -2.478 -6.477 1.00 36.75 433 ASP A CA 1
ATOM 3394 C C . ASP A 1 433 ? -32.651 -3.516 -7.605 1.00 36.75 433 ASP A C 1
ATOM 3396 O O . ASP A 1 433 ? -33.354 -3.334 -8.598 1.00 36.75 433 ASP A O 1
ATOM 3400 N N . ASN A 1 434 ? -32.009 -4.665 -7.403 1.00 38.84 434 ASN A N 1
ATOM 3401 C CA . ASN A 1 434 ? -32.327 -5.905 -8.108 1.00 38.84 434 ASN A CA 1
ATOM 3402 C C . ASN A 1 434 ? -32.620 -6.990 -7.067 1.00 38.84 434 ASN A C 1
ATOM 3404 O O . ASN A 1 434 ? -31.784 -7.836 -6.748 1.00 38.84 434 ASN A O 1
ATOM 3408 N N . ILE A 1 435 ? -33.834 -6.943 -6.516 1.00 41.97 435 ILE A N 1
ATOM 3409 C CA . ILE A 1 435 ? -34.415 -8.043 -5.748 1.00 41.97 435 ILE A CA 1
ATOM 3410 C C . ILE A 1 435 ? -35.065 -9.000 -6.750 1.00 41.97 435 ILE A C 1
ATOM 3412 O O . ILE A 1 435 ? -36.075 -8.685 -7.378 1.00 41.97 435 ILE A O 1
ATOM 3416 N N . ALA A 1 436 ? -34.465 -10.177 -6.915 1.00 43.09 436 ALA A N 1
ATOM 3417 C CA . ALA A 1 436 ? -35.026 -11.268 -7.700 1.00 43.09 436 ALA A CA 1
ATOM 3418 C C . ALA A 1 436 ? -36.293 -11.841 -7.024 1.00 43.09 436 ALA A C 1
ATOM 3420 O O . ALA A 1 436 ? -36.283 -12.060 -5.809 1.00 43.09 436 ALA A O 1
ATOM 3421 N N . PRO A 1 437 ? -37.370 -12.148 -7.770 1.00 51.38 437 PRO A N 1
ATOM 3422 C CA . PRO A 1 437 ? -38.538 -12.810 -7.205 1.00 51.38 437 PRO A CA 1
ATOM 3423 C C . PRO A 1 437 ? -38.312 -14.325 -7.068 1.00 51.38 437 PRO A C 1
ATOM 3425 O O . PRO A 1 437 ? -38.086 -15.041 -8.045 1.00 51.38 437 PRO A O 1
ATOM 3428 N N . LEU A 1 438 ? -38.421 -14.820 -5.832 1.00 40.44 438 LEU A N 1
ATOM 3429 C CA . LEU A 1 438 ? -38.547 -16.239 -5.498 1.00 40.44 438 LEU A CA 1
ATOM 3430 C C . LEU A 1 438 ? -39.921 -16.757 -5.949 1.00 40.44 438 LEU A C 1
ATOM 3432 O O . LEU A 1 438 ? -40.952 -16.410 -5.376 1.00 40.44 438 LEU A O 1
ATOM 3436 N N . HIS A 1 439 ? -39.924 -17.618 -6.966 1.00 44.69 439 HIS A N 1
ATOM 3437 C CA . HIS A 1 439 ? -41.071 -18.444 -7.335 1.00 44.69 439 HIS A CA 1
ATOM 3438 C C . HIS A 1 439 ? -41.270 -19.560 -6.298 1.00 44.69 439 HIS A C 1
ATOM 3440 O O . HIS A 1 439 ? -40.470 -20.489 -6.207 1.00 44.69 439 HIS A O 1
ATOM 3446 N N . THR A 1 440 ? -42.369 -19.505 -5.549 1.00 43.38 440 THR A N 1
ATOM 3447 C CA . THR A 1 440 ? -42.923 -20.636 -4.798 1.00 43.38 440 THR A CA 1
ATOM 3448 C C . THR A 1 440 ? -43.922 -21.384 -5.680 1.00 43.38 440 THR A C 1
ATOM 3450 O O . THR A 1 440 ? -45.047 -20.941 -5.896 1.00 43.38 440 THR A O 1
ATOM 3453 N N . SER A 1 441 ? -43.524 -22.546 -6.196 1.00 45.41 441 SER A N 1
ATOM 3454 C CA . SER A 1 441 ? -44.457 -23.534 -6.741 1.00 45.41 441 SER A CA 1
ATOM 3455 C C . SER A 1 441 ? -44.923 -24.456 -5.614 1.00 45.41 441 SER A C 1
ATOM 3457 O O . SER A 1 441 ? -44.188 -25.341 -5.180 1.00 45.41 441 SER A O 1
ATOM 3459 N N . VAL A 1 442 ? -46.152 -24.244 -5.151 1.00 43.34 442 VAL A N 1
ATOM 3460 C CA . VAL A 1 442 ? -46.935 -25.237 -4.409 1.00 43.34 442 VAL A CA 1
ATOM 3461 C C . VAL A 1 442 ? -47.737 -26.021 -5.444 1.00 43.34 442 VAL A C 1
ATOM 3463 O O . VAL A 1 442 ? -48.519 -25.433 -6.185 1.00 43.34 442 VAL A O 1
ATOM 3466 N N . THR A 1 443 ? -47.546 -27.337 -5.510 1.00 49.34 443 THR A N 1
ATOM 3467 C CA . THR A 1 443 ? -48.505 -28.249 -6.153 1.00 49.34 443 THR A CA 1
ATOM 3468 C C . THR A 1 443 ? -48.792 -29.408 -5.212 1.00 49.34 443 THR A C 1
ATOM 3470 O O . THR A 1 443 ? -47.890 -29.894 -4.528 1.00 49.34 443 THR A O 1
ATOM 3473 N N . GLN A 1 444 ? -50.085 -29.729 -5.150 1.00 49.97 444 GLN A N 1
ATOM 3474 C CA . GLN A 1 444 ? -50.701 -30.883 -4.499 1.00 49.97 444 GLN A CA 1
ATOM 3475 C C . GLN A 1 444 ? -50.277 -32.199 -5.144 1.00 49.97 444 GLN A C 1
ATOM 3477 O O . GLN A 1 444 ? -49.975 -32.177 -6.361 1.00 49.97 444 GLN A O 1
#